Protein AF-A0A672QFR5-F1 (afdb_monomer)

Sequence (457 aa):
EKITLHQSSAVQSLYFLQNFSLSLTVFLREVVSLLPFLTPGRGPKVLASLCVISYANCDINPNLIFQVVQHDPCRGGAGYWNSLFRFKHLATGHYLAAELDSEHEALRARLRMPNEKVMYTLVSVPDGNDISSIFELDPTTLRGGDSLVPRSSYVRLRHLCTNTWVHSTNNPIDKEEEKPVMLRIGTSPIKEDKEAFAVVPVPPAEVRDLDFANDASKVLASIAGKLEKGTITQNERRFVTKLLEDLVFFVVDIPNSGQDVLEIMVNKPNRERQKLMREQNILKQIFKLLQAPFTDGGDGPMLRLEELSDQRHAPFRHICRLCYRVLRHSQQDYRKNQEYIAKQFRFMQKQIGYDVLAEDTITALLHNNRKLLEKHITAAEIDTFVSLVRKNREPRFLDYLSDLCVSMNKSIPVTQELICNAVLNPANHKRECDSHYIKYEFSDNIISFNYFIIIFI

Foldseek 3Di:
DVPVVVVVVVVVLVVLQQLVVLALLVLLVVVVVDDDDDDDDDDDDDDDFWWFQHDDPDFPDLSRTWDWDFLDNVDDDFDFQLTKTWTARQLLRWTKFWAFDPVVVVVCVVVVDPPDPGKTFIHTGNDCNDLRRIWGWDALDDDDRRDTDDQWGWTWIARDPVRWTWAWAQDFPPPVDPDGSHTTIITHNDDDSSDITTTHGDDVVLSVLLVLLSVLQVLLQVQLVCLLVLNDDPVSLVVLLVSLLVLLCSQLVHDCPPDDSLPDDHPDTDLSSLSSCVSSCVLVSLVSLVCRQQDNPPVHRVDDLVCLLDPVNVSVLSSLLSSLSSLQSSPQVNPVSLVVVLVCVVVLLVNPPSNSCSLVSNLSSLAQCLVSLVPRDDLVSLLSLLVVCVVNVDCSSLVSLLRSQDHPNFGDVRSLVSNCCNLVPVVSDDDDDPDDDDPDDDDRDSVVSSVVVVNSD

Solvent-accessible surface area (backbone atoms only — not comparable to full-atom values): 26452 Å² total; per-residue (Å²): 126,85,70,66,61,59,56,54,53,51,52,50,50,51,54,52,54,56,36,47,56,43,14,52,45,43,58,49,47,54,57,68,74,60,79,82,87,90,86,90,88,90,76,94,72,85,87,62,75,29,34,30,74,59,89,66,100,63,75,92,53,73,63,49,41,26,40,66,38,55,73,52,88,86,60,78,75,86,57,39,38,75,40,53,35,29,44,28,36,60,83,82,57,25,18,46,27,54,42,74,39,65,71,57,50,54,46,37,70,73,66,70,52,89,81,67,76,86,51,31,27,67,43,81,33,78,69,62,84,52,61,48,24,34,32,33,48,41,70,80,58,101,68,66,54,90,39,70,63,62,71,75,36,55,29,30,49,32,37,59,74,77,64,22,25,59,37,85,43,92,48,55,70,42,76,88,48,99,71,59,59,31,31,45,46,33,32,34,80,66,84,57,88,87,56,62,40,41,36,36,68,51,62,72,66,61,52,52,54,50,52,50,42,45,52,50,23,55,52,41,44,56,50,24,62,29,32,34,67,61,69,66,49,73,66,58,50,54,50,52,45,52,51,41,50,51,47,38,36,54,42,53,71,49,83,90,80,83,67,65,80,92,71,70,80,76,93,66,74,42,64,68,50,32,46,44,37,55,76,48,40,31,56,61,30,46,53,41,49,69,42,20,34,59,37,66,69,85,83,52,42,66,42,57,77,78,54,42,73,39,77,93,32,43,74,56,34,50,43,42,31,40,46,29,50,37,52,39,63,41,30,56,99,31,69,76,44,37,59,59,54,53,76,47,43,76,62,48,62,75,47,52,91,50,81,25,53,37,56,67,30,51,50,65,60,46,53,63,28,56,74,55,48,74,72,70,59,49,61,69,56,49,47,51,49,54,52,48,38,70,73,69,67,49,72,70,54,53,55,48,57,52,43,62,31,38,32,82,94,35,78,38,68,72,52,41,51,44,46,48,56,48,64,70,28,68,92,62,60,72,90,82,74,83,94,71,88,87,90,74,82,90,62,101,51,73,68,61,54,55,52,48,54,67,72,72,106

Mean predicted aligned error: 14.57 Å

Radius of gyration: 27.84 Å; Cα contacts (8 Å, |Δi|>4): 611; chains: 1; bounding box: 79×50×88 Å

Nearest PDB structures (foldseek):
  8eaq-assembly1_C  TM=8.718E-01  e=3.971E-41  Rattus norvegicus
  7t3p-assembly1_A  TM=9.427E-01  e=2.204E-37  Homo sapiens
  8tkg-assembly1_A  TM=9.421E-01  e=7.527E-36  Homo sapiens
  8ear-assembly1_A  TM=8.949E-01  e=1.852E-38  Rattus norvegicus
  6dqs-assembly1_D  TM=9.042E-01  e=2.263E-35  Homo sapiens

InterPro domains:
  IPR000493 Inositol 1,4,5-trisphosphate receptor [PR00779] (71-95)
  IPR000493 Inositol 1,4,5-trisphosphate receptor [PR00779] (191-216)
  IPR000493 Inositol 1,4,5-trisphosphate receptor [PR00779] (321-343)
  IPR000493 Inositol 1,4,5-trisphosphate receptor [PR00779] (353-377)
  IPR000699 RIH domain [PF01365] (241-428)
  IPR015925 Ryanodine/Inositol 1,4,5-trisphosphate receptor [PTHR13715] (67-430)
  IPR016093 MIR motif [PF02815] (67-199)
  IPR016093 MIR motif [PS50919] (76-140)
  IPR016093 MIR motif [PS50919] (146-202)
  IPR016093 MIR motif [SM00472] (76-170)
  IPR035910 RyR/IP3 receptor binding core, RIH domain superfamily [SSF100909] (205-369)
  IPR036300 Mir domain superfamily [SSF82109] (65-202)

pLDDT: mean 70.9, std 20.92, range [21.69, 96.38]

Organism: Sinocyclocheilus grahami (NCBI:txid75366)

Structure (mmCIF, N/CA/C/O backbone):
data_AF-A0A672QFR5-F1
#
_entry.id   AF-A0A672QFR5-F1
#
loop_
_atom_site.group_PDB
_atom_site.id
_atom_site.type_symbol
_atom_site.label_atom_id
_atom_site.label_alt_id
_atom_site.label_comp_id
_atom_site.label_asym_id
_atom_site.label_entity_id
_atom_site.label_seq_id
_atom_site.pdbx_PDB_ins_code
_atom_site.Cartn_x
_atom_site.Cartn_y
_atom_site.Cartn_z
_atom_site.occupancy
_atom_site.B_iso_or_equiv
_atom_site.auth_seq_id
_atom_site.auth_comp_id
_atom_site.auth_asym_id
_atom_site.auth_atom_id
_atom_site.pdbx_PDB_model_num
ATOM 1 N N . GLU A 1 1 ? 49.769 -9.159 -6.814 1.00 28.86 1 GLU A N 1
ATOM 2 C CA . GLU A 1 1 ? 49.132 -8.080 -7.610 1.00 28.86 1 GLU A CA 1
ATOM 3 C C . GLU A 1 1 ? 47.917 -8.493 -8.458 1.00 28.86 1 GLU A C 1
ATOM 5 O O . GLU A 1 1 ? 47.048 -7.658 -8.645 1.00 28.86 1 GLU A O 1
ATOM 10 N N . LYS A 1 2 ? 47.751 -9.748 -8.919 1.00 25.83 2 LYS A N 1
ATOM 11 C CA . LYS A 1 2 ? 46.564 -10.156 -9.721 1.00 25.83 2 LYS A CA 1
ATOM 12 C C . LYS A 1 2 ? 45.277 -10.507 -8.943 1.00 25.83 2 LYS A C 1
ATOM 14 O O . LYS A 1 2 ? 44.255 -10.746 -9.571 1.00 25.83 2 LYS A O 1
ATOM 19 N N . ILE A 1 3 ? 45.293 -10.522 -7.607 1.00 25.19 3 ILE A N 1
ATOM 20 C CA . ILE A 1 3 ? 44.118 -10.893 -6.784 1.00 25.19 3 ILE A CA 1
ATOM 21 C C . ILE A 1 3 ? 43.324 -9.656 -6.314 1.00 25.19 3 ILE A C 1
ATOM 23 O O . ILE A 1 3 ? 42.122 -9.740 -6.082 1.00 25.19 3 ILE A O 1
ATOM 27 N N . THR A 1 4 ? 43.940 -8.473 -6.277 1.00 25.78 4 THR A N 1
ATOM 28 C CA . THR A 1 4 ? 43.307 -7.239 -5.779 1.00 25.78 4 THR A CA 1
ATOM 29 C C . THR A 1 4 ? 42.350 -6.577 -6.787 1.00 25.78 4 THR A C 1
ATOM 31 O O . THR A 1 4 ? 41.423 -5.878 -6.387 1.00 25.78 4 THR A O 1
ATOM 34 N N . LEU A 1 5 ? 42.504 -6.835 -8.093 1.00 29.72 5 LEU A N 1
ATOM 35 C CA . LEU A 1 5 ? 41.659 -6.255 -9.154 1.00 29.72 5 LEU A CA 1
ATOM 36 C C . LEU A 1 5 ? 40.265 -6.903 -9.266 1.00 29.72 5 LEU A C 1
ATOM 38 O O . LEU A 1 5 ? 39.301 -6.218 -9.607 1.00 29.72 5 LEU A O 1
ATOM 42 N N . HIS A 1 6 ? 40.123 -8.192 -8.933 1.00 28.72 6 HIS A N 1
ATOM 43 C CA . HIS A 1 6 ? 38.828 -8.884 -9.020 1.00 28.72 6 HIS A CA 1
ATOM 44 C C . HIS A 1 6 ? 37.870 -8.549 -7.870 1.00 28.72 6 HIS A C 1
ATOM 46 O O . HIS A 1 6 ? 36.658 -8.547 -8.076 1.00 28.72 6 HIS A O 1
ATOM 52 N N . GLN A 1 7 ? 38.382 -8.198 -6.686 1.00 25.95 7 GLN A N 1
ATOM 53 C CA . GLN A 1 7 ? 37.531 -7.741 -5.583 1.00 25.95 7 GLN A CA 1
ATOM 54 C C . GLN A 1 7 ? 36.981 -6.330 -5.827 1.00 25.95 7 GLN A C 1
ATOM 56 O O . GLN A 1 7 ? 35.823 -6.075 -5.521 1.00 25.95 7 GLN A O 1
ATOM 61 N N . SER A 1 8 ? 37.750 -5.434 -6.454 1.00 27.89 8 SER A N 1
ATOM 62 C CA . SER A 1 8 ? 37.283 -4.074 -6.756 1.00 27.89 8 SER A CA 1
ATOM 63 C C . SER A 1 8 ? 36.150 -4.055 -7.794 1.00 27.89 8 SER A C 1
ATOM 65 O O . SER A 1 8 ? 35.153 -3.365 -7.584 1.00 27.89 8 SER A O 1
ATOM 67 N N . SER A 1 9 ? 36.234 -4.875 -8.854 1.00 28.50 9 SER A N 1
ATOM 68 C CA . SER A 1 9 ? 35.165 -4.952 -9.861 1.00 28.50 9 SER A CA 1
ATOM 69 C C . SER A 1 9 ? 33.901 -5.620 -9.317 1.00 28.50 9 SER A C 1
ATOM 71 O O . SER A 1 9 ? 32.809 -5.161 -9.621 1.00 28.50 9 SER A O 1
ATOM 73 N N . ALA A 1 10 ? 34.027 -6.667 -8.494 1.00 26.64 10 ALA A N 1
ATOM 74 C CA . ALA A 1 10 ? 32.878 -7.327 -7.875 1.00 26.64 10 ALA A CA 1
ATOM 75 C C . ALA A 1 10 ? 32.173 -6.418 -6.854 1.00 26.64 10 ALA A C 1
ATOM 77 O O . ALA A 1 10 ? 30.946 -6.373 -6.817 1.00 26.64 10 ALA A O 1
ATOM 78 N N . VAL A 1 11 ? 32.933 -5.644 -6.070 1.00 26.25 11 VAL A N 1
ATOM 79 C CA . VAL A 1 11 ? 32.389 -4.675 -5.105 1.00 26.25 11 VAL A CA 1
ATOM 80 C C . VAL A 1 11 ? 31.726 -3.491 -5.819 1.00 26.25 11 VAL A C 1
ATOM 82 O O . VAL A 1 11 ? 30.621 -3.111 -5.442 1.00 26.25 11 VAL A O 1
ATOM 85 N N . GLN A 1 12 ? 32.316 -2.955 -6.894 1.00 26.70 12 GLN A N 1
ATOM 86 C CA . GLN A 1 12 ? 31.674 -1.911 -7.709 1.00 26.70 12 GLN A CA 1
ATOM 87 C C . GLN A 1 12 ? 30.414 -2.416 -8.429 1.00 26.70 12 GLN A C 1
ATOM 89 O O . GLN A 1 12 ? 29.416 -1.699 -8.465 1.00 26.70 12 GLN A O 1
ATOM 94 N N . SER A 1 13 ? 30.412 -3.654 -8.936 1.00 25.92 13 SER A N 1
ATOM 95 C CA . SER A 1 13 ? 29.217 -4.287 -9.508 1.00 25.92 13 SER A CA 1
ATOM 96 C C . SER A 1 13 ? 28.120 -4.512 -8.460 1.00 25.92 13 SER A C 1
ATOM 98 O O . SER A 1 13 ? 26.955 -4.276 -8.750 1.00 25.92 13 SER A O 1
ATOM 100 N N . LEU A 1 14 ? 28.458 -4.895 -7.225 1.00 25.92 14 LEU A N 1
ATOM 101 C CA . LEU A 1 14 ? 27.484 -5.026 -6.130 1.00 25.92 14 LEU A CA 1
ATOM 102 C C . LEU A 1 14 ? 26.857 -3.675 -5.738 1.00 25.92 14 LEU A C 1
ATOM 104 O O . LEU A 1 14 ? 25.640 -3.598 -5.572 1.00 25.92 14 LEU A O 1
ATOM 108 N N . TYR A 1 15 ? 27.659 -2.607 -5.662 1.00 27.19 15 TYR A N 1
ATOM 109 C CA . TYR A 1 15 ? 27.173 -1.246 -5.398 1.00 27.19 15 TYR A CA 1
ATOM 110 C C . TYR A 1 15 ? 26.246 -0.730 -6.513 1.00 27.19 15 TYR A C 1
ATOM 112 O O . TYR A 1 15 ? 25.169 -0.206 -6.233 1.00 27.19 15 TYR A O 1
ATOM 120 N N . PHE A 1 16 ? 26.622 -0.939 -7.777 1.00 30.98 16 PHE A N 1
ATOM 121 C CA . PHE A 1 16 ? 25.818 -0.612 -8.962 1.00 30.98 16 PHE A CA 1
ATOM 122 C C . PHE A 1 16 ? 24.436 -1.290 -8.930 1.00 30.98 16 PHE A C 1
ATOM 124 O O . PHE A 1 16 ? 23.407 -0.653 -9.159 1.00 30.98 16 PHE A O 1
ATOM 131 N N . LEU A 1 17 ? 24.399 -2.582 -8.594 1.00 36.16 17 LEU A N 1
ATOM 132 C CA . LEU A 1 17 ? 23.182 -3.400 -8.609 1.00 36.16 17 LEU A CA 1
ATOM 133 C C . LEU A 1 17 ? 22.207 -3.048 -7.476 1.00 36.16 17 LEU A C 1
ATOM 135 O O . LEU A 1 17 ? 20.989 -3.077 -7.676 1.00 36.16 17 LEU A O 1
ATOM 139 N N . GLN A 1 18 ? 22.727 -2.686 -6.300 1.00 28.11 18 GLN A N 1
ATOM 140 C CA . GLN A 1 18 ? 21.916 -2.243 -5.167 1.00 28.11 18 GLN A CA 1
ATOM 141 C C . GLN A 1 18 ? 21.239 -0.896 -5.460 1.00 28.11 18 GLN A C 1
ATOM 143 O O . GLN A 1 18 ? 20.038 -0.748 -5.225 1.00 28.11 18 GLN A O 1
ATOM 148 N N . ASN A 1 19 ? 21.976 0.047 -6.050 1.00 30.81 19 ASN A N 1
ATOM 149 C CA . ASN A 1 19 ? 21.455 1.375 -6.362 1.00 30.81 19 ASN A CA 1
ATOM 150 C C . ASN A 1 19 ? 20.433 1.374 -7.519 1.00 30.81 19 ASN A C 1
ATOM 152 O O . ASN A 1 19 ? 19.489 2.161 -7.510 1.00 30.81 19 ASN A O 1
ATOM 156 N N . PHE A 1 20 ? 20.556 0.458 -8.486 1.00 39.56 20 PHE A N 1
ATOM 157 C CA . PHE A 1 20 ? 19.606 0.331 -9.601 1.00 39.56 20 PHE A CA 1
ATOM 158 C C . PHE A 1 20 ? 18.237 -0.225 -9.165 1.00 39.56 20 PHE A C 1
ATOM 160 O O . PHE A 1 20 ? 17.198 0.298 -9.566 1.00 39.56 20 PHE A O 1
ATOM 167 N N . SER A 1 21 ? 18.220 -1.252 -8.303 1.00 32.72 21 SER A N 1
ATOM 168 C CA . SER A 1 21 ? 16.979 -1.816 -7.736 1.00 32.72 21 SER A CA 1
ATOM 169 C C . SER A 1 21 ? 16.211 -0.785 -6.901 1.00 32.72 21 SER A C 1
ATOM 171 O O . SER A 1 21 ? 14.985 -0.670 -7.011 1.00 32.72 21 SER A O 1
ATOM 173 N N . LEU A 1 22 ? 16.941 0.013 -6.113 1.00 34.78 22 LEU A N 1
ATOM 174 C CA . LEU A 1 22 ? 16.394 1.149 -5.372 1.00 34.78 22 LEU A CA 1
ATOM 175 C C . LEU A 1 22 ? 15.828 2.204 -6.326 1.00 34.78 22 LEU A C 1
ATOM 177 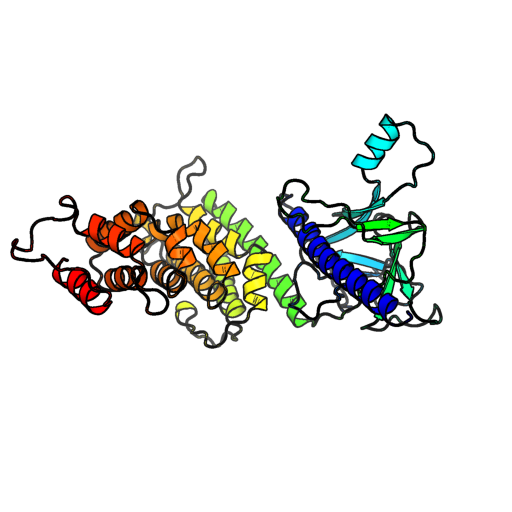O O . LEU A 1 22 ? 14.704 2.656 -6.131 1.00 34.78 22 LEU A O 1
ATOM 181 N N . SER A 1 23 ? 16.539 2.531 -7.402 1.00 34.50 23 SER A N 1
ATOM 182 C CA . SER A 1 23 ? 16.088 3.579 -8.308 1.00 34.50 23 SER A CA 1
ATOM 183 C C . SER A 1 23 ? 14.876 3.213 -9.165 1.00 34.50 23 SER A C 1
ATOM 185 O O . SER A 1 23 ? 13.956 4.015 -9.286 1.00 34.50 23 SER A O 1
ATOM 187 N N . LEU A 1 24 ? 14.794 1.986 -9.693 1.00 41.88 24 LEU A N 1
ATOM 188 C CA . LEU A 1 24 ? 13.615 1.549 -10.456 1.00 41.88 24 LEU A CA 1
ATOM 189 C C . LEU A 1 24 ? 12.378 1.417 -9.549 1.00 41.88 24 LEU A C 1
ATOM 191 O O . LEU A 1 24 ? 11.274 1.794 -9.938 1.00 41.88 24 LEU A O 1
ATOM 195 N N . THR A 1 25 ? 12.579 0.960 -8.306 1.00 35.88 25 THR A N 1
ATOM 196 C CA . THR A 1 25 ? 11.528 0.881 -7.278 1.00 35.88 25 THR A CA 1
ATOM 197 C C . THR A 1 25 ? 10.945 2.257 -6.944 1.00 35.88 25 THR A C 1
ATOM 199 O O . THR A 1 25 ? 9.748 2.359 -6.668 1.00 35.88 25 THR A O 1
ATOM 202 N N . VAL A 1 26 ? 11.768 3.310 -6.935 1.00 36.56 26 VAL A N 1
ATOM 203 C CA . VAL A 1 26 ? 11.331 4.646 -6.511 1.00 36.56 26 VAL A CA 1
ATOM 204 C C . VAL A 1 26 ? 10.959 5.560 -7.685 1.00 36.56 26 VAL A C 1
ATOM 206 O O . VAL A 1 26 ? 10.002 6.315 -7.542 1.00 36.56 26 VAL A O 1
ATOM 209 N N . PHE A 1 27 ? 11.533 5.374 -8.880 1.00 37.09 27 PHE A N 1
ATOM 210 C CA . PHE A 1 27 ? 10.997 5.902 -10.146 1.00 37.09 27 PHE A CA 1
ATOM 211 C C . PHE A 1 27 ? 9.497 5.596 -10.282 1.00 37.09 27 PHE A C 1
ATOM 213 O O . PHE A 1 27 ? 8.692 6.459 -10.618 1.00 37.09 27 PHE A O 1
ATOM 220 N N . LEU A 1 28 ? 9.088 4.384 -9.904 1.00 40.53 28 LEU A N 1
ATOM 221 C CA . LEU A 1 28 ? 7.685 3.972 -9.935 1.00 40.53 28 LEU A CA 1
ATOM 222 C C . LEU A 1 28 ? 6.880 4.461 -8.722 1.00 40.53 28 LEU A C 1
ATOM 224 O O . LEU A 1 28 ? 5.659 4.560 -8.803 1.00 40.53 28 LEU A O 1
ATOM 228 N N . ARG A 1 29 ? 7.542 4.844 -7.624 1.00 31.39 29 ARG A N 1
ATOM 229 C CA . ARG A 1 29 ? 6.913 5.474 -6.454 1.00 31.39 29 ARG A CA 1
ATOM 230 C C . ARG A 1 29 ? 6.592 6.952 -6.702 1.00 31.39 29 ARG A C 1
ATOM 232 O O . ARG A 1 29 ? 5.527 7.390 -6.275 1.00 31.39 29 ARG A O 1
ATOM 239 N N . GLU A 1 30 ? 7.447 7.687 -7.418 1.00 30.45 30 GLU A N 1
ATOM 240 C CA . GLU A 1 30 ? 7.185 9.077 -7.830 1.00 30.45 30 GLU A CA 1
ATOM 241 C C . GLU A 1 30 ? 6.067 9.174 -8.878 1.00 30.45 30 GLU A C 1
ATOM 243 O O . GLU A 1 30 ? 5.192 10.035 -8.768 1.00 30.45 30 GLU A O 1
ATOM 248 N N . VAL A 1 31 ? 6.001 8.219 -9.816 1.00 34.00 31 VAL A N 1
ATOM 249 C CA . VAL A 1 31 ? 4.872 8.079 -10.759 1.00 34.00 31 VAL A CA 1
ATOM 250 C C . VAL A 1 31 ? 3.551 7.793 -10.023 1.00 34.00 31 VAL A C 1
ATOM 252 O O . VAL A 1 31 ? 2.489 8.223 -10.461 1.00 34.00 31 VAL A O 1
ATOM 255 N N . VAL A 1 32 ? 3.593 7.106 -8.875 1.00 29.45 32 VAL A N 1
ATOM 256 C CA . VAL A 1 32 ? 2.408 6.830 -8.038 1.00 29.45 32 VAL A CA 1
ATOM 257 C C . VAL A 1 32 ? 2.020 8.022 -7.148 1.00 29.45 32 VAL A C 1
ATOM 259 O O . VAL A 1 32 ? 0.851 8.143 -6.771 1.00 29.45 32 VAL A O 1
ATOM 262 N N . SER A 1 33 ? 2.949 8.924 -6.806 1.00 26.94 33 SER A N 1
ATOM 263 C CA . SER A 1 33 ? 2.639 10.135 -6.025 1.00 26.94 33 SER A CA 1
ATOM 264 C C . SER A 1 33 ? 2.174 11.324 -6.869 1.00 26.94 33 SER A C 1
ATOM 266 O O . SER A 1 33 ? 1.597 12.259 -6.315 1.00 26.94 33 SER A O 1
ATOM 268 N N . LEU A 1 34 ? 2.363 11.274 -8.188 1.00 25.91 34 LEU A N 1
ATOM 269 C CA . LEU A 1 34 ? 1.969 12.311 -9.135 1.00 25.91 34 LEU A CA 1
ATOM 270 C C . LEU A 1 34 ? 0.982 11.734 -10.162 1.00 25.91 34 LEU A C 1
ATOM 272 O O . LEU A 1 34 ? 1.432 11.299 -11.210 1.00 25.91 34 LEU A O 1
ATOM 276 N N . LEU A 1 35 ? -0.334 11.708 -9.878 1.00 26.31 35 LEU A N 1
ATOM 277 C CA . LEU A 1 35 ? -1.411 11.996 -10.862 1.00 26.31 35 LEU A CA 1
ATOM 278 C C . LEU A 1 35 ? -2.850 11.716 -10.348 1.00 26.31 35 LEU A C 1
ATOM 280 O O . LEU A 1 35 ? -3.077 10.774 -9.581 1.00 26.31 35 LEU A O 1
ATOM 284 N N . PRO A 1 36 ? -3.852 12.491 -10.823 1.00 23.22 36 PRO A N 1
ATOM 285 C CA . PRO A 1 36 ? -5.279 12.183 -10.763 1.00 23.22 36 PRO A CA 1
ATOM 286 C C . PRO A 1 36 ? -5.807 11.462 -12.033 1.00 23.22 36 PRO A C 1
ATOM 288 O O . PRO A 1 36 ? -5.446 11.816 -13.143 1.00 23.22 36 PRO A O 1
ATOM 291 N N . PHE A 1 37 ? -6.709 10.491 -11.810 1.00 26.86 37 PHE A N 1
ATOM 292 C CA . PHE A 1 37 ? -7.851 9.982 -12.615 1.00 26.86 37 PHE A CA 1
ATOM 293 C C . PHE A 1 37 ? -7.803 9.714 -14.156 1.00 26.86 37 PHE A C 1
ATOM 295 O O . PHE A 1 37 ? -7.453 10.584 -14.940 1.00 26.86 37 PHE A O 1
ATOM 302 N N . LEU A 1 38 ? -8.445 8.570 -14.528 1.00 21.69 38 LEU A N 1
ATOM 303 C CA . LEU A 1 38 ? -9.067 8.123 -15.821 1.00 21.69 38 LEU A CA 1
ATOM 304 C C . LEU A 1 38 ? -8.145 7.408 -16.850 1.00 21.69 38 LEU A C 1
ATOM 306 O O . LEU A 1 38 ? -7.015 7.819 -17.027 1.00 21.69 38 LEU A O 1
ATOM 310 N N . THR A 1 39 ? -8.498 6.336 -17.595 1.00 25.03 39 THR A N 1
ATOM 311 C CA . THR A 1 39 ? -9.750 5.605 -17.964 1.00 25.03 39 THR A CA 1
ATOM 312 C C . THR A 1 39 ? -9.458 4.118 -18.343 1.00 25.03 39 THR A C 1
ATOM 314 O O . THR A 1 39 ? -8.291 3.755 -18.488 1.00 25.03 39 THR A O 1
ATOM 317 N N . PRO A 1 40 ? -10.479 3.234 -18.512 1.00 27.12 40 PRO A N 1
ATOM 318 C CA . PRO A 1 40 ? -10.314 1.795 -18.762 1.00 27.12 40 PRO A CA 1
ATOM 319 C C . PRO A 1 40 ? -10.495 1.380 -20.239 1.00 27.12 40 PRO A C 1
ATOM 321 O O . PRO A 1 40 ? -11.397 1.853 -20.923 1.00 27.12 40 PRO A O 1
ATOM 324 N N . GLY A 1 41 ? -9.714 0.394 -20.696 1.00 23.83 41 GLY A N 1
ATOM 325 C CA . GLY A 1 41 ? -9.916 -0.291 -21.979 1.00 23.83 41 GLY A CA 1
ATOM 326 C C . GLY A 1 41 ? -9.550 -1.775 -21.884 1.00 23.83 41 GLY A C 1
ATOM 327 O O . GLY A 1 41 ? -8.382 -2.119 -21.708 1.00 23.83 41 GLY A O 1
ATOM 328 N N . ARG A 1 42 ? -10.562 -2.653 -21.958 1.00 27.38 42 ARG A N 1
ATOM 329 C CA . ARG A 1 42 ? -10.437 -4.123 -21.954 1.00 27.38 42 ARG A CA 1
ATOM 330 C C . ARG A 1 42 ? -10.312 -4.663 -23.383 1.00 27.38 42 ARG A C 1
ATOM 332 O O . ARG A 1 42 ? -11.073 -4.269 -24.257 1.00 27.38 42 ARG A O 1
ATOM 339 N N . GLY A 1 43 ? -9.427 -5.639 -23.564 1.00 22.16 43 GLY A N 1
ATOM 340 C CA . GLY A 1 43 ? -9.330 -6.529 -24.726 1.00 22.16 43 GLY A CA 1
ATOM 341 C C . GLY A 1 43 ? -8.465 -7.749 -24.368 1.00 22.16 43 GLY A C 1
ATOM 342 O O . GLY A 1 43 ? -7.626 -7.629 -23.469 1.00 22.16 43 GLY A O 1
ATOM 343 N N . PRO A 1 44 ? -8.682 -8.927 -24.982 1.00 22.62 44 PRO A N 1
ATOM 344 C CA . PRO A 1 44 ? -8.093 -10.185 -24.530 1.00 22.62 44 PRO A CA 1
ATOM 345 C C . PRO A 1 44 ? -6.597 -10.206 -24.859 1.00 22.62 44 PRO A C 1
ATOM 347 O O . PRO A 1 44 ? -6.210 -10.038 -26.012 1.00 22.62 44 PRO A O 1
ATOM 350 N N . LYS A 1 45 ? -5.741 -10.385 -23.848 1.00 24.52 45 LYS A N 1
ATOM 351 C CA . LYS A 1 45 ? -4.283 -10.406 -24.022 1.00 24.52 45 LYS A CA 1
ATOM 352 C C . LYS A 1 45 ? -3.728 -11.794 -23.740 1.00 24.52 45 LYS A C 1
ATOM 354 O O . LYS A 1 45 ? -3.938 -12.355 -22.669 1.00 24.52 45 LYS A O 1
ATOM 359 N N . VAL A 1 46 ? -3.004 -12.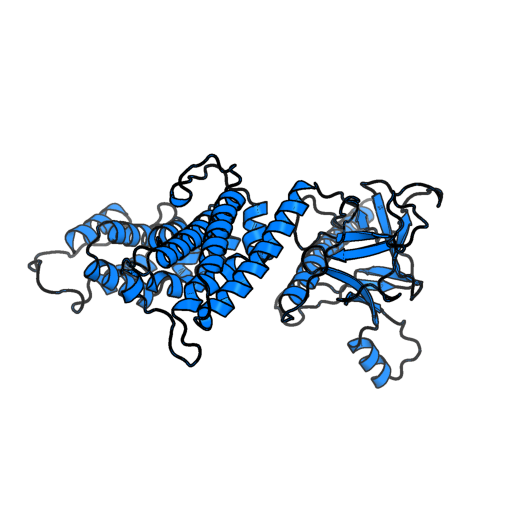322 -24.722 1.00 21.95 46 VAL A N 1
ATOM 360 C CA . VAL A 1 46 ? -2.222 -13.556 -24.624 1.00 21.95 46 VAL A CA 1
ATOM 361 C C . VAL A 1 46 ? -1.079 -13.324 -23.627 1.00 21.95 46 VAL A C 1
ATOM 363 O O . VAL A 1 46 ? -0.259 -12.424 -23.798 1.00 21.95 46 VAL A O 1
ATOM 366 N N . LEU A 1 47 ? -1.073 -14.108 -22.547 1.00 22.67 47 LEU A N 1
ATOM 367 C CA . LEU A 1 47 ? -0.135 -14.031 -21.425 1.00 22.67 47 LEU A CA 1
ATOM 368 C C . LEU A 1 47 ? 1.248 -14.571 -21.825 1.00 22.67 47 LEU A C 1
ATOM 370 O O . LEU A 1 47 ? 1.515 -15.765 -21.701 1.00 22.67 47 LEU A O 1
ATOM 374 N N . ALA A 1 48 ? 2.140 -13.693 -22.283 1.00 23.14 48 ALA A N 1
ATOM 375 C CA . ALA A 1 48 ? 3.575 -13.966 -22.316 1.00 23.14 48 ALA A CA 1
ATOM 376 C C . ALA A 1 48 ? 4.214 -13.490 -20.997 1.00 23.14 48 ALA A C 1
ATOM 378 O O . ALA A 1 48 ? 3.929 -12.395 -20.514 1.00 23.14 48 ALA A O 1
ATOM 379 N N . SER A 1 49 ? 5.013 -14.369 -20.390 1.00 25.62 49 SER A N 1
ATOM 380 C CA . SER A 1 49 ? 5.549 -14.288 -19.027 1.00 25.62 49 SER A CA 1
ATOM 381 C C . SER A 1 49 ? 6.233 -12.955 -18.703 1.00 25.62 49 SER A C 1
ATOM 383 O O . SER A 1 49 ? 7.079 -12.482 -19.458 1.00 25.62 49 SER A O 1
ATOM 385 N N . LEU A 1 50 ? 5.857 -12.371 -17.560 1.00 33.06 50 LEU A N 1
ATOM 386 C CA . LEU A 1 50 ? 6.333 -11.071 -17.096 1.00 33.06 50 LEU A CA 1
ATOM 387 C C . LEU A 1 50 ? 7.776 -11.163 -16.603 1.00 33.06 50 LEU A C 1
ATOM 389 O O . LEU A 1 50 ? 8.165 -12.158 -15.991 1.00 33.06 50 LEU A O 1
ATOM 393 N N . CYS A 1 51 ? 8.548 -10.121 -16.887 1.00 32.16 51 CYS A N 1
ATOM 394 C CA . CYS A 1 51 ? 9.970 -10.040 -16.599 1.00 32.16 51 CYS A CA 1
ATOM 395 C C . CYS A 1 51 ? 10.203 -9.095 -15.413 1.00 32.16 51 CYS A C 1
ATOM 397 O O . CYS A 1 51 ? 9.765 -7.943 -15.452 1.00 32.16 51 CYS A O 1
ATOM 399 N N . VAL A 1 52 ? 10.907 -9.562 -14.380 1.00 33.84 52 VAL A N 1
ATOM 400 C CA . VAL A 1 52 ? 11.589 -8.682 -13.427 1.00 33.84 52 VAL A CA 1
ATOM 401 C C . VAL A 1 52 ? 12.981 -8.409 -13.968 1.00 33.84 52 VAL A C 1
ATOM 403 O O . VAL A 1 52 ? 13.743 -9.344 -14.211 1.00 33.84 52 VAL A O 1
ATOM 406 N N . ILE A 1 53 ? 13.325 -7.130 -14.095 1.00 40.06 53 ILE A N 1
ATOM 407 C CA . ILE A 1 53 ? 14.710 -6.696 -14.252 1.00 40.06 53 ILE A CA 1
ATOM 408 C C . ILE A 1 53 ? 15.260 -6.442 -12.846 1.00 40.06 53 ILE A C 1
ATOM 410 O O . ILE A 1 53 ? 15.173 -5.337 -12.321 1.00 40.06 53 ILE A O 1
ATOM 414 N N . SER A 1 54 ? 15.748 -7.488 -12.176 1.00 33.44 54 SER A N 1
ATOM 415 C CA . SER A 1 54 ? 16.387 -7.361 -10.858 1.00 33.44 54 SER A CA 1
ATOM 416 C C . SER A 1 54 ? 17.375 -8.496 -10.617 1.00 33.44 54 SER A C 1
ATOM 418 O O . SER A 1 54 ? 17.110 -9.644 -10.965 1.00 33.44 54 SER A O 1
ATOM 420 N N . TYR A 1 55 ? 18.519 -8.164 -10.011 1.00 31.92 55 TYR A N 1
ATOM 421 C CA . TYR A 1 55 ? 19.587 -9.111 -9.669 1.00 31.92 55 TYR A CA 1
ATOM 422 C C . TYR A 1 55 ? 19.536 -9.570 -8.199 1.00 31.92 55 TYR A C 1
ATOM 424 O O . TYR A 1 55 ? 20.368 -10.362 -7.766 1.00 31.92 55 TYR A O 1
ATOM 432 N N . ALA A 1 56 ? 18.576 -9.110 -7.396 1.00 33.50 56 ALA A N 1
ATOM 433 C CA . ALA A 1 56 ? 18.474 -9.542 -6.005 1.00 33.50 56 ALA A CA 1
ATOM 434 C C . ALA A 1 56 ? 17.377 -10.600 -5.853 1.00 33.50 56 ALA A C 1
ATOM 436 O O . ALA A 1 56 ? 16.206 -10.321 -6.094 1.00 33.50 56 ALA A O 1
ATOM 437 N N . ASN A 1 57 ? 17.757 -11.787 -5.378 1.00 34.75 57 ASN A N 1
ATOM 438 C CA . ASN A 1 57 ? 16.879 -12.857 -4.876 1.00 34.75 57 ASN A CA 1
ATOM 439 C C . ASN A 1 57 ? 16.093 -12.441 -3.603 1.00 34.75 57 ASN A C 1
ATOM 441 O O . ASN A 1 57 ? 15.839 -13.256 -2.721 1.00 34.75 57 ASN A O 1
ATOM 445 N N . CYS A 1 58 ? 15.736 -11.163 -3.476 1.00 37.75 58 CYS A N 1
ATOM 446 C CA . CYS A 1 58 ? 15.099 -10.580 -2.306 1.00 37.75 58 CYS A CA 1
ATOM 447 C C . CYS A 1 58 ? 13.756 -9.977 -2.724 1.00 37.75 58 CYS A C 1
ATOM 449 O O . CYS A 1 58 ? 13.735 -9.009 -3.479 1.00 37.75 58 CYS A O 1
ATOM 451 N N . ASP A 1 59 ? 12.675 -10.569 -2.214 1.00 50.91 59 ASP A N 1
ATOM 452 C CA . ASP A 1 59 ? 11.287 -10.093 -2.180 1.00 50.91 59 ASP A CA 1
ATOM 453 C C . ASP A 1 59 ? 10.779 -9.421 -3.470 1.00 50.91 59 ASP A C 1
ATOM 455 O O . ASP A 1 59 ? 11.014 -8.227 -3.686 1.00 50.91 59 ASP A O 1
ATOM 459 N N . ILE A 1 60 ? 9.990 -10.150 -4.277 1.00 56.72 60 ILE A N 1
ATOM 460 C CA . ILE A 1 60 ? 9.320 -9.639 -5.489 1.00 56.72 60 ILE A CA 1
ATOM 461 C C . ILE A 1 60 ? 8.681 -8.286 -5.170 1.00 56.72 60 ILE A C 1
ATOM 463 O O . ILE A 1 60 ? 7.739 -8.169 -4.389 1.00 56.72 60 ILE A O 1
ATOM 467 N N . ASN A 1 61 ? 9.250 -7.206 -5.698 1.00 64.88 61 ASN A N 1
ATOM 468 C CA . ASN A 1 61 ? 8.649 -5.898 -5.533 1.00 64.88 61 ASN A CA 1
ATOM 469 C C . ASN A 1 61 ? 7.577 -5.750 -6.617 1.00 64.88 61 ASN A C 1
ATOM 471 O O . ASN A 1 61 ? 7.929 -5.793 -7.797 1.00 64.88 61 ASN A O 1
ATOM 475 N N . PRO A 1 62 ? 6.294 -5.572 -6.259 1.00 61.75 62 PRO A N 1
ATOM 476 C CA . PRO A 1 62 ? 5.235 -5.393 -7.251 1.00 61.75 62 PRO A CA 1
ATOM 477 C C . PRO A 1 62 ? 5.486 -4.197 -8.175 1.00 61.75 62 PRO A C 1
ATOM 479 O O . PRO A 1 62 ? 5.065 -4.210 -9.328 1.00 61.75 62 PRO A O 1
ATOM 482 N N . ASN A 1 63 ? 6.250 -3.211 -7.700 1.00 64.81 63 ASN A N 1
ATOM 483 C CA . ASN A 1 63 ? 6.675 -2.051 -8.473 1.00 64.81 63 ASN A CA 1
ATOM 484 C C . ASN A 1 63 ? 7.871 -2.357 -9.396 1.00 64.81 63 ASN A C 1
ATOM 486 O O . ASN A 1 63 ? 8.543 -1.436 -9.810 1.00 64.81 63 ASN A O 1
ATOM 490 N N . LEU A 1 64 ? 8.237 -3.613 -9.666 1.00 63.78 64 LEU A N 1
ATOM 491 C CA . LEU A 1 64 ? 9.320 -3.965 -10.606 1.00 63.78 64 LEU A CA 1
ATOM 492 C C . LEU A 1 64 ? 8.835 -4.896 -11.724 1.00 63.78 64 LEU A C 1
ATOM 494 O O . LEU A 1 64 ? 9.640 -5.492 -12.441 1.00 63.78 64 LEU A O 1
ATOM 498 N N . ILE A 1 65 ? 7.517 -5.051 -11.858 1.00 68.69 65 ILE A N 1
ATOM 499 C CA . ILE A 1 65 ? 6.911 -6.001 -12.783 1.00 68.69 65 ILE A CA 1
ATOM 500 C C . ILE A 1 65 ? 6.554 -5.291 -14.088 1.00 68.69 65 ILE A C 1
ATOM 502 O O . ILE A 1 65 ? 5.699 -4.400 -14.126 1.00 68.69 65 ILE A O 1
ATOM 506 N N . PHE A 1 66 ? 7.181 -5.739 -15.177 1.00 74.56 66 PHE A N 1
ATOM 507 C CA . PHE A 1 66 ? 6.912 -5.248 -16.522 1.00 74.56 66 PHE A CA 1
ATOM 508 C C . PHE A 1 66 ? 6.316 -6.349 -17.400 1.00 74.56 66 PHE A C 1
ATOM 510 O O . PHE A 1 66 ? 6.813 -7.477 -17.477 1.00 74.56 66 PHE A O 1
ATOM 517 N N . GLN A 1 67 ? 5.247 -5.993 -18.106 1.00 77.19 67 GLN A N 1
ATOM 518 C CA . GLN A 1 67 ? 4.740 -6.756 -19.231 1.00 77.19 67 GLN A CA 1
ATOM 519 C C . GLN A 1 67 ? 5.585 -6.430 -20.464 1.00 77.19 67 GLN A C 1
ATOM 521 O O . GLN A 1 67 ? 5.686 -5.273 -20.878 1.00 77.19 67 GLN A O 1
ATOM 526 N N . VAL A 1 68 ? 6.166 -7.469 -21.060 1.00 76.94 68 VAL A N 1
ATOM 527 C CA . VAL A 1 68 ? 6.880 -7.372 -22.333 1.00 76.94 68 VAL A CA 1
ATOM 528 C C . VAL A 1 68 ? 5.854 -7.463 -23.457 1.00 76.94 68 VAL A C 1
ATOM 530 O O . VAL A 1 68 ? 5.169 -8.474 -23.605 1.00 76.94 68 VAL A O 1
ATOM 533 N N . VAL A 1 69 ? 5.720 -6.386 -24.224 1.00 72.94 69 VAL A N 1
ATOM 534 C CA . VAL A 1 69 ? 4.761 -6.265 -25.325 1.00 72.94 69 VAL A CA 1
ATOM 535 C C . VAL A 1 69 ? 5.547 -6.250 -26.631 1.00 72.94 69 VAL A C 1
ATOM 537 O O . VAL A 1 69 ? 6.456 -5.436 -26.792 1.00 72.94 69 VAL A O 1
ATOM 540 N N . GLN A 1 70 ? 5.230 -7.155 -27.558 1.00 69.81 70 GLN A N 1
ATOM 541 C CA . GLN A 1 70 ? 5.790 -7.073 -28.909 1.00 69.81 70 GLN A CA 1
ATOM 542 C C . GLN A 1 70 ? 5.221 -5.844 -29.620 1.00 69.81 70 GLN A C 1
ATOM 544 O O . GLN A 1 70 ? 4.071 -5.472 -29.394 1.00 69.81 70 GLN A O 1
ATOM 549 N N . HIS A 1 71 ? 6.030 -5.209 -30.469 1.00 65.00 71 HIS A N 1
ATOM 550 C CA . HIS A 1 71 ? 5.613 -4.004 -31.187 1.00 65.00 71 HIS A CA 1
ATOM 551 C C . HIS A 1 71 ? 4.317 -4.200 -31.997 1.00 65.00 71 HIS A C 1
ATOM 553 O O . HIS A 1 71 ? 3.494 -3.290 -32.031 1.00 65.00 71 HIS A O 1
ATOM 559 N N . ASP A 1 72 ? 4.122 -5.376 -32.604 1.00 62.66 72 ASP A N 1
ATOM 560 C CA . ASP A 1 72 ? 2.904 -5.716 -33.344 1.00 62.66 72 ASP A CA 1
ATOM 561 C C . ASP A 1 72 ? 1.812 -6.259 -32.391 1.00 62.66 72 ASP A C 1
ATOM 563 O O . ASP A 1 72 ? 1.961 -7.366 -31.860 1.00 62.66 72 ASP A O 1
ATOM 567 N N . PRO A 1 73 ? 0.695 -5.530 -32.183 1.00 54.53 73 PRO A N 1
ATOM 568 C CA . PRO A 1 73 ? -0.375 -5.930 -31.266 1.00 54.53 73 PRO A CA 1
ATOM 569 C C . PRO A 1 73 ? -1.093 -7.224 -31.668 1.00 54.53 73 PRO A C 1
ATOM 571 O O . PRO A 1 73 ? -1.707 -7.868 -30.816 1.00 54.53 73 PRO A O 1
ATOM 574 N N . CYS A 1 74 ? -1.046 -7.597 -32.952 1.00 55.19 74 CYS A N 1
ATOM 575 C CA . CYS A 1 74 ? -1.704 -8.795 -33.479 1.00 55.19 74 CYS A CA 1
ATOM 576 C C . CYS A 1 74 ? -0.793 -10.028 -33.429 1.00 55.19 74 CYS A C 1
ATOM 578 O O . CYS A 1 74 ? -1.253 -11.157 -33.621 1.00 55.19 74 CYS A O 1
ATOM 580 N N . ARG A 1 75 ? 0.498 -9.829 -33.154 1.00 56.31 75 ARG A N 1
ATOM 581 C CA . ARG A 1 75 ? 1.510 -10.880 -33.143 1.00 56.31 75 ARG A CA 1
ATOM 582 C C . ARG A 1 75 ? 1.766 -11.324 -31.706 1.00 56.31 75 ARG A C 1
ATOM 584 O O . ARG A 1 75 ? 2.655 -10.847 -31.010 1.00 56.31 75 ARG A O 1
ATOM 591 N N . GLY A 1 76 ? 0.940 -12.256 -31.239 1.00 58.12 76 GLY A N 1
ATOM 592 C CA . GLY A 1 76 ? 1.258 -13.052 -30.054 1.00 58.12 76 GLY A CA 1
ATOM 593 C C . GLY A 1 76 ? 2.318 -14.106 -30.390 1.00 58.12 76 GLY A C 1
ATOM 594 O O . GLY A 1 76 ? 2.306 -14.667 -31.484 1.00 58.12 76 GLY A O 1
ATOM 595 N N . GLY A 1 77 ? 3.235 -14.404 -29.467 1.00 66.69 77 GLY A N 1
ATOM 596 C CA . GLY A 1 77 ? 4.220 -15.467 -29.677 1.00 66.69 77 GLY A CA 1
ATOM 597 C C . GLY A 1 77 ? 5.473 -15.336 -28.821 1.00 66.69 77 GLY A C 1
ATOM 598 O O . GLY A 1 77 ? 5.606 -14.426 -28.004 1.00 66.69 77 GLY A O 1
ATOM 599 N N . ALA A 1 78 ? 6.402 -16.272 -29.005 1.00 69.38 78 ALA A N 1
ATOM 600 C CA . ALA A 1 78 ? 7.712 -16.198 -28.375 1.00 69.38 78 ALA A CA 1
ATOM 601 C C . ALA A 1 78 ? 8.528 -15.032 -28.969 1.00 69.38 78 ALA A C 1
ATOM 603 O O . ALA A 1 78 ? 8.436 -14.750 -30.164 1.00 69.38 78 ALA A O 1
ATOM 604 N N . GLY A 1 79 ? 9.290 -14.332 -28.125 1.00 76.25 79 GLY A N 1
ATOM 605 C CA . GLY A 1 79 ? 10.176 -13.249 -28.555 1.00 76.25 79 GLY A CA 1
ATOM 606 C C . GLY A 1 79 ? 11.500 -13.782 -29.104 1.00 76.25 79 GLY A C 1
ATOM 607 O O . GLY A 1 79 ? 12.068 -14.722 -28.542 1.00 76.25 79 GLY A O 1
ATOM 608 N N . TYR A 1 80 ? 11.994 -13.157 -30.169 1.00 81.88 80 TYR A N 1
ATOM 609 C CA . TYR A 1 80 ? 13.306 -13.423 -30.767 1.00 81.88 80 TYR A CA 1
ATOM 610 C C . TYR A 1 80 ? 14.273 -12.282 -30.432 1.00 81.88 80 TYR A C 1
ATOM 612 O O . TYR A 1 80 ? 13.830 -11.184 -30.093 1.00 81.88 80 TYR A O 1
ATOM 620 N N . TRP A 1 81 ? 15.584 -12.512 -30.521 1.00 82.50 81 TRP A N 1
ATOM 621 C CA . TRP A 1 81 ? 16.580 -11.472 -30.211 1.00 82.50 81 TRP A CA 1
ATOM 622 C C . TRP A 1 81 ? 16.473 -10.246 -31.124 1.00 82.50 81 TRP A C 1
ATOM 624 O O . TRP A 1 81 ? 16.610 -9.126 -30.652 1.00 82.50 81 TRP A O 1
ATOM 634 N N . ASN A 1 82 ? 16.142 -10.445 -32.399 1.00 81.12 82 ASN A N 1
ATOM 635 C CA . ASN A 1 82 ? 15.905 -9.371 -33.371 1.00 81.12 82 ASN A CA 1
ATOM 636 C C . ASN A 1 82 ? 14.506 -8.724 -33.277 1.00 81.12 82 ASN A C 1
ATOM 638 O O . ASN A 1 82 ? 14.111 -7.963 -34.161 1.00 81.12 82 ASN A O 1
ATOM 642 N N . SER A 1 83 ? 13.709 -9.065 -32.258 1.00 84.50 83 SER A N 1
ATOM 643 C CA . SER A 1 83 ? 12.374 -8.494 -32.080 1.00 84.50 83 SER A CA 1
ATOM 644 C C . SER A 1 83 ? 12.428 -7.139 -31.378 1.00 84.50 83 SER A C 1
ATOM 646 O O . SER A 1 83 ? 13.293 -6.865 -30.548 1.00 84.50 83 SER A O 1
ATOM 648 N N . LEU A 1 84 ? 11.436 -6.305 -31.684 1.00 86.38 84 LEU A N 1
ATOM 649 C CA . LEU A 1 84 ? 11.217 -5.031 -31.014 1.00 86.38 84 LEU A CA 1
ATOM 650 C C . LEU A 1 84 ? 10.226 -5.207 -29.867 1.00 86.38 84 LEU A C 1
ATOM 652 O O . LEU A 1 84 ? 9.141 -5.779 -30.037 1.00 86.38 84 LEU A O 1
ATOM 656 N N . PHE A 1 85 ? 10.595 -4.672 -28.711 1.00 85.06 85 PHE A N 1
ATOM 657 C CA . PHE A 1 85 ? 9.858 -4.812 -27.468 1.00 85.06 85 PHE A CA 1
ATOM 658 C C . PHE A 1 85 ? 9.482 -3.451 -26.893 1.00 85.06 85 PHE A C 1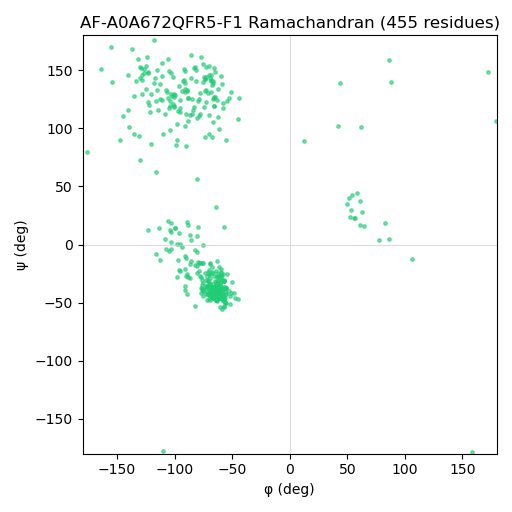
ATOM 660 O O . PHE A 1 85 ? 10.221 -2.474 -26.995 1.00 85.06 85 PHE A O 1
ATOM 667 N N . ARG A 1 86 ? 8.328 -3.415 -26.232 1.00 86.69 86 ARG A N 1
ATOM 668 C CA . ARG A 1 86 ? 7.903 -2.339 -25.341 1.00 86.69 86 ARG A CA 1
ATOM 669 C C . ARG A 1 86 ? 7.759 -2.909 -23.936 1.00 86.69 86 ARG A C 1
ATOM 671 O O . ARG A 1 86 ? 7.296 -4.040 -23.764 1.00 86.69 86 ARG A O 1
ATOM 678 N N . PHE A 1 87 ? 8.114 -2.120 -22.931 1.00 85.62 87 PHE A N 1
ATOM 679 C CA . PHE A 1 87 ? 7.975 -2.511 -21.530 1.00 85.62 87 PHE A CA 1
ATOM 680 C C . PHE A 1 87 ? 6.853 -1.707 -20.896 1.00 85.62 87 PHE A C 1
ATOM 682 O O . PHE A 1 87 ? 6.975 -0.497 -20.730 1.00 85.62 87 PHE A O 1
ATOM 689 N N . LYS A 1 88 ? 5.758 -2.382 -20.547 1.00 83.50 88 LYS A N 1
ATOM 690 C CA . LYS A 1 88 ? 4.624 -1.780 -19.850 1.00 83.50 88 LYS A CA 1
ATOM 691 C C . LYS A 1 88 ? 4.704 -2.117 -18.367 1.00 83.50 88 LYS A C 1
ATOM 693 O O . LYS A 1 88 ? 4.654 -3.290 -18.009 1.00 83.50 88 LYS A O 1
ATOM 698 N N . HIS A 1 89 ? 4.802 -1.118 -17.503 1.00 81.56 89 HIS A N 1
ATOM 699 C CA . HIS A 1 89 ? 4.727 -1.318 -16.062 1.00 81.56 89 HIS A CA 1
ATOM 700 C C . HIS A 1 89 ? 3.328 -1.809 -15.678 1.00 81.56 89 HIS A C 1
ATOM 702 O O . HIS A 1 89 ? 2.327 -1.193 -16.054 1.00 81.56 89 HIS A O 1
ATOM 708 N N . LEU A 1 90 ? 3.241 -2.930 -14.956 1.00 78.69 90 LEU A N 1
ATOM 709 C CA . LEU A 1 90 ? 1.953 -3.591 -14.746 1.00 78.69 90 LEU A CA 1
ATOM 710 C C . LEU A 1 90 ? 1.031 -2.787 -13.820 1.00 78.69 90 LEU A C 1
ATOM 712 O O . LEU A 1 90 ? -0.142 -2.618 -14.140 1.00 78.69 90 LEU A O 1
ATOM 716 N N . ALA A 1 91 ? 1.560 -2.241 -12.719 1.00 73.00 91 ALA A N 1
ATOM 717 C CA . ALA A 1 91 ? 0.727 -1.570 -11.723 1.00 73.00 91 ALA A CA 1
ATOM 718 C C . ALA A 1 91 ? 0.167 -0.221 -12.210 1.00 73.00 91 ALA A C 1
ATOM 720 O O . ALA A 1 91 ? -1.013 0.073 -12.020 1.00 73.00 91 ALA A O 1
ATOM 721 N N . THR A 1 92 ? 0.990 0.596 -12.879 1.00 77.25 92 THR A N 1
ATOM 722 C CA . THR A 1 92 ? 0.556 1.918 -13.382 1.00 77.25 92 THR A CA 1
ATOM 723 C C . THR A 1 92 ? -0.028 1.852 -14.788 1.00 77.25 92 THR A C 1
ATOM 725 O O . THR A 1 92 ? -0.829 2.696 -15.170 1.00 77.25 92 THR A O 1
ATOM 728 N N . GLY A 1 93 ? 0.363 0.853 -15.578 1.00 80.75 93 GLY A N 1
ATOM 729 C CA . GLY A 1 93 ? -0.002 0.747 -16.982 1.00 80.75 93 GLY A CA 1
ATOM 730 C C . GLY A 1 93 ? 0.788 1.659 -17.925 1.00 80.75 93 GLY A C 1
ATOM 731 O O . GLY A 1 93 ? 0.492 1.657 -19.117 1.00 80.75 93 GLY A O 1
ATOM 732 N N . HIS A 1 94 ? 1.777 2.399 -17.423 1.00 83.38 94 HIS A N 1
ATOM 733 C CA . HIS A 1 94 ? 2.651 3.247 -18.234 1.00 83.38 94 HIS A CA 1
ATOM 734 C C . HIS A 1 94 ? 3.709 2.421 -18.971 1.00 83.38 94 HIS A C 1
ATOM 736 O O . HIS A 1 94 ? 4.018 1.294 -18.583 1.00 83.38 94 HIS A O 1
ATOM 742 N N . TYR A 1 95 ? 4.296 2.995 -20.011 1.00 84.50 95 TYR A N 1
ATOM 743 C CA . TYR A 1 95 ? 5.387 2.412 -20.773 1.00 84.50 95 TYR A CA 1
ATOM 744 C C . TYR A 1 95 ? 6.717 3.058 -20.397 1.00 84.50 95 TYR A C 1
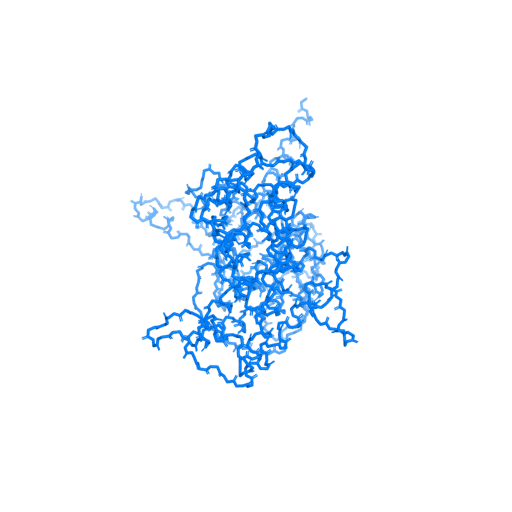ATOM 746 O O . TYR A 1 95 ? 6.784 4.237 -20.051 1.00 84.50 95 TYR A O 1
ATOM 754 N N . LEU A 1 96 ? 7.779 2.262 -20.461 1.00 87.44 96 LEU A N 1
ATOM 755 C CA . LEU A 1 96 ? 9.143 2.760 -20.397 1.00 87.44 96 LEU A CA 1
ATOM 756 C C . LEU A 1 96 ? 9.479 3.454 -21.718 1.00 87.44 96 LEU A C 1
ATOM 758 O O . LEU A 1 96 ? 9.245 2.875 -22.779 1.00 87.44 96 LEU A O 1
ATOM 762 N N . ALA A 1 97 ? 10.054 4.647 -21.649 1.00 88.19 97 ALA A N 1
ATOM 763 C CA . ALA A 1 97 ? 10.582 5.377 -22.794 1.00 88.19 97 ALA A CA 1
ATOM 764 C C . ALA A 1 97 ? 11.933 6.013 -22.458 1.00 88.19 97 ALA A C 1
ATOM 766 O O . ALA A 1 97 ? 12.330 6.035 -21.293 1.00 88.19 97 ALA A O 1
ATOM 767 N N . ALA A 1 98 ? 12.652 6.510 -23.462 1.00 87.06 98 ALA A N 1
ATOM 768 C CA . ALA A 1 98 ? 13.838 7.333 -23.251 1.00 87.06 98 ALA A CA 1
ATOM 769 C C . ALA A 1 98 ? 13.679 8.693 -23.938 1.00 87.06 98 ALA A C 1
ATOM 771 O O . ALA A 1 98 ? 13.549 8.776 -25.159 1.00 87.06 98 ALA A O 1
ATOM 772 N N . GLU A 1 99 ? 13.738 9.756 -23.139 1.00 84.88 99 GLU A N 1
ATOM 773 C CA . GLU A 1 99 ? 13.560 11.141 -23.581 1.00 84.88 99 GLU A CA 1
ATOM 774 C C . GLU A 1 99 ? 14.769 12.000 -23.201 1.00 84.88 99 GLU A C 1
ATOM 776 O O . GLU A 1 99 ? 15.587 11.622 -22.352 1.00 84.88 99 GLU A O 1
ATOM 781 N N . LEU A 1 100 ? 14.914 13.148 -23.869 1.00 79.19 100 LEU A N 1
ATOM 782 C CA . LEU A 1 100 ? 15.945 14.127 -23.536 1.00 79.19 100 LEU A CA 1
ATOM 783 C C . LEU A 1 100 ? 15.718 14.650 -22.119 1.00 79.19 100 LEU A C 1
ATOM 785 O O . LEU A 1 100 ? 14.613 15.028 -21.743 1.00 79.19 100 LEU A O 1
ATOM 789 N N . ASP A 1 101 ? 16.790 14.699 -21.338 1.00 69.06 101 ASP A N 1
ATOM 790 C CA . ASP A 1 101 ? 16.738 15.302 -20.016 1.00 69.06 101 ASP A CA 1
ATOM 791 C C . ASP A 1 101 ? 16.575 16.826 -20.128 1.00 69.06 101 ASP A C 1
ATOM 793 O O . ASP A 1 101 ? 17.499 17.524 -20.554 1.00 69.06 101 ASP A O 1
ATOM 797 N N . SER A 1 102 ? 15.410 17.344 -19.729 1.00 65.62 102 SER A N 1
ATOM 798 C CA . SER A 1 102 ? 15.053 18.765 -19.803 1.00 65.62 102 SER A CA 1
ATOM 799 C C . SER A 1 102 ? 15.993 19.670 -18.995 1.00 65.62 102 SER A C 1
ATOM 801 O O . SER A 1 102 ? 16.261 20.801 -19.404 1.00 65.62 102 SER A O 1
ATOM 803 N N . GLU A 1 103 ? 16.560 19.183 -17.882 1.00 63.12 103 GLU A N 1
ATOM 804 C CA . GLU A 1 103 ? 17.585 19.928 -17.127 1.00 63.12 103 GLU A CA 1
ATOM 805 C C . GLU A 1 103 ? 18.873 20.080 -17.947 1.00 63.12 103 GLU A C 1
ATOM 807 O O . GLU A 1 103 ? 19.508 21.137 -17.965 1.00 63.12 103 GLU A O 1
ATOM 812 N N . HIS A 1 104 ? 19.236 19.026 -18.671 1.00 62.19 104 HIS A N 1
ATOM 813 C CA . HIS A 1 104 ? 20.422 18.969 -19.513 1.00 62.19 104 HIS A CA 1
ATOM 814 C C . HIS A 1 104 ? 20.247 19.768 -20.808 1.00 62.19 104 HIS A C 1
ATOM 816 O O . HIS A 1 104 ? 21.203 20.350 -21.319 1.00 62.19 104 HIS A O 1
ATOM 822 N N . GLU A 1 105 ? 19.027 19.822 -21.341 1.00 61.44 105 GLU A N 1
ATOM 823 C CA . GLU A 1 105 ? 18.666 20.678 -22.468 1.00 61.44 105 GLU A CA 1
ATOM 824 C C . GLU A 1 105 ? 18.747 22.160 -22.084 1.00 61.44 105 GLU A C 1
ATOM 826 O O . GLU A 1 105 ? 19.402 22.940 -22.780 1.00 61.44 105 GLU A O 1
ATOM 831 N N . ALA A 1 106 ? 18.198 22.537 -20.924 1.00 60.47 106 ALA A N 1
ATOM 832 C CA . ALA A 1 106 ? 18.322 23.890 -20.390 1.00 60.47 106 ALA A CA 1
ATOM 833 C C . ALA A 1 106 ? 19.790 24.266 -20.119 1.00 60.47 106 ALA A C 1
ATOM 835 O O . ALA A 1 106 ? 20.208 25.390 -20.405 1.00 60.47 106 ALA A O 1
ATOM 836 N N . LEU A 1 107 ? 20.598 23.331 -19.611 1.00 61.47 107 LEU A N 1
ATOM 837 C CA . LEU A 1 107 ? 22.025 23.548 -19.379 1.00 61.47 107 LEU A CA 1
ATOM 838 C C . LEU A 1 107 ? 22.807 23.706 -20.693 1.00 61.47 107 LEU A C 1
ATOM 840 O O . LEU A 1 107 ? 23.583 24.654 -20.812 1.00 61.47 107 LEU A O 1
ATOM 844 N N . ARG A 1 108 ? 22.554 22.869 -21.713 1.00 63.09 108 ARG A N 1
ATOM 845 C CA . ARG A 1 108 ? 23.144 23.037 -23.058 1.00 63.09 108 ARG A CA 1
ATOM 846 C C . ARG A 1 108 ? 22.763 24.374 -23.681 1.00 63.09 108 ARG A C 1
ATOM 848 O O . ARG A 1 108 ? 23.631 25.060 -24.221 1.00 63.09 108 ARG A O 1
ATOM 855 N N . ALA A 1 109 ? 21.491 24.758 -23.582 1.00 61.66 109 ALA A N 1
ATOM 856 C CA . ALA A 1 109 ? 20.996 26.028 -24.104 1.00 61.66 109 ALA A CA 1
ATOM 857 C C . ALA A 1 109 ? 21.665 27.229 -23.411 1.00 61.66 109 ALA A C 1
ATOM 859 O O . ALA A 1 109 ? 22.001 28.213 -24.071 1.00 61.66 109 ALA A O 1
ATOM 860 N N . ARG A 1 110 ? 21.919 27.136 -22.096 1.00 62.16 110 ARG A N 1
ATOM 861 C CA . ARG A 1 110 ? 22.595 28.182 -21.308 1.00 62.16 110 ARG A CA 1
ATOM 862 C C . ARG A 1 110 ? 24.107 28.228 -21.527 1.00 62.16 110 ARG A C 1
ATOM 864 O O . ARG A 1 110 ? 24.664 29.321 -21.563 1.00 62.16 110 ARG A O 1
ATOM 871 N N . LEU A 1 111 ? 24.765 27.078 -21.674 1.00 62.16 111 LEU A N 1
ATOM 872 C CA . LEU A 1 111 ? 26.225 26.991 -21.795 1.00 62.16 111 LEU A CA 1
ATOM 873 C C . LEU A 1 111 ? 26.734 27.045 -23.244 1.00 62.16 111 LEU A C 1
ATOM 875 O O . LEU A 1 111 ? 27.937 27.181 -23.442 1.00 62.16 111 LEU A O 1
ATOM 879 N N . ARG A 1 112 ? 25.857 26.967 -24.260 1.00 57.25 112 ARG A N 1
ATOM 880 C CA . ARG A 1 112 ? 26.227 26.948 -25.693 1.00 57.25 112 ARG A CA 1
ATOM 881 C C . ARG A 1 112 ? 27.323 25.919 -26.014 1.00 57.25 112 ARG A C 1
ATOM 883 O O . ARG A 1 112 ? 28.165 26.168 -26.871 1.00 57.25 112 ARG A O 1
ATOM 890 N N . MET A 1 113 ? 27.318 24.776 -25.325 1.00 51.78 113 MET A N 1
ATOM 891 C CA . MET A 1 113 ? 28.309 23.704 -25.479 1.00 51.78 113 MET A CA 1
ATOM 892 C C . MET A 1 113 ? 27.821 22.704 -26.541 1.00 51.78 113 MET A C 1
ATOM 894 O O . MET A 1 113 ? 26.966 21.874 -26.231 1.00 51.78 113 MET A O 1
ATOM 898 N N . PRO A 1 114 ? 28.331 22.732 -27.789 1.00 47.94 114 PRO A N 1
ATOM 899 C CA . PRO A 1 114 ? 27.788 21.915 -28.881 1.00 47.94 114 PRO A CA 1
ATOM 900 C C . PRO A 1 114 ? 28.230 20.445 -28.808 1.00 47.94 114 PRO A C 1
ATOM 902 O O . PRO A 1 114 ? 27.640 19.591 -29.460 1.00 47.94 114 PRO A O 1
ATOM 905 N N . ASN A 1 115 ? 29.273 20.150 -28.020 1.00 48.00 115 ASN A N 1
ATOM 906 C CA . ASN A 1 115 ? 29.956 18.852 -27.990 1.00 48.00 115 ASN A CA 1
ATOM 907 C C . ASN A 1 115 ? 29.607 17.969 -26.778 1.00 48.00 115 ASN A C 1
ATOM 909 O O . ASN A 1 115 ? 30.166 16.879 -26.641 1.00 48.00 115 ASN A O 1
ATOM 913 N N . GLU A 1 116 ? 28.707 18.400 -25.890 1.00 49.66 116 GLU A N 1
ATOM 914 C CA . GLU A 1 116 ? 28.286 17.570 -24.758 1.00 49.66 116 GLU A CA 1
ATOM 915 C C . GLU A 1 116 ? 27.266 16.526 -25.224 1.00 49.66 116 GLU A C 1
ATOM 917 O O . GLU A 1 116 ? 26.135 16.865 -25.589 1.00 49.66 116 GLU A O 1
ATOM 922 N N . LYS A 1 117 ? 27.690 15.250 -25.228 1.00 57.53 117 LYS A N 1
ATOM 923 C CA . LYS A 1 117 ? 26.898 14.094 -25.683 1.00 57.53 117 LYS A CA 1
ATOM 924 C C . LYS A 1 117 ? 25.470 14.175 -25.149 1.00 57.53 117 LYS A C 1
ATOM 926 O O . LYS A 1 117 ? 25.266 14.313 -23.944 1.00 57.53 117 LYS A O 1
ATOM 931 N N . VAL A 1 118 ? 24.492 14.096 -26.053 1.00 59.34 118 VAL A N 1
ATOM 932 C CA . VAL A 1 118 ? 23.067 14.087 -25.706 1.00 59.34 118 VAL A CA 1
ATOM 933 C C . VAL A 1 118 ? 22.770 12.864 -24.852 1.00 59.34 118 VAL A C 1
ATOM 935 O O . VAL A 1 118 ? 22.839 11.732 -25.327 1.00 59.34 118 VAL A O 1
ATOM 938 N N . MET A 1 119 ? 22.490 13.109 -23.577 1.00 67.94 119 MET A N 1
ATOM 939 C CA . MET A 1 119 ? 22.126 12.086 -22.615 1.00 67.94 119 MET A CA 1
ATOM 940 C C . MET A 1 119 ? 20.606 12.018 -22.547 1.00 67.94 119 MET A C 1
ATOM 942 O O . MET A 1 119 ? 19.953 12.975 -22.131 1.00 67.94 119 MET A O 1
ATOM 946 N N . TYR A 1 120 ? 20.057 10.891 -22.987 1.00 79.62 120 TYR A N 1
ATOM 947 C CA . TYR A 1 120 ? 18.645 10.585 -22.790 1.00 79.62 120 TYR A CA 1
ATOM 948 C C . TYR A 1 120 ? 18.492 9.829 -21.485 1.00 79.62 120 TYR A C 1
ATOM 950 O O . TYR A 1 120 ? 19.386 9.081 -21.085 1.00 79.62 120 TYR A O 1
ATOM 958 N N . THR A 1 121 ? 17.357 10.005 -20.836 1.00 81.88 121 THR A N 1
ATOM 959 C CA . THR A 1 121 ? 17.055 9.375 -19.556 1.00 81.88 121 THR A CA 1
ATOM 960 C C . THR A 1 121 ? 15.789 8.563 -19.673 1.00 81.88 121 THR A C 1
ATOM 962 O O . THR A 1 121 ? 14.907 8.906 -20.460 1.00 81.88 121 THR A O 1
ATOM 965 N N . LEU A 1 122 ? 15.717 7.474 -18.913 1.00 84.69 122 LEU A N 1
ATOM 966 C CA . LEU A 1 122 ? 14.518 6.655 -18.901 1.00 84.69 122 LEU A CA 1
ATOM 967 C C . LEU A 1 122 ? 13.381 7.392 -18.193 1.00 84.69 122 LEU A C 1
ATOM 969 O O . LEU A 1 122 ? 13.553 7.891 -17.081 1.00 84.69 122 LEU A O 1
ATOM 973 N N . VAL A 1 123 ? 12.227 7.437 -18.849 1.00 83.69 123 VAL A N 1
ATOM 974 C CA . VAL A 1 123 ? 11.015 8.122 -18.395 1.00 83.69 123 VAL A CA 1
ATOM 975 C C . VAL A 1 123 ? 9.798 7.209 -18.521 1.00 83.69 123 VAL A C 1
ATOM 977 O O . VAL A 1 123 ? 9.820 6.189 -19.214 1.00 83.69 123 VAL A O 1
ATOM 980 N N . SER A 1 124 ? 8.744 7.540 -17.775 1.00 83.19 124 SER A N 1
ATOM 981 C CA . SER A 1 124 ? 7.497 6.780 -17.748 1.00 83.19 124 SER A CA 1
ATOM 982 C C . SER A 1 124 ? 6.457 7.555 -18.538 1.00 83.19 124 SER A C 1
ATOM 984 O O . SER A 1 124 ? 6.064 8.639 -18.120 1.00 83.19 124 SER A O 1
ATOM 986 N N . VAL A 1 125 ? 5.959 6.969 -19.624 1.00 84.00 125 VAL A N 1
ATOM 987 C CA . VAL A 1 125 ? 4.966 7.606 -20.498 1.00 84.00 125 VAL A CA 1
ATOM 988 C C . VAL A 1 125 ? 3.620 6.876 -20.428 1.00 84.00 125 VAL A C 1
ATOM 990 O O . VAL A 1 125 ? 3.593 5.644 -20.386 1.00 84.00 125 VAL A O 1
ATOM 993 N N . PRO A 1 126 ? 2.480 7.585 -20.380 1.00 83.00 126 PRO A N 1
ATOM 994 C CA . PRO A 1 126 ? 1.166 6.950 -20.277 1.00 83.00 126 PRO A CA 1
ATOM 995 C C . PRO A 1 126 ? 0.751 6.223 -21.566 1.00 83.00 126 PRO A C 1
ATOM 997 O O . PRO A 1 126 ? 0.125 5.165 -21.489 1.00 83.00 126 PRO A O 1
ATOM 1000 N N . ASP A 1 127 ? 1.130 6.747 -22.738 1.00 81.38 127 ASP A N 1
ATOM 1001 C CA . ASP A 1 127 ? 0.916 6.098 -24.035 1.00 81.38 127 ASP A CA 1
ATOM 1002 C C . ASP A 1 127 ? 2.235 5.538 -24.585 1.00 81.38 127 ASP A C 1
ATOM 1004 O O . ASP A 1 127 ? 3.258 6.214 -24.619 1.00 81.38 127 ASP A O 1
ATOM 1008 N N . GLY A 1 128 ? 2.196 4.279 -25.011 1.00 78.38 128 GLY A N 1
ATOM 1009 C CA . GLY A 1 128 ? 3.328 3.541 -25.558 1.00 78.38 128 GLY A CA 1
ATOM 1010 C C . GLY A 1 128 ? 3.330 3.482 -27.077 1.00 78.38 128 GLY A C 1
ATOM 1011 O O . GLY A 1 128 ? 4.006 2.624 -27.626 1.00 78.38 128 GLY A O 1
ATOM 1012 N N . ASN A 1 129 ? 2.542 4.299 -27.776 1.00 82.00 129 ASN A N 1
ATOM 1013 C CA . ASN A 1 129 ? 2.514 4.285 -29.240 1.00 82.00 129 ASN A CA 1
ATOM 1014 C C . ASN A 1 129 ? 3.763 4.922 -29.869 1.00 82.00 129 ASN A C 1
ATOM 1016 O O . ASN A 1 129 ? 4.141 4.555 -30.983 1.00 82.00 129 ASN A O 1
ATOM 1020 N N . ASP A 1 130 ? 4.446 5.809 -29.145 1.00 85.19 130 ASP A N 1
ATOM 1021 C CA . ASP A 1 130 ? 5.609 6.535 -29.653 1.00 85.19 130 ASP A CA 1
ATOM 1022 C C . ASP A 1 130 ? 6.848 5.636 -29.849 1.00 85.19 130 ASP A C 1
ATOM 1024 O O . ASP A 1 130 ? 7.017 4.602 -29.194 1.00 85.19 130 ASP A O 1
ATOM 1028 N N . ILE A 1 131 ? 7.736 6.025 -30.765 1.00 86.88 131 ILE A N 1
ATOM 1029 C CA . ILE A 1 131 ? 8.990 5.327 -31.070 1.00 86.88 131 ILE A CA 1
ATOM 1030 C C . ILE A 1 131 ? 9.986 5.384 -29.900 1.00 86.88 131 ILE A C 1
ATOM 1032 O O . ILE A 1 131 ? 10.808 4.479 -29.755 1.00 86.88 131 ILE A O 1
ATOM 1036 N N . SER A 1 132 ? 9.862 6.394 -29.032 1.00 87.81 132 SER A N 1
ATOM 1037 C CA . SER A 1 132 ? 10.656 6.583 -27.807 1.00 87.81 132 SER A CA 1
ATOM 1038 C C . SER A 1 132 ? 10.470 5.477 -26.758 1.00 87.81 132 SER A C 1
ATOM 1040 O O . SER A 1 132 ? 11.264 5.365 -25.827 1.00 87.81 132 SER A O 1
ATOM 1042 N N . SER A 1 133 ? 9.437 4.637 -26.893 1.00 87.62 133 SER A N 1
ATOM 1043 C CA . SER A 1 133 ? 9.175 3.498 -25.997 1.00 87.62 133 SER A CA 1
ATOM 1044 C C . SER A 1 133 ? 9.542 2.135 -26.598 1.00 87.62 133 SER A C 1
ATOM 1046 O O . SER A 1 133 ? 9.157 1.094 -26.057 1.00 87.62 133 SER A O 1
ATOM 1048 N N . ILE A 1 134 ? 10.281 2.116 -27.717 1.00 89.50 134 ILE A N 1
ATOM 1049 C CA . ILE A 1 134 ? 10.725 0.885 -28.387 1.00 89.50 134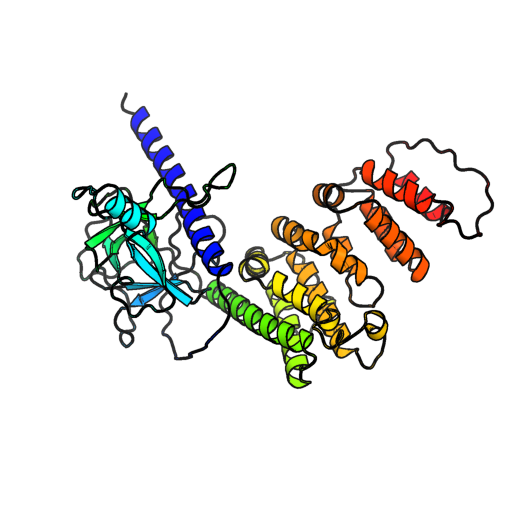 ILE A CA 1
ATOM 1050 C C . ILE A 1 134 ? 12.173 0.551 -28.027 1.00 89.50 134 ILE A C 1
ATOM 1052 O O . ILE A 1 134 ? 13.093 1.349 -28.226 1.00 89.50 134 ILE A O 1
ATOM 1056 N N . PHE A 1 135 ? 12.378 -0.691 -27.595 1.00 88.81 135 PHE A N 1
ATOM 1057 C CA . PHE A 1 135 ? 13.679 -1.242 -27.242 1.00 88.81 135 PHE A CA 1
ATOM 1058 C C . PHE A 1 135 ? 13.959 -2.548 -27.989 1.00 88.81 135 PHE A C 1
ATOM 1060 O O . PHE A 1 135 ? 13.054 -3.321 -28.298 1.00 88.81 135 PHE A O 1
ATOM 1067 N N . GLU A 1 136 ? 15.235 -2.810 -28.234 1.00 89.12 136 GLU A N 1
ATOM 1068 C CA . GLU A 1 136 ? 15.752 -4.090 -28.716 1.00 89.12 136 GLU A CA 1
ATOM 1069 C C . GLU A 1 136 ? 16.582 -4.763 -27.613 1.00 89.12 136 GLU A C 1
ATOM 1071 O O . GLU A 1 136 ? 17.256 -4.089 -26.824 1.00 89.12 136 GLU A O 1
ATOM 1076 N N . LEU A 1 137 ? 16.519 -6.097 -27.559 1.00 87.31 137 LEU A N 1
ATOM 1077 C CA . LEU A 1 137 ? 17.305 -6.914 -26.639 1.00 87.31 137 LEU A CA 1
ATOM 1078 C C . LEU A 1 137 ? 18.585 -7.405 -27.314 1.00 87.31 137 LEU A C 1
ATOM 1080 O O . LEU A 1 137 ? 18.538 -8.112 -28.314 1.00 87.31 137 LEU A O 1
ATOM 1084 N N . ASP A 1 138 ? 19.730 -7.118 -26.708 1.00 85.81 138 ASP A N 1
ATOM 1085 C CA . ASP A 1 138 ? 21.026 -7.640 -27.145 1.00 85.81 138 ASP A CA 1
ATOM 1086 C C . ASP A 1 138 ? 21.478 -8.784 -26.224 1.00 85.81 138 ASP A C 1
ATOM 1088 O O . ASP A 1 138 ? 21.476 -8.619 -24.996 1.00 85.81 138 ASP A O 1
ATOM 1092 N N . PRO A 1 139 ? 21.870 -9.946 -26.774 1.00 83.94 139 PRO A N 1
ATOM 1093 C CA . PRO A 1 139 ? 22.355 -11.057 -25.972 1.00 83.94 139 PRO A CA 1
ATOM 1094 C C . PRO A 1 139 ? 23.769 -10.786 -25.442 1.00 83.94 139 PRO A C 1
ATOM 1096 O O . PRO A 1 139 ? 24.648 -10.289 -26.143 1.00 83.94 139 PRO A O 1
ATOM 1099 N N . THR A 1 140 ? 24.043 -11.207 -24.207 1.00 81.25 140 THR A N 1
ATOM 1100 C CA . THR A 1 140 ? 25.400 -11.154 -23.624 1.00 81.25 140 THR A CA 1
ATOM 1101 C C . THR A 1 140 ? 26.303 -12.313 -24.060 1.00 81.25 140 THR A C 1
ATOM 1103 O O . THR A 1 140 ? 27.490 -12.329 -23.746 1.00 81.25 140 THR A O 1
ATOM 1106 N N . THR A 1 141 ? 25.758 -13.292 -24.788 1.00 77.94 141 THR A N 1
ATOM 1107 C CA . THR A 1 141 ? 26.478 -14.463 -25.309 1.00 77.94 141 THR A CA 1
ATOM 1108 C C . THR A 1 141 ? 26.284 -14.563 -26.819 1.00 77.94 141 THR A C 1
ATOM 1110 O O . THR A 1 141 ? 25.270 -14.103 -27.337 1.00 77.94 141 THR A O 1
ATOM 1113 N N . LEU A 1 142 ? 27.233 -15.177 -27.533 1.00 66.81 142 LEU A N 1
ATOM 1114 C CA . LEU A 1 142 ? 27.121 -15.427 -28.975 1.00 66.81 142 LEU A CA 1
ATOM 1115 C C . LEU A 1 142 ? 25.908 -16.331 -29.259 1.00 66.81 142 LEU A C 1
ATOM 1117 O O . LEU A 1 142 ? 25.956 -17.549 -29.079 1.00 66.81 142 LEU A O 1
ATOM 1121 N N . ARG A 1 143 ? 24.799 -15.718 -29.675 1.00 65.44 143 ARG A N 1
ATOM 1122 C CA . ARG A 1 143 ? 23.546 -16.366 -30.075 1.00 65.44 143 ARG A CA 1
ATOM 1123 C C . ARG A 1 143 ? 23.150 -15.830 -31.449 1.00 65.44 143 ARG A C 1
ATOM 1125 O O . ARG A 1 143 ? 23.345 -14.651 -31.725 1.00 65.44 143 ARG A O 1
ATOM 1132 N N . GLY A 1 144 ? 22.614 -16.689 -32.315 1.00 65.94 144 GLY A N 1
ATOM 1133 C CA . GLY A 1 144 ? 22.077 -16.251 -33.606 1.00 65.94 144 GLY A CA 1
ATOM 1134 C C . GLY A 1 144 ? 20.840 -15.367 -33.413 1.00 65.94 144 GLY A C 1
ATOM 1135 O O . GLY A 1 144 ? 20.020 -15.659 -32.540 1.00 65.94 144 GLY A O 1
ATOM 1136 N N . GLY A 1 145 ? 20.698 -14.312 -34.222 1.00 63.81 145 GLY A N 1
ATOM 1137 C CA . GLY A 1 145 ? 19.600 -13.336 -34.117 1.00 63.81 145 GLY A CA 1
ATOM 1138 C C . GLY A 1 145 ? 18.195 -13.935 -34.268 1.00 63.81 145 GLY A C 1
ATOM 1139 O O . GLY A 1 145 ? 17.251 -13.421 -33.675 1.00 63.81 145 GLY A O 1
ATOM 1140 N N . ASP A 1 146 ? 18.081 -15.070 -34.963 1.00 73.62 146 ASP A N 1
ATOM 1141 C CA . ASP A 1 146 ? 16.825 -15.809 -35.167 1.00 73.62 146 ASP A CA 1
ATOM 1142 C C . ASP A 1 146 ? 16.494 -16.791 -34.031 1.00 73.62 146 ASP A C 1
ATOM 1144 O O . ASP A 1 146 ? 15.526 -17.547 -34.106 1.00 73.62 146 ASP A O 1
ATOM 1148 N N . SER A 1 147 ? 17.302 -16.824 -32.967 1.00 81.06 147 SER A N 1
ATOM 1149 C CA . SER A 1 147 ? 17.015 -17.663 -31.804 1.00 81.06 147 SER A CA 1
ATOM 1150 C C . SER A 1 147 ? 16.026 -16.998 -30.844 1.00 81.06 147 SER A C 1
ATOM 1152 O O . SER A 1 147 ? 15.917 -15.773 -30.757 1.00 81.06 147 SER A O 1
ATOM 1154 N N . LEU A 1 148 ? 15.288 -17.833 -30.113 1.00 80.00 148 LEU A N 1
ATOM 1155 C CA . LEU A 1 148 ? 14.355 -17.387 -29.084 1.00 80.00 148 LEU A CA 1
ATOM 1156 C C . LEU A 1 148 ? 15.099 -16.812 -27.877 1.00 80.00 148 LEU A C 1
ATOM 1158 O O . LEU A 1 148 ? 16.152 -17.324 -27.484 1.00 80.00 148 LEU A O 1
ATOM 1162 N N . VAL A 1 149 ? 14.503 -15.800 -27.246 1.00 78.31 149 VAL A N 1
ATOM 1163 C CA . VAL A 1 149 ? 14.991 -15.247 -25.977 1.00 78.31 149 VAL A CA 1
ATOM 1164 C C . VAL A 1 149 ? 14.645 -16.225 -24.841 1.00 78.31 149 VAL A C 1
ATOM 1166 O O . VAL A 1 149 ? 13.463 -16.498 -24.607 1.00 78.31 149 VAL A O 1
ATOM 1169 N N . PRO A 1 150 ? 15.634 -16.792 -24.122 1.00 75.50 150 PRO A N 1
ATOM 1170 C CA . PRO A 1 150 ? 15.372 -17.685 -22.996 1.00 75.50 150 PRO A CA 1
ATOM 1171 C C . PRO A 1 150 ? 14.683 -16.963 -21.830 1.00 75.50 150 PRO A C 1
ATOM 1173 O O . PRO A 1 150 ? 14.914 -15.783 -21.596 1.00 75.50 150 PRO A O 1
ATOM 1176 N N . ARG A 1 151 ? 13.893 -17.694 -21.030 1.00 67.12 151 ARG A N 1
ATOM 1177 C CA . ARG A 1 151 ? 13.139 -17.121 -19.893 1.00 67.12 151 ARG A CA 1
ATOM 1178 C C . ARG A 1 151 ? 14.011 -16.502 -18.797 1.00 67.12 151 ARG A C 1
ATOM 1180 O O . ARG A 1 151 ? 13.514 -15.658 -18.066 1.00 67.12 151 ARG A O 1
ATOM 1187 N N . SER A 1 152 ? 15.263 -16.937 -18.672 1.00 74.75 152 SER A N 1
ATOM 1188 C CA . SER A 1 152 ? 16.221 -16.453 -17.675 1.00 74.75 152 SER A CA 1
ATOM 1189 C C . SER A 1 152 ? 17.537 -16.086 -18.344 1.00 74.75 152 SER A C 1
ATOM 1191 O O . SER A 1 152 ? 18.514 -16.830 -18.276 1.00 74.75 152 SER A O 1
ATOM 1193 N N . SER A 1 153 ? 17.530 -14.973 -19.071 1.00 77.12 153 SER A N 1
ATOM 1194 C CA . SER A 1 153 ? 18.678 -14.492 -19.840 1.00 77.12 153 SER A CA 1
ATOM 1195 C C . SER A 1 153 ? 19.195 -13.162 -19.318 1.00 77.12 153 SER A C 1
ATOM 1197 O O . SER A 1 153 ? 18.421 -12.326 -18.862 1.00 77.12 153 SER A O 1
ATOM 1199 N N . TYR A 1 154 ? 20.495 -12.937 -19.472 1.00 80.56 154 TYR A N 1
ATOM 1200 C CA . TYR A 1 154 ? 21.084 -11.613 -19.327 1.00 80.56 154 TYR A CA 1
ATOM 1201 C C . TYR A 1 154 ? 21.037 -10.890 -20.670 1.00 80.56 154 TYR A C 1
ATOM 1203 O O . TYR A 1 154 ? 21.495 -11.431 -21.679 1.00 80.56 154 TYR A O 1
ATOM 1211 N N . VAL A 1 155 ? 20.459 -9.694 -20.679 1.00 82.88 155 VAL A N 1
ATOM 1212 C CA . VAL A 1 155 ? 20.200 -8.896 -21.880 1.00 82.88 155 VAL A CA 1
ATOM 1213 C C . VAL A 1 155 ? 20.725 -7.483 -21.697 1.00 82.88 155 VAL A C 1
ATOM 1215 O O . VAL A 1 155 ? 20.747 -6.968 -20.582 1.00 82.88 155 VAL A O 1
ATOM 1218 N N . ARG A 1 156 ? 21.105 -6.825 -22.785 1.00 84.94 156 ARG A N 1
ATOM 1219 C CA . ARG A 1 156 ? 21.290 -5.370 -22.796 1.00 84.94 156 ARG A CA 1
ATOM 1220 C C . ARG A 1 156 ? 20.127 -4.729 -23.526 1.00 84.94 156 ARG A C 1
ATOM 1222 O O . ARG A 1 156 ? 19.545 -5.337 -24.422 1.00 84.94 156 ARG A O 1
ATOM 1229 N N . LEU A 1 157 ? 19.783 -3.514 -23.123 1.00 87.25 157 LEU A N 1
ATOM 1230 C CA . LEU A 1 157 ? 18.673 -2.771 -23.703 1.00 87.25 157 LEU A CA 1
ATOM 1231 C C . LEU A 1 157 ? 19.225 -1.701 -24.634 1.00 87.25 157 LEU A C 1
ATOM 1233 O O . LEU A 1 157 ? 19.953 -0.809 -24.195 1.00 87.25 157 LEU A O 1
ATOM 1237 N N . ARG A 1 158 ? 18.857 -1.789 -25.911 1.00 89.50 158 ARG A N 1
ATOM 1238 C CA . ARG A 1 158 ? 19.136 -0.757 -26.907 1.00 89.50 158 ARG A CA 1
ATOM 1239 C C . ARG A 1 158 ? 17.856 0.016 -27.187 1.00 89.50 158 ARG A C 1
ATOM 1241 O O . ARG A 1 158 ? 16.846 -0.576 -27.552 1.00 89.50 158 ARG A O 1
ATOM 1248 N N . HIS A 1 159 ? 17.884 1.328 -27.014 1.00 89.75 159 HIS A N 1
ATOM 1249 C CA . HIS A 1 159 ? 16.780 2.206 -27.371 1.00 89.75 159 HIS A CA 1
ATOM 1250 C C . HIS A 1 159 ? 16.786 2.463 -28.883 1.00 89.75 159 HIS A C 1
ATOM 1252 O O . HIS A 1 159 ? 17.803 2.884 -29.442 1.00 89.75 159 HIS A O 1
ATOM 1258 N N . LEU A 1 160 ? 15.661 2.199 -29.554 1.00 89.38 160 LEU A N 1
ATOM 1259 C CA . LEU A 1 160 ? 15.600 2.219 -31.016 1.00 89.38 160 LEU A CA 1
ATOM 1260 C C . LEU A 1 160 ? 15.718 3.638 -31.583 1.00 89.38 160 LEU A C 1
ATOM 1262 O O . LEU A 1 160 ? 16.496 3.852 -32.510 1.00 89.38 160 LEU A O 1
ATOM 1266 N N . CYS A 1 161 ? 14.972 4.595 -31.023 1.00 89.06 161 CYS A N 1
ATOM 1267 C CA . CYS A 1 161 ? 14.865 5.950 -31.572 1.00 89.06 161 CYS A CA 1
ATOM 1268 C C . CYS A 1 161 ? 16.211 6.690 -31.590 1.00 89.06 161 CYS A C 1
ATOM 1270 O O . CYS A 1 161 ? 16.514 7.409 -32.537 1.00 89.06 161 CYS A O 1
ATOM 1272 N N . THR A 1 162 ? 17.025 6.521 -30.548 1.00 86.19 162 THR A N 1
ATOM 1273 C CA . THR A 1 162 ? 18.299 7.248 -30.387 1.00 86.19 162 THR A CA 1
ATOM 1274 C C . THR A 1 162 ? 19.519 6.380 -30.670 1.00 86.19 162 THR A C 1
ATOM 1276 O O . THR A 1 162 ? 20.639 6.885 -30.667 1.00 86.19 162 THR A O 1
ATOM 1279 N N . ASN A 1 163 ? 19.319 5.079 -30.900 1.00 89.44 163 ASN A N 1
ATOM 1280 C CA . ASN A 1 163 ? 20.377 4.082 -31.034 1.00 89.44 163 ASN A CA 1
ATOM 1281 C C . ASN A 1 163 ? 21.395 4.110 -29.875 1.00 89.44 163 ASN A C 1
ATOM 1283 O O . ASN A 1 163 ? 22.603 3.980 -30.079 1.00 89.44 163 ASN A O 1
ATOM 1287 N N . THR A 1 164 ? 20.905 4.310 -28.651 1.00 89.25 164 THR A N 1
ATOM 1288 C CA . THR A 1 164 ? 21.718 4.335 -27.428 1.00 89.25 164 THR A CA 1
ATOM 1289 C C . THR A 1 164 ? 21.436 3.117 -26.554 1.00 89.25 164 THR A C 1
ATOM 1291 O O . THR A 1 164 ? 20.382 2.491 -26.636 1.00 89.25 164 THR A O 1
ATOM 1294 N N . TRP A 1 165 ? 22.397 2.764 -25.713 1.00 86.56 165 TRP A N 1
ATOM 1295 C CA . TRP A 1 165 ? 22.333 1.663 -24.761 1.00 86.56 165 TRP A CA 1
ATOM 1296 C C . TRP A 1 165 ? 21.926 2.188 -23.395 1.00 86.56 165 TRP A C 1
ATOM 1298 O O . TRP A 1 165 ? 22.420 3.229 -22.967 1.00 86.56 165 TRP A O 1
ATOM 1308 N N . VAL A 1 166 ? 21.024 1.490 -22.713 1.00 84.81 166 VAL A N 1
ATOM 1309 C CA . VAL A 1 166 ? 20.650 1.837 -21.338 1.00 84.81 166 VAL A CA 1
ATOM 1310 C C . VAL A 1 166 ? 21.858 1.640 -20.421 1.00 84.81 166 VAL A C 1
ATOM 1312 O O . VAL A 1 166 ? 22.440 0.559 -20.412 1.00 84.81 166 VAL A O 1
ATOM 1315 N N . HIS A 1 167 ? 22.190 2.682 -19.656 1.00 77.00 167 HIS A N 1
ATOM 1316 C CA . HIS A 1 167 ? 23.379 2.789 -18.809 1.00 77.00 167 HIS A CA 1
ATOM 1317 C C . HIS A 1 167 ? 22.981 3.311 -17.425 1.00 77.00 167 HIS A C 1
ATOM 1319 O O . HIS A 1 167 ? 22.116 4.188 -17.301 1.00 77.00 167 HIS A O 1
ATOM 1325 N N . SER A 1 168 ? 23.584 2.782 -16.363 1.00 74.00 168 SER A N 1
ATOM 1326 C CA . SER A 1 168 ? 23.345 3.319 -15.018 1.00 74.00 168 SER A CA 1
ATOM 1327 C C . SER A 1 168 ? 24.043 4.665 -14.852 1.00 74.00 168 SER A C 1
ATOM 1329 O O . SER A 1 168 ? 25.067 4.922 -15.466 1.00 74.00 168 SER A O 1
ATOM 1331 N N . THR A 1 169 ? 23.546 5.536 -13.988 1.00 70.62 169 THR A N 1
ATOM 1332 C CA . THR A 1 169 ? 24.238 6.799 -13.712 1.00 70.62 169 THR A CA 1
ATOM 1333 C C . THR A 1 169 ? 24.362 6.966 -12.213 1.00 70.62 169 THR A C 1
ATOM 1335 O O . THR A 1 169 ? 23.530 6.461 -11.467 1.00 70.62 169 THR A O 1
ATOM 1338 N N . ASN A 1 170 ? 25.379 7.694 -11.758 1.00 69.25 170 ASN A N 1
ATOM 1339 C CA . ASN A 1 170 ? 25.526 8.032 -10.340 1.00 69.25 170 ASN A CA 1
ATOM 1340 C C . ASN A 1 170 ? 24.808 9.341 -9.985 1.00 69.25 170 ASN A C 1
ATOM 1342 O O . ASN A 1 170 ? 25.135 9.967 -8.982 1.00 69.25 170 ASN A O 1
ATOM 1346 N N . ASN A 1 171 ? 23.858 9.779 -10.815 1.00 68.56 171 ASN A N 1
ATOM 1347 C CA . ASN A 1 171 ? 23.149 11.035 -10.630 1.00 68.56 171 ASN A CA 1
ATOM 1348 C C . ASN A 1 171 ? 21.948 10.797 -9.710 1.00 68.56 171 ASN A C 1
ATOM 1350 O O . ASN A 1 171 ? 21.002 10.128 -10.138 1.00 68.56 171 ASN A O 1
ATOM 1354 N N . PRO A 1 172 ? 21.951 11.327 -8.475 1.00 68.56 172 PRO A N 1
ATOM 1355 C CA . PRO A 1 172 ? 20.847 11.102 -7.567 1.00 68.56 172 PRO A CA 1
ATOM 1356 C C . PRO A 1 172 ? 19.603 11.890 -7.981 1.00 68.56 172 PRO A C 1
ATOM 1358 O O . PRO A 1 172 ? 19.712 13.016 -8.480 1.00 68.56 172 PRO A O 1
ATOM 1361 N N . ILE A 1 173 ? 18.431 11.293 -7.765 1.00 68.50 173 ILE A N 1
ATOM 1362 C CA . ILE A 1 173 ? 17.130 11.950 -7.977 1.00 68.50 173 ILE A CA 1
ATOM 1363 C C . ILE A 1 173 ? 16.706 12.669 -6.685 1.00 68.50 173 ILE A C 1
ATOM 1365 O O . ILE A 1 173 ? 16.316 13.832 -6.719 1.00 68.50 173 ILE A O 1
ATOM 1369 N N . ASP A 1 174 ? 16.900 12.028 -5.532 1.00 70.31 174 ASP A N 1
ATOM 1370 C CA . ASP A 1 174 ? 16.643 12.539 -4.178 1.00 70.31 174 ASP A CA 1
ATOM 1371 C C . ASP A 1 174 ? 17.763 13.449 -3.662 1.00 70.31 174 ASP A C 1
ATOM 1373 O O . ASP A 1 174 ? 18.336 13.227 -2.598 1.00 70.31 174 ASP A O 1
ATOM 1377 N N . LYS A 1 175 ? 18.076 14.520 -4.397 1.00 73.62 175 LYS A N 1
ATOM 1378 C CA . LYS A 1 175 ? 19.106 15.494 -3.980 1.00 73.62 175 LYS A CA 1
ATOM 1379 C C . LYS A 1 175 ? 18.781 16.195 -2.650 1.00 73.62 175 LYS A C 1
ATOM 1381 O O . LYS A 1 175 ? 19.678 16.768 -2.040 1.00 73.62 175 LYS A O 1
ATOM 1386 N N . GLU A 1 176 ? 17.516 16.176 -2.236 1.00 73.69 176 GLU A N 1
ATOM 1387 C CA . GLU A 1 176 ? 17.018 16.827 -1.019 1.00 73.69 176 GLU A CA 1
ATOM 1388 C C . GLU A 1 176 ? 17.146 15.951 0.240 1.00 73.69 176 GLU A C 1
ATOM 1390 O O . GLU A 1 176 ? 17.071 16.465 1.355 1.00 73.69 176 GLU A O 1
ATOM 1395 N N . GLU A 1 177 ? 17.356 14.640 0.087 1.00 70.69 177 GLU A N 1
ATOM 1396 C CA . GLU A 1 177 ? 17.470 13.707 1.210 1.00 70.69 177 GLU A CA 1
ATOM 1397 C C . GLU A 1 177 ? 18.911 13.647 1.741 1.00 70.69 177 GLU A C 1
ATOM 1399 O O . GLU A 1 177 ? 19.880 13.659 0.983 1.00 70.69 177 GLU A O 1
ATOM 1404 N N . GLU A 1 178 ? 19.071 13.508 3.063 1.00 68.00 178 GLU A N 1
ATOM 1405 C CA . GLU A 1 178 ? 20.391 13.450 3.724 1.00 68.00 178 GLU A CA 1
ATOM 1406 C C . GLU A 1 178 ? 21.254 12.278 3.212 1.00 68.00 178 GLU A C 1
ATOM 1408 O O . GLU A 1 178 ? 22.487 12.325 3.237 1.00 68.00 178 GLU A O 1
ATOM 1413 N N . LYS A 1 179 ? 20.605 11.212 2.727 1.00 72.94 179 LYS A N 1
ATOM 1414 C CA . LYS A 1 179 ? 21.245 10.061 2.083 1.00 72.94 179 LYS A CA 1
ATOM 1415 C C . LYS A 1 179 ? 20.480 9.685 0.814 1.00 72.94 179 LYS A C 1
ATOM 1417 O O . LYS A 1 179 ? 19.527 8.910 0.923 1.00 72.94 179 LYS A O 1
ATOM 1422 N N . PRO A 1 180 ? 20.899 10.177 -0.365 1.00 65.56 180 PRO A N 1
ATOM 1423 C CA . PRO A 1 180 ? 20.254 9.817 -1.614 1.00 65.56 180 PRO A CA 1
ATOM 1424 C C . PRO A 1 180 ? 20.457 8.330 -1.907 1.00 65.56 180 PRO A C 1
ATOM 1426 O O . PRO A 1 180 ? 21.580 7.819 -1.889 1.00 65.56 180 PRO A O 1
ATOM 1429 N N . VAL A 1 181 ? 19.359 7.629 -2.155 1.00 65.12 181 VAL A N 1
ATOM 1430 C CA . VAL A 1 181 ? 19.324 6.200 -2.497 1.00 65.12 181 VAL A CA 1
ATOM 1431 C C . VAL A 1 181 ? 18.787 5.965 -3.908 1.00 65.12 181 VAL A C 1
ATOM 1433 O O . VAL A 1 181 ? 18.837 4.833 -4.393 1.00 65.12 181 VAL A O 1
ATOM 1436 N N . MET A 1 182 ? 18.280 7.006 -4.575 1.00 63.44 182 MET A N 1
ATOM 1437 C CA . MET A 1 182 ? 17.729 6.925 -5.924 1.00 63.44 182 MET A CA 1
ATOM 1438 C C . MET A 1 182 ? 18.720 7.423 -6.962 1.00 63.44 182 MET A C 1
ATOM 1440 O O . MET A 1 182 ? 19.197 8.543 -6.860 1.00 63.44 182 MET A O 1
ATOM 1444 N N . LEU A 1 183 ? 18.962 6.642 -8.013 1.00 68.81 183 LEU A N 1
ATOM 1445 C CA . LEU A 1 183 ? 19.906 6.982 -9.079 1.00 68.81 183 LEU A CA 1
ATOM 1446 C C . LEU A 1 183 ? 19.260 6.994 -10.459 1.00 68.81 183 LEU A C 1
ATOM 1448 O O . LEU A 1 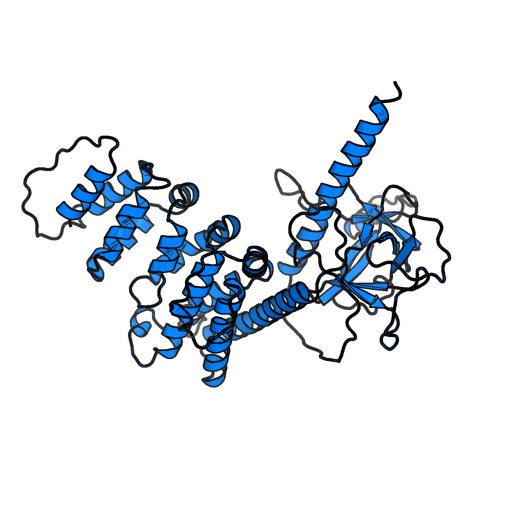183 ? 18.749 5.984 -10.934 1.00 68.81 183 LEU A O 1
ATOM 1452 N N . ARG A 1 184 ? 19.334 8.104 -11.175 1.00 71.38 184 ARG A N 1
ATOM 1453 C CA . ARG A 1 184 ? 18.747 8.192 -12.510 1.00 71.38 184 ARG A CA 1
ATOM 1454 C C . ARG A 1 184 ? 19.351 7.152 -13.460 1.00 71.38 184 ARG A C 1
ATOM 1456 O O . ARG A 1 184 ? 20.541 6.846 -13.401 1.00 71.38 184 ARG A O 1
ATOM 1463 N N . ILE A 1 185 ? 18.532 6.617 -14.361 1.00 81.50 185 ILE A N 1
ATOM 1464 C CA . ILE A 1 185 ? 19.000 5.718 -15.420 1.00 81.50 185 ILE A CA 1
ATOM 1465 C C . ILE A 1 185 ? 19.065 6.513 -16.720 1.00 81.50 185 ILE A C 1
ATOM 1467 O O . ILE A 1 185 ? 18.106 7.188 -17.105 1.00 81.50 185 ILE A O 1
ATOM 1471 N N . GLY A 1 186 ? 20.221 6.449 -17.369 1.00 81.50 186 GLY A N 1
ATOM 1472 C CA . GLY A 1 186 ? 20.514 7.160 -18.598 1.00 81.50 186 GLY A CA 1
ATOM 1473 C C . GLY A 1 186 ? 20.624 6.218 -19.786 1.00 81.50 186 GLY A C 1
ATOM 1474 O O . GLY A 1 186 ? 20.480 5.000 -19.681 1.00 81.50 186 GLY A O 1
ATOM 1475 N N . THR A 1 187 ? 20.932 6.798 -20.936 1.00 82.62 187 THR A N 1
ATOM 1476 C CA . THR A 1 187 ? 21.388 6.056 -22.103 1.00 82.62 187 THR A CA 1
ATOM 1477 C C . THR A 1 187 ? 22.698 6.641 -22.618 1.00 82.62 187 THR A C 1
ATOM 1479 O O . THR A 1 187 ? 22.936 7.847 -22.523 1.00 82.62 187 THR A O 1
ATOM 1482 N N . SER A 1 188 ? 23.551 5.780 -23.163 1.00 82.62 188 SER A N 1
ATOM 1483 C CA . SER A 1 188 ? 24.871 6.112 -23.689 1.00 82.62 188 SER A CA 1
ATOM 1484 C C . SER A 1 188 ? 25.039 5.544 -25.100 1.00 82.62 188 SER A C 1
ATOM 1486 O O . SER A 1 188 ? 24.571 4.442 -25.378 1.00 82.62 188 SER A O 1
ATOM 1488 N N . PRO A 1 189 ? 25.726 6.238 -26.024 1.00 84.69 189 PRO A N 1
ATOM 1489 C CA . PRO A 1 189 ? 26.075 5.655 -27.320 1.00 84.69 189 PRO A CA 1
ATOM 1490 C C . PRO A 1 189 ? 27.137 4.548 -27.199 1.00 84.69 189 PRO A C 1
ATOM 1492 O O . PRO A 1 189 ? 27.331 3.778 -28.136 1.00 84.69 189 PRO A O 1
ATOM 1495 N N . ILE A 1 190 ? 27.849 4.475 -26.068 1.00 84.44 190 ILE A N 1
ATOM 1496 C CA . ILE A 1 190 ? 28.881 3.465 -25.829 1.00 84.44 190 ILE A CA 1
ATOM 1497 C C . ILE A 1 190 ? 28.209 2.203 -25.295 1.00 84.44 190 ILE A C 1
ATOM 1499 O O . ILE A 1 190 ? 27.515 2.245 -24.283 1.00 84.44 190 ILE A O 1
ATOM 1503 N N . LYS A 1 191 ? 28.449 1.078 -25.972 1.00 84.31 191 LYS A N 1
ATOM 1504 C CA . LYS A 1 191 ? 28.031 -0.244 -25.507 1.00 84.31 191 LYS A CA 1
ATOM 1505 C C . LYS A 1 191 ? 28.998 -0.722 -24.425 1.00 84.31 191 LYS A C 1
ATOM 1507 O O . LYS A 1 191 ? 30.154 -1.012 -24.730 1.00 84.31 191 LYS A O 1
ATOM 1512 N N . GLU A 1 192 ? 28.529 -0.826 -23.186 1.00 77.62 192 GLU A N 1
ATOM 1513 C CA . GLU A 1 192 ? 29.320 -1.373 -22.084 1.00 77.62 192 GLU A CA 1
ATOM 1514 C C . GLU A 1 192 ? 28.946 -2.823 -21.784 1.00 77.62 192 GLU A C 1
ATOM 1516 O O . GLU A 1 192 ? 27.792 -3.166 -21.528 1.00 77.62 192 GLU A O 1
ATOM 1521 N N . ASP A 1 193 ? 29.947 -3.705 -21.769 1.00 72.50 193 ASP A N 1
ATOM 1522 C CA . ASP A 1 193 ? 29.687 -5.131 -21.582 1.00 72.50 193 ASP A CA 1
ATOM 1523 C C . ASP A 1 193 ? 29.223 -5.495 -20.170 1.00 72.50 193 ASP A C 1
ATOM 1525 O O . ASP A 1 193 ? 28.529 -6.500 -20.008 1.00 72.50 193 ASP A O 1
ATOM 1529 N N . LYS A 1 194 ? 29.594 -4.678 -19.177 1.00 73.75 194 LYS A N 1
ATOM 1530 C CA . LYS A 1 194 ? 29.295 -4.879 -17.751 1.00 73.75 194 LYS A CA 1
ATOM 1531 C C . LYS A 1 194 ? 27.854 -4.532 -17.384 1.00 73.75 194 LYS A C 1
ATOM 1533 O O . LYS A 1 194 ? 27.393 -4.927 -16.317 1.00 73.75 194 LYS A O 1
ATOM 1538 N N . GLU A 1 195 ? 27.156 -3.815 -18.253 1.00 71.69 195 GLU A N 1
ATOM 1539 C CA . GLU A 1 195 ? 25.793 -3.371 -18.014 1.00 71.69 195 GLU A CA 1
ATOM 1540 C C . GLU A 1 195 ? 24.813 -4.309 -18.699 1.00 71.69 195 GLU A C 1
ATOM 1542 O O . GLU A 1 195 ? 24.469 -4.168 -19.873 1.00 71.69 195 GLU A O 1
ATOM 1547 N N . ALA A 1 196 ? 24.410 -5.326 -17.947 1.00 75.19 196 ALA A N 1
ATOM 1548 C CA . ALA A 1 196 ? 23.446 -6.315 -18.383 1.00 75.19 196 ALA A CA 1
ATOM 1549 C C . ALA A 1 196 ? 22.329 -6.468 -17.350 1.00 75.19 196 ALA A C 1
ATOM 1551 O O . ALA A 1 196 ? 22.540 -6.406 -16.139 1.00 75.19 196 ALA A O 1
ATOM 1552 N N . PHE A 1 197 ? 21.133 -6.721 -17.859 1.00 79.00 197 PHE A N 1
ATOM 1553 C CA . PHE A 1 197 ? 19.895 -6.869 -17.117 1.00 79.00 197 PHE A CA 1
ATOM 1554 C C . PHE A 1 197 ? 19.485 -8.335 -17.100 1.00 79.00 197 PHE A C 1
ATOM 1556 O O . PHE A 1 197 ? 19.493 -8.997 -18.134 1.00 79.00 197 PHE A O 1
ATOM 1563 N N . ALA A 1 198 ? 19.118 -8.854 -15.932 1.00 75.94 198 ALA A N 1
ATOM 1564 C CA . ALA A 1 198 ? 18.525 -10.181 -15.841 1.00 75.94 198 ALA A CA 1
ATOM 1565 C C . ALA A 1 198 ? 17.058 -10.108 -16.265 1.00 75.94 198 ALA A C 1
ATOM 1567 O O . ALA A 1 198 ? 16.320 -9.276 -15.750 1.00 75.94 198 ALA A O 1
ATOM 1568 N N . VAL A 1 199 ? 16.631 -10.991 -17.160 1.00 75.69 199 VAL A N 1
ATOM 1569 C CA . VAL A 1 199 ? 15.216 -11.247 -17.423 1.00 75.69 199 VAL A CA 1
ATOM 1570 C C . VAL A 1 199 ? 14.778 -12.358 -16.483 1.00 75.69 199 VAL A C 1
ATOM 1572 O O . VAL A 1 199 ? 15.254 -13.480 -16.624 1.00 75.69 199 VAL A O 1
ATOM 1575 N N . VAL A 1 200 ? 13.917 -12.072 -15.506 1.00 77.69 200 VAL A N 1
ATOM 1576 C CA . VAL A 1 200 ? 13.465 -13.074 -14.523 1.00 77.69 200 VAL A CA 1
ATOM 1577 C C . VAL A 1 200 ? 11.961 -13.310 -14.667 1.00 77.69 200 VAL A C 1
ATOM 1579 O O . VAL A 1 200 ? 11.195 -12.353 -14.564 1.00 77.69 200 VAL A O 1
ATOM 1582 N N . PRO A 1 201 ? 11.498 -14.554 -14.890 1.00 73.31 201 PRO A N 1
ATOM 1583 C CA . PRO A 1 201 ? 10.083 -14.823 -15.094 1.00 73.31 201 PRO A CA 1
ATOM 1584 C C . PRO A 1 201 ? 9.310 -14.716 -13.774 1.00 73.31 201 PRO A C 1
ATOM 1586 O O . PRO A 1 201 ? 9.687 -15.324 -12.773 1.00 73.31 201 PRO A O 1
ATOM 1589 N N . VAL A 1 202 ? 8.192 -13.992 -13.787 1.00 77.50 202 VAL A N 1
ATOM 1590 C CA . VAL A 1 202 ? 7.281 -13.865 -12.639 1.00 77.50 202 VAL A CA 1
ATOM 1591 C C . VAL A 1 202 ? 6.199 -14.952 -12.694 1.00 77.50 202 VAL A C 1
ATOM 1593 O O . VAL A 1 202 ? 5.589 -15.154 -13.753 1.00 77.50 202 VAL A O 1
ATOM 1596 N N . PRO A 1 203 ? 5.903 -15.641 -11.575 1.00 79.56 203 PRO A N 1
ATOM 1597 C CA . PRO A 1 203 ? 4.791 -16.583 -11.503 1.00 79.56 203 PRO A CA 1
ATOM 1598 C C . PRO A 1 203 ? 3.440 -15.913 -11.816 1.00 79.56 203 PRO A C 1
ATOM 1600 O O . PRO A 1 203 ? 3.157 -14.844 -11.280 1.00 79.56 203 PRO A O 1
ATOM 1603 N N . PRO A 1 204 ? 2.537 -16.552 -12.588 1.00 79.75 204 PRO A N 1
ATOM 1604 C CA . PRO A 1 204 ? 1.221 -15.979 -12.897 1.00 79.75 204 PRO A CA 1
ATOM 1605 C C . PRO A 1 204 ? 0.341 -15.685 -11.673 1.00 79.75 204 PRO A C 1
ATOM 1607 O O . PRO A 1 204 ? -0.602 -14.910 -11.783 1.00 79.75 204 PRO A O 1
ATOM 1610 N N . ALA A 1 205 ? 0.599 -16.324 -10.528 1.00 83.88 205 ALA A N 1
ATOM 1611 C CA . ALA A 1 205 ? -0.126 -16.056 -9.286 1.00 83.88 205 ALA A CA 1
ATOM 1612 C C . ALA A 1 205 ? 0.151 -14.643 -8.748 1.00 83.88 205 ALA A C 1
ATOM 1614 O O . ALA A 1 205 ? -0.796 -13.922 -8.464 1.00 83.88 205 ALA A O 1
ATOM 1615 N N . GLU A 1 206 ? 1.415 -14.217 -8.731 1.00 82.12 206 GLU A N 1
ATOM 1616 C CA . GLU A 1 206 ? 1.824 -12.872 -8.289 1.00 82.12 206 GLU A CA 1
ATOM 1617 C C . GLU A 1 206 ? 1.200 -11.774 -9.157 1.00 82.12 206 GLU A C 1
ATOM 1619 O O . GLU A 1 206 ? 0.796 -10.723 -8.672 1.00 82.12 206 GLU A O 1
ATOM 1624 N N . VAL A 1 207 ? 1.073 -12.043 -10.460 1.00 83.00 207 VAL A N 1
ATOM 1625 C CA . VAL A 1 207 ? 0.428 -11.141 -11.425 1.00 83.00 207 VAL A CA 1
ATOM 1626 C C . VAL A 1 207 ? -1.046 -10.952 -11.080 1.00 83.00 207 VAL A C 1
ATOM 1628 O O . VAL A 1 207 ? -1.515 -9.823 -11.008 1.00 83.00 207 VAL A O 1
ATOM 1631 N N . ARG A 1 208 ? -1.766 -12.052 -10.820 1.00 88.06 208 ARG A N 1
ATOM 1632 C CA . ARG A 1 208 ? -3.180 -11.994 -10.425 1.00 88.06 208 ARG A CA 1
ATOM 1633 C C . ARG A 1 208 ? -3.366 -11.268 -9.099 1.00 88.06 208 ARG A C 1
ATOM 1635 O O . ARG A 1 208 ? -4.304 -10.489 -8.973 1.00 88.06 208 ARG A O 1
ATOM 1642 N N . ASP A 1 209 ? -2.479 -11.512 -8.139 1.00 90.44 209 ASP A N 1
ATOM 1643 C CA . ASP A 1 209 ? -2.522 -10.873 -6.826 1.00 90.44 209 ASP A CA 1
ATOM 1644 C C . ASP A 1 209 ? -2.268 -9.358 -6.942 1.00 90.44 209 ASP A C 1
ATOM 1646 O O . ASP A 1 209 ? -2.958 -8.559 -6.303 1.00 90.44 209 ASP A O 1
ATOM 1650 N N . LEU A 1 210 ? -1.341 -8.943 -7.813 1.00 86.62 210 LEU A N 1
ATOM 1651 C CA . LEU A 1 210 ? -1.081 -7.537 -8.124 1.00 86.62 210 LEU A CA 1
ATOM 1652 C C . LEU A 1 210 ? -2.248 -6.869 -8.868 1.00 86.62 210 LEU A C 1
ATOM 1654 O O . LEU A 1 210 ? -2.635 -5.754 -8.512 1.00 86.62 210 LEU A O 1
ATOM 1658 N N . ASP A 1 211 ? -2.818 -7.530 -9.875 1.00 87.31 211 ASP A N 1
ATOM 1659 C CA . ASP A 1 211 ? -3.978 -7.023 -10.617 1.00 87.31 211 ASP A CA 1
ATOM 1660 C C . ASP A 1 211 ? -5.181 -6.839 -9.681 1.00 87.31 211 ASP A C 1
ATOM 1662 O O . ASP A 1 211 ? -5.795 -5.770 -9.656 1.00 87.31 211 ASP A O 1
ATOM 1666 N N . PHE A 1 212 ? -5.459 -7.837 -8.834 1.00 92.81 212 PHE A N 1
ATOM 1667 C CA . PHE A 1 212 ? -6.502 -7.762 -7.813 1.00 92.81 212 PHE A CA 1
ATOM 1668 C C . PHE A 1 212 ? -6.283 -6.579 -6.866 1.00 92.81 212 PHE A C 1
ATOM 1670 O O . PHE A 1 212 ? -7.202 -5.790 -6.644 1.00 92.81 212 PHE A O 1
ATOM 1677 N N . ALA A 1 213 ? -5.065 -6.414 -6.340 1.00 91.75 213 ALA A N 1
ATOM 1678 C CA . ALA A 1 213 ? -4.750 -5.325 -5.425 1.00 91.75 213 ALA A CA 1
ATOM 1679 C C . ALA A 1 213 ? -4.932 -3.938 -6.077 1.00 91.75 213 ALA A C 1
ATOM 1681 O O . ALA A 1 213 ? -5.483 -3.016 -5.466 1.00 91.75 213 ALA A O 1
ATOM 1682 N N . ASN A 1 214 ? -4.512 -3.795 -7.335 1.00 88.56 214 ASN A N 1
ATOM 1683 C CA . ASN A 1 214 ? -4.669 -2.560 -8.099 1.00 88.56 214 ASN A CA 1
ATOM 1684 C C . ASN A 1 214 ? -6.132 -2.214 -8.370 1.00 88.56 214 ASN A C 1
ATOM 1686 O O . ASN A 1 214 ? -6.552 -1.071 -8.160 1.00 88.56 214 ASN A O 1
ATOM 1690 N N . ASP A 1 215 ? -6.916 -3.190 -8.817 1.00 91.44 215 ASP A N 1
ATOM 1691 C CA . ASP A 1 215 ? -8.333 -2.988 -9.101 1.00 91.44 215 ASP A CA 1
ATOM 1692 C C . ASP A 1 215 ? -9.118 -2.699 -7.816 1.00 91.44 215 ASP A C 1
ATOM 1694 O O . ASP A 1 215 ? -9.923 -1.763 -7.785 1.00 91.44 215 ASP A O 1
ATOM 1698 N N . ALA A 1 216 ? -8.812 -3.405 -6.723 1.00 94.88 216 ALA A N 1
ATOM 1699 C CA . ALA A 1 216 ? -9.391 -3.142 -5.411 1.00 94.88 216 ALA A CA 1
ATOM 1700 C C . ALA A 1 216 ? -9.109 -1.705 -4.946 1.00 94.88 216 ALA A C 1
ATOM 1702 O O . ALA A 1 216 ? -10.029 -0.995 -4.539 1.00 94.88 216 ALA A O 1
ATOM 1703 N N . SER A 1 217 ? -7.863 -1.238 -5.068 1.00 94.38 217 SER A N 1
ATOM 1704 C CA . SER A 1 217 ? -7.469 0.132 -4.709 1.00 94.38 217 SER A CA 1
ATOM 1705 C C . SER A 1 217 ? -8.269 1.188 -5.486 1.00 94.38 217 SER A C 1
ATOM 1707 O O . SER A 1 217 ? -8.791 2.137 -4.895 1.00 94.38 217 SER A O 1
ATOM 1709 N N . LYS A 1 218 ? -8.452 1.000 -6.801 1.00 91.69 218 LYS A N 1
ATOM 1710 C CA . LYS A 1 218 ? -9.238 1.915 -7.652 1.00 91.69 218 LYS A CA 1
ATOM 1711 C C . LYS A 1 218 ? -10.714 1.948 -7.259 1.00 91.69 218 LYS A C 1
ATOM 1713 O O . LYS A 1 218 ? -11.299 3.030 -7.167 1.00 91.69 218 LYS A O 1
ATOM 1718 N N . VAL A 1 219 ? -11.314 0.782 -7.012 1.00 94.69 219 VAL A N 1
ATOM 1719 C CA . VAL A 1 219 ? -12.719 0.687 -6.589 1.00 94.69 219 VAL A CA 1
ATOM 1720 C C . VAL A 1 219 ? -12.911 1.347 -5.225 1.00 94.69 219 VAL A C 1
ATOM 1722 O O . VAL A 1 219 ? -13.793 2.194 -5.087 1.00 94.69 219 VAL A O 1
ATOM 1725 N N . LEU A 1 220 ? -12.054 1.048 -4.243 1.00 95.38 220 LEU A N 1
ATOM 1726 C CA . LEU A 1 220 ? -12.117 1.661 -2.912 1.00 95.38 220 LEU A CA 1
ATOM 1727 C C . LEU A 1 220 ? -11.977 3.187 -2.977 1.00 95.38 220 LEU A C 1
ATOM 1729 O O . LEU A 1 220 ? -12.746 3.892 -2.327 1.00 95.38 220 LEU A O 1
ATOM 1733 N N . ALA A 1 221 ? -11.058 3.707 -3.797 1.00 93.69 221 ALA A N 1
ATOM 1734 C CA . ALA A 1 221 ? -10.888 5.146 -3.991 1.00 93.69 221 ALA A CA 1
ATOM 1735 C C . ALA A 1 221 ? -12.151 5.812 -4.566 1.00 93.69 221 ALA A C 1
ATOM 1737 O O . ALA A 1 221 ? -12.560 6.879 -4.104 1.00 93.69 221 ALA A O 1
ATOM 1738 N N . SER A 1 222 ? -12.788 5.178 -5.557 1.00 93.62 222 SER A N 1
ATOM 1739 C CA . SER A 1 222 ? -14.032 5.679 -6.152 1.00 93.62 222 SER A CA 1
ATOM 1740 C C . SER A 1 222 ? -15.182 5.699 -5.143 1.00 93.62 222 SER A C 1
ATOM 1742 O O . SER A 1 222 ? -15.922 6.681 -5.078 1.00 93.62 222 SER A O 1
ATOM 1744 N N . ILE A 1 223 ? -15.313 4.645 -4.333 1.00 93.12 223 ILE A N 1
ATOM 1745 C CA . ILE A 1 223 ? -16.355 4.547 -3.306 1.00 93.12 223 ILE A CA 1
ATOM 1746 C C . ILE A 1 223 ? -16.117 5.544 -2.168 1.00 93.12 223 ILE A C 1
ATOM 1748 O O . ILE A 1 223 ? -17.067 6.201 -1.746 1.00 93.12 223 ILE A O 1
ATOM 1752 N N . ALA A 1 224 ? -14.872 5.723 -1.717 1.00 91.12 224 ALA A N 1
ATOM 1753 C CA . ALA A 1 224 ? -14.533 6.725 -0.707 1.00 91.12 224 ALA A CA 1
ATOM 1754 C C . ALA A 1 224 ? -14.939 8.140 -1.161 1.00 91.12 224 ALA A C 1
ATOM 1756 O O . ALA A 1 224 ? -15.626 8.841 -0.426 1.00 91.12 224 ALA A O 1
ATOM 1757 N N . GLY A 1 225 ? -14.636 8.517 -2.410 1.00 90.50 225 GLY A N 1
ATOM 1758 C CA . GLY A 1 225 ? -15.048 9.818 -2.955 1.00 90.50 225 GLY A CA 1
ATOM 1759 C C . GLY A 1 225 ? -16.568 9.989 -3.113 1.00 90.50 225 GLY A C 1
ATOM 1760 O O . GLY A 1 225 ? -17.071 11.109 -3.063 1.00 90.50 225 GLY A O 1
ATOM 1761 N N . LYS A 1 226 ? -17.328 8.899 -3.293 1.00 90.25 226 LYS A N 1
ATOM 1762 C CA . LYS A 1 226 ? -18.805 8.938 -3.292 1.00 90.25 226 LYS A CA 1
ATOM 1763 C C . LYS A 1 226 ? -19.383 9.063 -1.884 1.00 90.25 226 LYS A C 1
ATOM 1765 O O . LYS A 1 226 ? -20.405 9.728 -1.719 1.00 90.25 226 LYS A O 1
ATOM 1770 N N . LEU A 1 227 ? -18.732 8.451 -0.893 1.00 87.75 227 LEU A N 1
ATOM 1771 C CA . LEU A 1 227 ? -19.097 8.556 0.522 1.00 87.75 227 LEU A CA 1
ATOM 1772 C C . LEU A 1 227 ? -18.876 9.964 1.069 1.00 87.75 227 LEU A C 1
ATOM 1774 O O . LEU A 1 227 ? -19.764 10.468 1.743 1.00 87.75 227 LEU A O 1
ATOM 1778 N N . GLU A 1 228 ? -17.769 10.622 0.706 1.00 87.00 228 GLU A N 1
ATOM 1779 C CA . GLU A 1 228 ? -17.517 12.033 1.058 1.00 87.00 228 GLU A CA 1
ATOM 1780 C C . GLU A 1 228 ? -18.633 12.964 0.555 1.00 87.00 228 GLU A C 1
ATOM 1782 O O . GLU A 1 228 ? -18.942 13.967 1.184 1.00 87.00 228 GLU A O 1
ATOM 1787 N N . LYS A 1 229 ? -19.266 12.617 -0.572 1.00 85.00 229 LYS A N 1
ATOM 1788 C CA . LYS A 1 229 ? -20.370 13.381 -1.176 1.00 85.00 229 LYS A CA 1
ATOM 1789 C C . LYS A 1 229 ? -21.762 12.903 -0.750 1.00 85.00 229 LYS A C 1
ATOM 1791 O O . LYS A 1 229 ? -22.749 13.416 -1.260 1.00 85.00 229 LYS A O 1
ATOM 1796 N N . GLY A 1 230 ? -21.865 11.852 0.067 1.00 82.88 230 GLY A N 1
ATOM 1797 C CA . GLY A 1 230 ? -23.150 11.253 0.453 1.00 82.88 230 GLY A CA 1
ATOM 1798 C C . GLY A 1 230 ? -23.952 10.607 -0.692 1.00 82.88 230 GLY A C 1
ATOM 1799 O O . GLY A 1 230 ? -25.135 10.328 -0.529 1.00 82.88 230 GLY A O 1
ATOM 1800 N N . THR A 1 231 ? -23.336 10.329 -1.848 1.00 86.19 231 THR A N 1
ATOM 1801 C CA . THR A 1 231 ? -24.033 9.855 -3.073 1.00 86.19 231 THR A CA 1
ATOM 1802 C C . THR A 1 231 ? -24.018 8.332 -3.262 1.00 86.19 231 THR A C 1
ATOM 1804 O O . THR A 1 231 ? -24.383 7.829 -4.324 1.00 86.19 231 THR A O 1
ATOM 1807 N N . ILE A 1 232 ? -23.577 7.574 -2.254 1.00 87.31 232 ILE A N 1
ATOM 1808 C CA . ILE A 1 232 ? -23.423 6.117 -2.355 1.00 87.31 232 ILE A CA 1
ATOM 1809 C C . ILE A 1 232 ? -24.773 5.391 -2.468 1.00 87.31 232 ILE A C 1
ATOM 1811 O O . ILE A 1 232 ? -25.682 5.571 -1.656 1.00 87.31 232 ILE A O 1
ATOM 1815 N N . THR A 1 233 ? -24.881 4.486 -3.438 1.00 90.00 233 THR A N 1
ATOM 1816 C CA . THR A 1 233 ? -26.068 3.641 -3.630 1.00 90.00 233 THR A CA 1
ATOM 1817 C C . THR A 1 233 ? -26.028 2.367 -2.774 1.00 90.00 233 THR A C 1
ATOM 1819 O O . THR A 1 233 ? -24.977 1.919 -2.309 1.00 90.00 233 THR A O 1
ATOM 1822 N N . GLN A 1 234 ? -27.182 1.713 -2.592 1.00 88.00 234 GLN A N 1
ATOM 1823 C CA . GLN A 1 234 ? -27.264 0.434 -1.871 1.00 88.00 234 GLN A CA 1
ATOM 1824 C C . GLN A 1 234 ? -26.465 -0.687 -2.559 1.00 88.00 234 GLN A C 1
ATOM 1826 O O . GLN A 1 234 ? -25.827 -1.497 -1.885 1.00 88.00 234 GLN A O 1
ATOM 1831 N N . ASN A 1 235 ? -26.466 -0.720 -3.894 1.00 90.94 235 ASN A N 1
ATOM 1832 C CA . ASN A 1 235 ? -25.717 -1.713 -4.665 1.00 90.94 235 ASN A CA 1
ATOM 1833 C C . ASN A 1 235 ? -24.208 -1.533 -4.481 1.00 90.94 235 ASN A C 1
ATOM 1835 O O . ASN A 1 235 ? -23.509 -2.498 -4.189 1.00 90.94 235 ASN A O 1
ATOM 1839 N N . GLU A 1 236 ? -23.711 -0.299 -4.574 1.00 92.00 236 GLU A N 1
ATOM 1840 C CA . GLU A 1 236 ? -22.301 0.019 -4.316 1.00 92.00 236 GLU A CA 1
ATOM 1841 C C . GLU A 1 236 ? -21.878 -0.350 -2.898 1.00 92.00 236 GLU A C 1
ATOM 1843 O O . GLU A 1 236 ? -20.785 -0.879 -2.704 1.00 92.00 236 GLU A O 1
ATOM 1848 N N . ARG A 1 237 ? -22.769 -0.153 -1.918 1.00 89.94 237 ARG A N 1
ATOM 1849 C CA . ARG A 1 237 ? -22.544 -0.596 -0.541 1.00 89.94 237 ARG A CA 1
ATOM 1850 C C . ARG A 1 237 ? -22.357 -2.113 -0.453 1.00 89.94 237 ARG A C 1
ATOM 1852 O O . ARG A 1 237 ? -21.422 -2.574 0.187 1.00 89.94 237 ARG A O 1
ATOM 1859 N N . ARG A 1 238 ? -23.202 -2.896 -1.132 1.00 92.25 238 ARG A N 1
ATOM 1860 C CA . ARG A 1 238 ? -23.055 -4.361 -1.188 1.00 92.25 238 ARG A CA 1
ATOM 1861 C C . ARG A 1 238 ? -21.751 -4.772 -1.885 1.00 92.25 238 ARG A C 1
ATOM 1863 O O . ARG A 1 238 ? -21.083 -5.688 -1.416 1.00 92.25 238 ARG A O 1
ATOM 1870 N N . PHE A 1 239 ? -21.369 -4.090 -2.967 1.00 93.00 239 PHE A N 1
ATOM 1871 C CA . PHE A 1 239 ? -20.118 -4.369 -3.677 1.00 93.00 239 PHE A CA 1
ATOM 1872 C C . PHE A 1 239 ? -18.878 -4.064 -2.832 1.00 93.00 239 PHE A C 1
ATOM 1874 O O . PHE A 1 239 ? -17.962 -4.882 -2.807 1.00 93.00 239 PHE A O 1
ATOM 1881 N N . VAL A 1 240 ? -18.843 -2.934 -2.114 1.00 94.81 240 VAL A N 1
ATOM 1882 C CA . VAL A 1 240 ? -17.695 -2.604 -1.254 1.00 94.81 240 VAL A CA 1
ATOM 1883 C C . VAL A 1 240 ? -17.591 -3.553 -0.064 1.00 94.81 240 VAL A C 1
ATOM 1885 O O . VAL A 1 240 ? -16.486 -3.969 0.260 1.00 94.81 240 VAL A O 1
ATOM 1888 N N . THR A 1 241 ? -18.714 -3.970 0.535 1.00 94.44 241 THR A N 1
ATOM 1889 C CA . THR A 1 241 ? -18.708 -5.014 1.571 1.00 94.44 241 THR A CA 1
ATOM 1890 C C . THR A 1 241 ? -18.061 -6.285 1.036 1.00 94.44 241 THR A C 1
ATOM 1892 O O . THR A 1 241 ? -17.111 -6.779 1.636 1.00 94.44 241 THR A O 1
ATOM 1895 N N . LYS A 1 242 ? -18.496 -6.756 -0.140 1.00 94.25 242 LYS A N 1
ATOM 1896 C CA . LYS A 1 242 ? -17.949 -7.979 -0.726 1.00 94.25 242 LYS A CA 1
ATOM 1897 C C . LYS A 1 242 ? -16.457 -7.860 -1.058 1.00 94.25 242 LYS A C 1
ATOM 1899 O O . LYS A 1 242 ? -15.687 -8.764 -0.758 1.00 94.25 242 LYS A O 1
ATOM 1904 N N . LEU A 1 243 ? -16.037 -6.723 -1.612 1.00 96.12 243 LEU A N 1
ATOM 1905 C CA . LEU A 1 243 ? -14.629 -6.453 -1.902 1.00 96.12 243 LEU A CA 1
ATOM 1906 C C . LEU A 1 243 ? -13.765 -6.446 -0.632 1.00 96.12 243 LEU A C 1
ATOM 1908 O O . LEU A 1 243 ? -12.648 -6.953 -0.651 1.00 96.12 243 LEU A O 1
ATOM 1912 N N . LEU A 1 244 ? -14.263 -5.877 0.469 1.00 96.06 244 LEU A N 1
ATOM 1913 C CA . LEU A 1 244 ? -13.547 -5.867 1.745 1.00 96.06 244 LEU A CA 1
ATOM 1914 C C . LEU A 1 244 ? -13.435 -7.269 2.352 1.00 96.06 244 LEU A C 1
ATOM 1916 O O . LEU A 1 244 ? -12.375 -7.604 2.872 1.00 96.06 244 LEU A O 1
ATOM 1920 N N . GLU A 1 245 ? -14.477 -8.099 2.251 1.00 94.00 245 GLU A N 1
ATOM 1921 C CA . GLU A 1 245 ? -14.389 -9.515 2.634 1.00 94.00 245 GLU A CA 1
ATOM 1922 C C . GLU A 1 245 ? -13.312 -10.241 1.826 1.00 94.00 245 GLU A C 1
ATOM 1924 O O . GLU A 1 245 ? -12.455 -10.923 2.390 1.00 94.00 245 GLU A O 1
ATOM 1929 N N . ASP A 1 246 ? -13.320 -10.055 0.506 1.00 94.12 246 ASP A N 1
ATOM 1930 C CA . ASP A 1 246 ? -12.348 -10.681 -0.386 1.00 94.12 246 ASP A CA 1
ATOM 1931 C C . ASP A 1 246 ? -10.923 -10.173 -0.095 1.00 94.12 246 ASP A C 1
ATOM 1933 O O . ASP A 1 246 ? -9.975 -10.952 -0.155 1.00 94.12 246 ASP A O 1
ATOM 1937 N N . LEU A 1 247 ? -10.756 -8.908 0.318 1.00 95.19 247 LEU A N 1
ATOM 1938 C CA . LEU A 1 247 ? -9.477 -8.365 0.794 1.00 95.19 247 LEU A CA 1
ATOM 1939 C C . LEU A 1 247 ? -9.011 -9.002 2.108 1.00 95.19 247 LEU A C 1
ATOM 1941 O O . LEU A 1 247 ? -7.809 -9.218 2.270 1.00 95.19 247 LEU A O 1
ATOM 1945 N N . VAL A 1 248 ? -9.918 -9.322 3.038 1.00 92.88 248 VAL A N 1
ATOM 1946 C CA . VAL A 1 248 ? -9.553 -10.073 4.251 1.00 92.88 248 VAL A CA 1
ATOM 1947 C C . VAL A 1 248 ? -8.995 -11.435 3.847 1.00 92.88 248 VAL A C 1
ATOM 1949 O O . VAL A 1 248 ? -7.856 -11.733 4.201 1.00 92.88 248 VAL A O 1
ATOM 1952 N N . PHE A 1 249 ? -9.730 -12.214 3.043 1.00 91.69 249 PHE A N 1
ATOM 1953 C CA . PHE A 1 249 ? -9.281 -13.532 2.565 1.00 91.69 249 PHE A CA 1
ATOM 1954 C C . PHE A 1 249 ? -7.985 -13.468 1.748 1.00 91.69 249 PHE A C 1
ATOM 1956 O O . PHE A 1 249 ? -7.116 -14.333 1.879 1.00 91.69 249 PHE A O 1
ATOM 1963 N N . PHE A 1 250 ? -7.826 -12.417 0.946 1.00 92.69 250 PHE A N 1
ATOM 1964 C CA . PHE A 1 250 ? -6.615 -12.169 0.181 1.00 92.69 250 PHE A CA 1
ATOM 1965 C C . PHE A 1 250 ? -5.397 -12.042 1.099 1.00 92.69 250 PHE A C 1
ATOM 1967 O O . PHE A 1 250 ? -4.444 -12.805 0.946 1.00 92.69 250 PHE A O 1
ATOM 1974 N N . VAL A 1 251 ? -5.433 -11.140 2.088 1.00 91.38 251 VAL A N 1
ATOM 1975 C CA . VAL A 1 251 ? -4.285 -10.875 2.976 1.00 91.38 251 VAL A CA 1
ATOM 1976 C C . VAL A 1 251 ? -3.923 -12.085 3.834 1.00 91.38 251 VAL A C 1
ATOM 1978 O O . VAL A 1 251 ? -2.738 -12.325 4.075 1.00 91.38 251 VAL A O 1
ATOM 1981 N N . VAL A 1 252 ? -4.919 -12.848 4.291 1.00 88.38 252 VAL A N 1
ATOM 1982 C CA . VAL A 1 252 ? -4.688 -14.043 5.121 1.00 88.38 252 VAL A CA 1
ATOM 1983 C C . VAL A 1 252 ? -4.246 -15.268 4.319 1.00 88.38 252 VAL A C 1
ATOM 1985 O O . VAL A 1 252 ? -3.724 -16.204 4.913 1.00 88.38 252 VAL A O 1
ATOM 1988 N N . ASP A 1 253 ? -4.422 -15.252 2.995 1.00 88.38 253 ASP A N 1
ATOM 1989 C CA . ASP A 1 253 ? -4.093 -16.358 2.089 1.00 88.38 253 ASP A CA 1
ATOM 1990 C C . ASP A 1 253 ? -4.818 -17.673 2.417 1.00 88.38 253 ASP A C 1
ATOM 1992 O O . ASP A 1 253 ? -4.241 -18.759 2.420 1.00 88.38 253 ASP A O 1
ATOM 1996 N N . ILE A 1 254 ? -6.118 -17.559 2.706 1.00 84.88 254 ILE A N 1
ATOM 1997 C CA . ILE A 1 254 ? -7.003 -18.686 3.029 1.00 84.88 254 ILE A CA 1
ATOM 1998 C C . ILE A 1 254 ? -8.201 -18.654 2.070 1.00 84.88 254 ILE A C 1
ATOM 2000 O O . ILE A 1 254 ? -8.797 -17.591 1.879 1.00 84.88 254 ILE A O 1
ATOM 2004 N N . PRO A 1 255 ? -8.593 -19.793 1.467 1.00 82.00 255 PRO A N 1
ATOM 2005 C CA . PRO A 1 255 ? -9.771 -19.846 0.614 1.00 82.00 255 PRO A CA 1
ATOM 2006 C C . PRO A 1 255 ? -11.051 -19.632 1.429 1.00 82.00 255 PRO A C 1
ATOM 2008 O O . PRO A 1 255 ? -11.241 -20.218 2.499 1.00 82.00 255 PRO A O 1
ATOM 2011 N N . ASN A 1 256 ? -11.969 -18.835 0.886 1.00 83.62 256 ASN A N 1
ATOM 2012 C CA . ASN A 1 256 ? -13.269 -18.614 1.506 1.00 83.62 256 ASN A CA 1
ATOM 2013 C C . ASN A 1 256 ? -14.102 -19.908 1.484 1.00 83.62 256 ASN A C 1
ATOM 2015 O O . ASN A 1 256 ? -14.620 -20.307 0.443 1.00 83.62 256 ASN A O 1
ATOM 2019 N N . SER A 1 257 ? -14.226 -20.549 2.647 1.00 80.81 257 SER A N 1
ATOM 2020 C CA . SER A 1 257 ? -15.003 -21.782 2.845 1.00 80.81 257 SER A CA 1
ATOM 2021 C C . SER A 1 257 ? -16.355 -21.527 3.532 1.00 80.81 257 SER A C 1
ATOM 2023 O O . SER A 1 257 ? -16.934 -22.449 4.097 1.00 80.81 257 SER A O 1
ATOM 2025 N N . GLY A 1 258 ? -16.840 -20.278 3.532 1.00 77.06 258 GLY A N 1
ATOM 2026 C CA . GLY A 1 258 ? -18.061 -19.869 4.241 1.00 77.06 258 GLY A CA 1
ATOM 2027 C C . GLY A 1 258 ? -17.861 -19.572 5.732 1.00 77.06 258 GLY A C 1
ATOM 2028 O O . GLY A 1 258 ? -18.823 -19.587 6.493 1.00 77.06 258 GLY A O 1
ATOM 2029 N N . GLN A 1 259 ? -16.617 -19.335 6.153 1.00 82.38 259 GLN A N 1
ATOM 2030 C CA . GLN A 1 259 ? -16.270 -18.956 7.527 1.00 82.38 259 GLN A CA 1
ATOM 2031 C C . GLN A 1 259 ? -16.629 -17.487 7.789 1.00 82.38 259 GLN A C 1
ATOM 2033 O O . GLN A 1 259 ? -16.638 -16.685 6.852 1.00 82.38 259 GLN A O 1
ATOM 2038 N N . ASP A 1 260 ? -16.866 -17.121 9.053 1.00 82.00 260 ASP A N 1
ATOM 2039 C CA . ASP A 1 260 ? -17.046 -15.714 9.414 1.00 82.00 260 ASP A CA 1
ATOM 2040 C C . ASP A 1 260 ? -15.740 -14.943 9.189 1.00 82.00 260 ASP A C 1
ATOM 2042 O O . ASP A 1 260 ? -14.705 -15.215 9.801 1.00 82.00 260 ASP A O 1
ATOM 2046 N N . VAL A 1 261 ? -15.814 -13.952 8.303 1.00 84.19 261 VAL A N 1
ATOM 2047 C CA . VAL A 1 261 ? -14.705 -13.093 7.887 1.00 84.19 261 VAL A CA 1
ATOM 2048 C C . VAL A 1 261 ? -14.088 -12.339 9.066 1.00 84.19 261 VAL A C 1
ATOM 2050 O O . VAL A 1 261 ? -12.883 -12.074 9.076 1.00 84.19 261 VAL A O 1
ATOM 2053 N N . LEU A 1 262 ? -14.889 -11.999 10.077 1.00 83.88 262 LEU A N 1
ATOM 2054 C CA . LEU A 1 262 ? -14.439 -11.224 11.229 1.00 83.88 262 LEU A CA 1
ATOM 2055 C C . LEU A 1 262 ? -13.682 -12.064 12.265 1.00 83.88 262 LEU A C 1
ATOM 2057 O O . LEU A 1 262 ? -12.970 -11.487 13.087 1.00 83.88 262 LEU A O 1
ATOM 2061 N N . GLU A 1 263 ? -13.762 -13.395 12.209 1.00 80.62 263 GLU A N 1
ATOM 2062 C CA . GLU A 1 263 ? -13.166 -14.294 13.209 1.00 80.62 263 GLU A CA 1
ATOM 2063 C C . GLU A 1 263 ? -11.925 -15.048 12.707 1.00 80.62 263 GLU A C 1
ATOM 2065 O O . GLU A 1 263 ? -11.242 -15.713 13.484 1.00 80.62 263 GLU A O 1
ATOM 2070 N N . ILE A 1 264 ? -11.554 -14.892 11.431 1.00 81.69 264 ILE A N 1
ATOM 2071 C CA . ILE A 1 264 ? -10.442 -15.634 10.813 1.00 81.69 264 ILE A CA 1
ATOM 2072 C C . ILE A 1 264 ? -9.126 -15.394 11.553 1.00 81.69 264 ILE A C 1
ATOM 2074 O O . ILE A 1 264 ? -8.598 -14.281 11.558 1.00 81.69 264 ILE A O 1
ATOM 2078 N N . MET A 1 265 ? -8.541 -16.440 12.128 1.00 74.31 265 MET A N 1
ATOM 2079 C CA . MET A 1 265 ? -7.215 -16.364 12.738 1.00 74.31 265 MET A CA 1
ATOM 2080 C C . MET A 1 265 ? -6.120 -16.738 11.743 1.00 74.31 265 MET A C 1
ATOM 2082 O O . MET A 1 265 ? -6.270 -17.650 10.933 1.00 74.31 265 MET A O 1
ATOM 2086 N N . VAL A 1 266 ? -4.995 -16.027 11.820 1.00 76.50 266 VAL A N 1
ATOM 2087 C CA . VAL A 1 266 ? -3.846 -16.229 10.935 1.00 76.50 266 VAL A CA 1
ATOM 2088 C C . VAL A 1 266 ? -2.678 -16.739 11.752 1.00 76.50 266 VAL A C 1
ATOM 2090 O O . VAL A 1 266 ? -2.145 -16.014 12.590 1.00 76.50 266 VAL A O 1
ATOM 2093 N N . ASN A 1 267 ? -2.251 -17.962 11.451 1.00 72.69 267 ASN A N 1
ATOM 2094 C CA . ASN A 1 267 ? -1.072 -18.562 12.076 1.00 72.69 267 ASN A CA 1
ATOM 2095 C C . ASN A 1 267 ? 0.215 -18.232 11.307 1.00 72.69 267 ASN A C 1
ATOM 2097 O O . ASN A 1 267 ? 1.290 -18.188 11.897 1.00 72.69 267 ASN A O 1
ATOM 2101 N N . LYS A 1 268 ? 0.116 -17.999 9.991 1.00 82.00 268 LYS A N 1
ATOM 2102 C CA . LYS A 1 268 ? 1.256 -17.654 9.137 1.00 82.00 268 LYS A CA 1
ATOM 2103 C C . LYS A 1 268 ? 0.865 -16.563 8.131 1.00 82.00 268 LYS A C 1
ATOM 2105 O O . LYS A 1 268 ? 0.231 -16.885 7.130 1.00 82.00 268 LYS A O 1
ATOM 2110 N N . PRO A 1 269 ? 1.221 -15.292 8.374 1.00 85.19 269 PRO A N 1
ATOM 2111 C CA . PRO A 1 269 ? 0.893 -14.209 7.453 1.00 85.19 269 PRO A CA 1
ATOM 2112 C C . PRO A 1 269 ? 1.694 -14.310 6.144 1.00 85.19 269 PRO A C 1
ATOM 2114 O O . PRO A 1 269 ? 2.877 -14.668 6.148 1.00 85.19 269 PRO A O 1
ATOM 2117 N N . ASN A 1 270 ? 1.065 -13.957 5.018 1.00 87.44 270 ASN A N 1
ATOM 2118 C CA . ASN A 1 270 ? 1.724 -13.866 3.714 1.00 87.44 270 ASN A CA 1
ATOM 2119 C C . ASN A 1 270 ? 2.322 -12.459 3.520 1.00 87.44 270 ASN A C 1
ATOM 2121 O O . ASN A 1 270 ? 1.608 -11.481 3.280 1.00 87.44 270 ASN A O 1
ATOM 2125 N N . ARG A 1 271 ? 3.655 -12.357 3.620 1.00 88.69 271 ARG A N 1
ATOM 2126 C CA . ARG A 1 271 ? 4.372 -11.071 3.560 1.00 88.69 271 ARG A CA 1
ATOM 2127 C C . ARG A 1 271 ? 4.233 -10.360 2.215 1.00 88.69 271 ARG A C 1
ATOM 2129 O O . ARG A 1 271 ? 4.138 -9.134 2.208 1.00 88.69 271 ARG A O 1
ATOM 2136 N N . GLU A 1 272 ? 4.196 -11.092 1.103 1.00 86.12 272 GLU A N 1
ATOM 2137 C CA . GLU A 1 272 ? 4.089 -10.490 -0.232 1.00 86.12 272 GLU A CA 1
ATOM 2138 C C . GLU A 1 272 ? 2.711 -9.852 -0.435 1.00 86.12 272 GLU A C 1
ATOM 2140 O O . GLU A 1 272 ? 2.612 -8.702 -0.867 1.00 86.12 272 GLU A O 1
ATOM 2145 N N . ARG A 1 273 ? 1.637 -10.507 0.023 1.00 91.12 273 ARG A N 1
ATOM 2146 C CA . ARG A 1 273 ? 0.295 -9.903 0.001 1.00 91.12 273 ARG A CA 1
ATOM 2147 C C . ARG A 1 273 ? 0.158 -8.726 0.956 1.00 91.12 273 ARG A C 1
ATOM 2149 O O . ARG A 1 273 ? -0.389 -7.694 0.575 1.00 91.12 273 ARG A O 1
ATOM 2156 N N . GLN A 1 274 ? 0.721 -8.804 2.161 1.00 92.12 274 GLN A N 1
ATOM 2157 C CA . GLN A 1 274 ? 0.762 -7.649 3.067 1.00 92.12 274 GLN A CA 1
ATOM 2158 C C . GLN A 1 274 ? 1.553 -6.469 2.472 1.00 92.12 274 GLN A C 1
ATOM 2160 O O . GLN A 1 274 ? 1.200 -5.307 2.690 1.00 92.12 274 GLN A O 1
ATOM 2165 N N . LYS A 1 275 ? 2.627 -6.743 1.720 1.00 89.50 275 LYS A N 1
ATOM 2166 C CA . LYS A 1 275 ? 3.402 -5.734 0.987 1.00 89.50 275 LYS A CA 1
ATOM 2167 C C . LYS A 1 275 ? 2.554 -5.103 -0.119 1.00 89.50 275 LYS A C 1
ATOM 2169 O O . LYS A 1 275 ? 2.514 -3.875 -0.185 1.00 89.50 275 LYS A O 1
ATOM 2174 N N . LEU A 1 276 ? 1.802 -5.892 -0.893 1.00 90.31 276 LEU A N 1
ATOM 2175 C CA . LEU A 1 276 ? 0.851 -5.391 -1.897 1.00 90.31 276 LEU A CA 1
ATOM 2176 C C . LEU A 1 276 ? -0.177 -4.419 -1.302 1.00 90.31 276 LEU A C 1
ATOM 2178 O O . LEU A 1 276 ? -0.398 -3.353 -1.876 1.00 90.31 276 LEU A O 1
ATOM 2182 N N . MET A 1 277 ? -0.732 -4.717 -0.120 1.00 92.88 277 MET A N 1
ATOM 2183 C CA . MET A 1 277 ? -1.698 -3.832 0.555 1.00 92.88 277 MET A CA 1
ATOM 2184 C C . MET A 1 277 ? -1.165 -2.410 0.766 1.00 92.88 277 MET A C 1
ATOM 2186 O O . MET A 1 277 ? -1.912 -1.433 0.647 1.00 92.88 277 MET A O 1
ATOM 2190 N N . ARG A 1 278 ? 0.129 -2.280 1.081 1.00 92.44 278 ARG A N 1
ATOM 2191 C CA . ARG A 1 278 ? 0.789 -0.985 1.277 1.00 92.44 278 ARG A CA 1
ATOM 2192 C C . ARG A 1 278 ? 1.212 -0.360 -0.049 1.00 92.44 278 ARG A C 1
ATOM 2194 O O . ARG A 1 278 ? 0.874 0.794 -0.294 1.00 92.44 278 ARG A O 1
ATOM 2201 N N . GLU A 1 279 ? 1.948 -1.099 -0.878 1.00 86.50 279 GLU A N 1
ATOM 2202 C CA . GLU A 1 279 ? 2.558 -0.567 -2.107 1.00 86.50 279 GLU A CA 1
ATOM 2203 C C . GLU A 1 279 ? 1.504 -0.167 -3.152 1.00 86.50 279 GLU A C 1
ATOM 2205 O O . GLU A 1 279 ? 1.662 0.850 -3.817 1.00 86.50 279 GLU A O 1
ATOM 2210 N N . GLN A 1 280 ? 0.379 -0.888 -3.236 1.00 88.06 280 GLN A N 1
ATOM 2211 C CA . GLN A 1 280 ? -0.729 -0.564 -4.151 1.00 88.06 280 GLN A CA 1
ATOM 2212 C C . GLN A 1 280 ? -1.756 0.403 -3.531 1.00 88.06 280 GLN A C 1
ATOM 2214 O O . GLN A 1 280 ? -2.876 0.562 -4.019 1.00 88.06 280 GLN A O 1
ATOM 2219 N N . ASN A 1 281 ? -1.384 1.083 -2.440 1.00 91.62 281 ASN A N 1
ATOM 2220 C CA . ASN A 1 281 ? -2.185 2.091 -1.742 1.00 91.62 281 ASN A CA 1
ATOM 2221 C C . ASN A 1 281 ? -3.525 1.607 -1.163 1.00 91.62 281 ASN A C 1
ATOM 2223 O O . ASN A 1 281 ? -4.345 2.446 -0.793 1.00 91.62 281 ASN A O 1
ATOM 2227 N N . ILE A 1 282 ? -3.763 0.304 -1.004 1.00 95.38 282 ILE A N 1
ATOM 2228 C CA . ILE A 1 282 ? -5.027 -0.188 -0.434 1.00 95.38 282 ILE A CA 1
ATOM 2229 C C . ILE A 1 282 ? -5.209 0.339 0.991 1.00 95.38 282 ILE A C 1
ATOM 2231 O O . ILE A 1 282 ? -6.257 0.902 1.292 1.00 95.38 282 ILE A O 1
ATOM 2235 N N . LEU A 1 283 ? -4.179 0.272 1.846 1.00 95.50 283 LEU A N 1
ATOM 2236 C CA . LEU A 1 283 ? -4.256 0.796 3.222 1.00 95.50 283 LEU A CA 1
ATOM 2237 C C . LEU A 1 283 ? -4.641 2.284 3.261 1.00 95.50 283 LEU A C 1
ATOM 2239 O O . LEU A 1 283 ? -5.434 2.698 4.104 1.00 95.50 283 LEU A O 1
ATOM 2243 N N . LYS A 1 284 ? -4.129 3.083 2.313 1.00 94.56 284 LYS A N 1
ATOM 2244 C CA . LYS A 1 284 ? -4.504 4.497 2.153 1.00 94.56 284 LYS A CA 1
ATOM 2245 C C . LYS A 1 284 ? -6.000 4.637 1.880 1.00 94.56 284 LYS A C 1
ATOM 2247 O O . LYS A 1 284 ? -6.650 5.481 2.492 1.00 94.56 284 LYS A O 1
ATOM 2252 N N . GLN A 1 285 ? -6.540 3.824 0.970 1.00 95.56 285 GLN A N 1
ATOM 2253 C CA . GLN A 1 285 ? -7.962 3.863 0.629 1.00 95.56 285 GLN A CA 1
ATOM 2254 C C . GLN A 1 285 ? -8.845 3.334 1.761 1.00 95.56 285 GLN A C 1
ATOM 2256 O O . GLN A 1 285 ? -9.918 3.882 1.972 1.00 95.56 285 GLN A O 1
ATOM 2261 N N . ILE A 1 286 ? -8.389 2.343 2.535 1.00 96.38 286 ILE A N 1
ATOM 2262 C CA . ILE A 1 286 ? -9.102 1.860 3.729 1.00 96.38 286 ILE A CA 1
ATOM 2263 C C . ILE A 1 286 ? -9.254 2.984 4.762 1.00 96.38 286 ILE A C 1
ATOM 2265 O O . ILE A 1 286 ? -10.354 3.211 5.259 1.00 96.38 286 ILE A O 1
ATOM 2269 N N . PHE A 1 287 ? -8.191 3.748 5.041 1.00 94.69 287 PHE A N 1
ATOM 2270 C CA . PHE A 1 287 ? -8.301 4.906 5.935 1.00 94.69 287 PHE A CA 1
ATOM 2271 C C . PHE A 1 287 ? -9.218 5.992 5.381 1.00 94.69 287 PHE A C 1
ATOM 2273 O O . PHE A 1 287 ? -10.041 6.520 6.124 1.00 94.69 287 PHE A O 1
ATOM 2280 N N . LYS A 1 288 ? -9.134 6.289 4.079 1.00 93.12 288 LYS A N 1
ATOM 2281 C CA . LYS A 1 288 ? -10.077 7.210 3.434 1.00 93.12 288 LYS A CA 1
ATOM 2282 C C . LYS A 1 288 ? -11.518 6.730 3.567 1.00 93.12 288 LYS A C 1
ATOM 2284 O O . LYS A 1 288 ? -12.386 7.530 3.874 1.00 93.12 288 LYS A O 1
ATOM 2289 N N . LEU A 1 289 ? -11.770 5.434 3.406 1.00 92.81 289 LEU A N 1
ATOM 2290 C CA . LEU A 1 289 ? -13.099 4.846 3.546 1.00 92.81 289 LEU A CA 1
ATOM 2291 C C . LEU A 1 289 ? -13.640 4.968 4.980 1.00 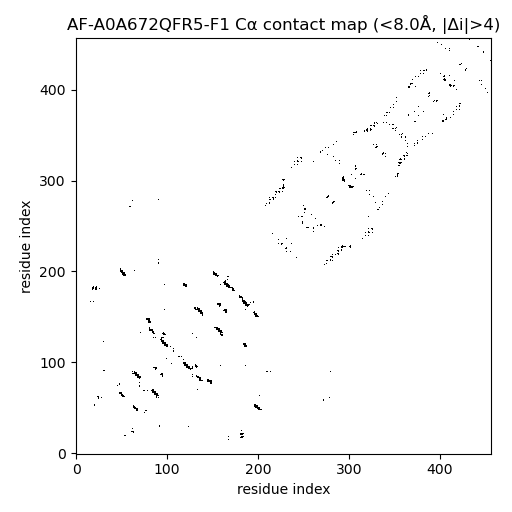92.81 289 LEU A C 1
ATOM 2293 O O . LEU A 1 289 ? -14.829 5.210 5.166 1.00 92.81 289 LEU A O 1
ATOM 2297 N N . LEU A 1 290 ? -12.767 4.845 5.985 1.00 91.69 290 LEU A N 1
ATOM 2298 C CA . LEU A 1 290 ? -13.107 5.060 7.395 1.00 91.69 290 LEU A CA 1
ATOM 2299 C C . LEU A 1 290 ? -13.331 6.544 7.743 1.00 91.69 290 LEU A C 1
ATOM 2301 O O . LEU A 1 290 ? -14.059 6.823 8.691 1.00 91.69 290 LEU A O 1
ATOM 2305 N N . GLN A 1 291 ? -12.705 7.482 7.023 1.00 90.88 291 GLN A N 1
ATOM 2306 C CA . GLN A 1 291 ? -12.781 8.935 7.265 1.00 90.88 291 GLN A CA 1
ATOM 2307 C C . GLN A 1 291 ? -13.915 9.623 6.498 1.00 90.88 291 GLN A C 1
ATOM 2309 O O . GLN A 1 291 ? -14.578 10.507 7.041 1.00 90.88 291 GLN A O 1
ATOM 2314 N N . ALA A 1 292 ? -14.143 9.208 5.252 1.00 87.19 292 ALA A N 1
ATOM 2315 C CA . ALA A 1 292 ? -15.066 9.811 4.294 1.00 87.19 292 ALA A CA 1
ATOM 2316 C C . ALA A 1 292 ? -16.472 10.122 4.845 1.00 87.19 292 ALA A C 1
ATOM 2318 O O . ALA A 1 292 ? -16.940 11.236 4.637 1.00 87.19 292 ALA A O 1
ATOM 2319 N N . PRO A 1 293 ? -17.146 9.222 5.587 1.00 84.06 293 PRO A N 1
ATOM 2320 C CA . PRO A 1 293 ? -18.502 9.487 6.071 1.00 84.06 293 PRO A CA 1
ATOM 2321 C C . PRO A 1 293 ? -18.569 10.555 7.166 1.00 84.06 293 PRO A C 1
ATOM 2323 O O . PRO A 1 293 ? -19.627 11.139 7.373 1.00 84.06 293 PRO A O 1
ATOM 2326 N N . PHE A 1 294 ? -17.465 10.795 7.876 1.00 84.19 294 PHE A N 1
ATOM 2327 C CA . PHE A 1 294 ? -17.392 11.725 9.010 1.00 84.19 294 PHE A CA 1
ATOM 2328 C C . PHE A 1 294 ? -16.722 13.050 8.643 1.00 84.19 294 PHE A C 1
ATOM 2330 O O . PHE A 1 294 ? -16.604 13.935 9.489 1.00 84.19 294 PHE A O 1
ATOM 2337 N N . THR A 1 295 ? -16.225 13.170 7.412 1.00 81.50 295 THR A N 1
ATOM 2338 C CA . THR A 1 295 ? -15.530 14.368 6.945 1.00 81.50 295 THR A CA 1
ATOM 2339 C C . THR A 1 295 ? -16.552 15.324 6.345 1.00 81.50 295 THR A C 1
ATOM 2341 O O . THR A 1 295 ? -17.402 14.908 5.564 1.00 81.50 295 THR A O 1
ATOM 2344 N N . ASP A 1 296 ? -16.474 16.600 6.716 1.00 74.62 296 ASP A N 1
ATOM 2345 C CA . ASP A 1 296 ? -17.331 17.639 6.152 1.00 74.62 296 ASP A CA 1
ATOM 2346 C C . ASP A 1 296 ? -16.778 18.087 4.792 1.00 74.62 296 ASP A C 1
ATOM 2348 O O . ASP A 1 296 ? -15.717 18.711 4.710 1.00 74.62 296 ASP A O 1
ATOM 2352 N N . GLY A 1 297 ? -17.480 17.716 3.719 1.00 60.12 297 GLY A N 1
ATOM 2353 C CA . GLY A 1 297 ? -17.145 18.075 2.340 1.00 60.12 297 GLY A CA 1
ATOM 2354 C C . GLY A 1 297 ? -17.710 19.426 1.884 1.00 60.12 297 GLY A C 1
ATOM 2355 O O . GLY A 1 297 ? -17.634 19.729 0.694 1.00 60.12 297 GLY A O 1
ATOM 2356 N N . GLY A 1 298 ? -18.293 20.214 2.794 1.00 61.34 298 GLY A N 1
ATOM 2357 C CA . GLY A 1 298 ? -18.952 21.493 2.514 1.00 61.34 298 GLY A CA 1
ATOM 2358 C C . GLY A 1 298 ? -20.483 21.447 2.588 1.00 61.34 298 GLY A C 1
ATOM 2359 O O . GLY A 1 298 ? -21.101 22.505 2.641 1.00 61.34 298 GLY A O 1
ATOM 2360 N N . ASP A 1 299 ? -21.079 20.250 2.634 1.00 62.22 299 ASP A N 1
ATOM 2361 C CA . ASP A 1 299 ? -22.528 20.014 2.807 1.00 62.22 299 ASP A CA 1
ATOM 2362 C C . ASP A 1 299 ? -22.841 19.316 4.152 1.00 62.22 299 ASP A C 1
ATOM 2364 O O . ASP A 1 299 ? -23.928 18.785 4.377 1.00 62.22 299 ASP A O 1
ATOM 2368 N N . GLY A 1 300 ? -21.863 19.299 5.066 1.00 68.38 300 GLY A N 1
ATOM 2369 C CA . GLY A 1 300 ? -21.899 18.542 6.310 1.00 68.38 300 GLY A CA 1
ATOM 2370 C C . GLY A 1 300 ? -21.416 17.092 6.148 1.00 68.38 300 GLY A C 1
ATOM 2371 O O . GLY A 1 300 ? -21.396 16.542 5.044 1.00 68.38 300 GLY A O 1
ATOM 2372 N N . PRO A 1 301 ? -20.996 16.439 7.247 1.00 77.38 301 PRO A N 1
ATOM 2373 C CA . PRO A 1 301 ? -20.633 15.028 7.223 1.00 77.38 301 PRO A CA 1
ATOM 2374 C C . PRO A 1 301 ? -21.872 14.154 6.995 1.00 77.38 301 PRO A C 1
ATOM 2376 O O . PRO A 1 301 ? -22.928 14.392 7.580 1.00 77.38 301 PRO A O 1
ATOM 2379 N N . MET A 1 302 ? -21.720 13.097 6.191 1.00 76.56 302 MET A N 1
ATOM 2380 C CA . MET A 1 302 ? -22.790 12.130 5.915 1.00 76.56 302 MET A CA 1
ATOM 2381 C C . MET A 1 302 ? -23.310 11.459 7.195 1.00 76.56 302 MET A C 1
ATOM 2383 O O . MET A 1 302 ? -24.497 11.154 7.291 1.00 76.56 302 MET A O 1
ATOM 2387 N N . LEU A 1 303 ? -22.414 11.174 8.143 1.00 77.81 303 LEU A N 1
ATOM 2388 C CA . LEU A 1 303 ? -22.716 10.503 9.402 1.00 77.81 303 LEU A CA 1
ATOM 2389 C C . LEU A 1 303 ? -21.933 11.133 10.545 1.00 77.81 303 LEU A C 1
ATOM 2391 O O . LEU A 1 303 ? -20.765 11.501 10.400 1.00 77.81 303 LEU A O 1
ATOM 2395 N N . ARG A 1 304 ? -22.548 11.163 11.727 1.00 79.19 304 ARG A N 1
ATOM 2396 C CA . ARG A 1 304 ? -21.825 11.403 12.981 1.00 79.19 304 ARG A CA 1
ATOM 2397 C C . ARG A 1 304 ? -21.399 10.076 13.600 1.00 79.19 304 ARG A C 1
ATOM 2399 O O . ARG A 1 304 ? -22.060 9.056 13.436 1.00 79.19 304 ARG A O 1
ATOM 2406 N N . LEU A 1 305 ? -20.298 10.084 14.353 1.00 76.88 305 LEU A N 1
ATOM 2407 C CA . LEU A 1 305 ? -19.798 8.879 15.035 1.00 76.88 305 LEU A CA 1
ATOM 2408 C C . LEU A 1 305 ? -20.846 8.277 15.985 1.00 76.88 305 LEU A C 1
ATOM 2410 O O . LEU A 1 305 ? -20.988 7.064 16.063 1.00 76.88 305 LEU A O 1
ATOM 2414 N N . GLU A 1 306 ? -21.629 9.119 16.653 1.00 75.62 306 GLU A N 1
ATOM 2415 C CA . GLU A 1 306 ? -22.688 8.703 17.582 1.00 75.62 306 GLU A CA 1
ATOM 2416 C C . GLU A 1 306 ? -23.813 7.917 16.883 1.00 75.62 306 GLU A C 1
ATOM 2418 O O . GLU A 1 306 ? -24.369 6.974 17.451 1.00 75.62 306 GLU A O 1
ATOM 2423 N N . GLU A 1 307 ? -24.093 8.243 15.619 1.00 79.25 307 GLU A N 1
ATOM 2424 C CA . GLU A 1 307 ? -25.144 7.624 14.805 1.00 79.25 307 GLU A CA 1
ATOM 2425 C C . GLU A 1 307 ? -24.752 6.225 14.307 1.00 79.25 307 GLU A C 1
ATOM 2427 O O . GLU A 1 307 ? -25.624 5.441 13.936 1.00 79.25 307 GLU A O 1
ATOM 2432 N N . LEU A 1 308 ? -23.464 5.853 14.357 1.00 78.00 308 LEU A N 1
ATOM 2433 C CA . LEU A 1 308 ? -23.014 4.496 14.014 1.00 78.00 308 LEU A CA 1
ATOM 2434 C C . LEU A 1 308 ? -23.693 3.426 14.866 1.00 78.00 308 LEU A C 1
ATOM 2436 O O . LEU A 1 308 ? -23.865 2.306 14.383 1.00 78.00 308 LEU A O 1
ATOM 2440 N N . SER A 1 309 ? -24.058 3.763 16.108 1.00 73.69 309 SER A N 1
ATOM 2441 C CA . SER A 1 309 ? -24.722 2.866 17.063 1.00 73.69 309 SER A CA 1
ATOM 2442 C C . SER A 1 309 ? -26.165 2.513 16.669 1.00 73.69 309 SER A C 1
ATOM 2444 O O . SER A 1 309 ? -26.691 1.493 17.119 1.00 73.69 309 SER A O 1
ATOM 2446 N N . ASP A 1 310 ? -26.768 3.258 15.739 1.00 82.06 310 ASP A N 1
ATOM 2447 C CA . ASP A 1 310 ? -28.123 3.020 15.245 1.00 82.06 310 ASP A CA 1
ATOM 2448 C C . ASP A 1 310 ? -28.182 1.821 14.276 1.00 82.06 310 ASP A C 1
ATOM 2450 O O . ASP A 1 310 ? -27.331 1.642 13.396 1.00 82.06 310 ASP A O 1
ATOM 2454 N N . GLN A 1 311 ? -29.235 1.008 14.401 1.00 80.50 311 GLN A N 1
ATOM 2455 C CA . GLN A 1 311 ? -29.525 -0.137 13.536 1.00 80.50 311 GLN A CA 1
ATOM 2456 C C . GLN A 1 311 ? -29.643 0.265 12.056 1.00 80.50 311 GLN A C 1
ATOM 2458 O O . GLN A 1 311 ? -29.277 -0.509 11.168 1.00 80.50 311 GLN A O 1
ATOM 2463 N N . ARG A 1 312 ? -30.105 1.492 11.769 1.00 83.38 312 ARG A N 1
ATOM 2464 C CA . ARG A 1 312 ? -30.213 2.036 10.401 1.00 83.38 312 ARG A CA 1
ATOM 2465 C C . ARG A 1 312 ? -28.864 2.084 9.678 1.00 83.38 312 ARG A C 1
ATOM 2467 O O . ARG A 1 312 ? -28.810 1.956 8.452 1.00 83.38 312 ARG A O 1
ATOM 2474 N N . HIS A 1 313 ? -27.774 2.209 10.432 1.00 85.00 313 HIS A N 1
ATOM 2475 C CA . HIS A 1 313 ? -26.410 2.278 9.915 1.00 85.00 313 HIS A CA 1
ATOM 2476 C C . HIS A 1 313 ? -25.634 0.963 10.075 1.00 85.00 313 HIS A C 1
ATOM 2478 O O . HIS A 1 313 ? -24.445 0.924 9.760 1.00 85.00 313 HIS A O 1
ATOM 2484 N N . ALA A 1 314 ? -26.294 -0.143 10.446 1.00 86.25 314 ALA A N 1
ATOM 2485 C CA . ALA A 1 314 ? -25.663 -1.460 10.580 1.00 86.25 314 ALA A CA 1
ATOM 2486 C C . ALA A 1 314 ? -24.831 -1.901 9.351 1.00 86.25 314 ALA A C 1
ATOM 2488 O O . ALA A 1 314 ? -23.707 -2.370 9.544 1.00 86.25 314 ALA A O 1
ATOM 2489 N N . PRO A 1 315 ? -25.270 -1.691 8.087 1.00 87.44 315 PRO A N 1
ATOM 2490 C CA . PRO A 1 315 ? -24.446 -2.028 6.921 1.00 87.44 315 PRO A CA 1
ATOM 2491 C C . PRO A 1 315 ? -23.147 -1.218 6.848 1.00 87.44 315 PRO A C 1
ATOM 2493 O O . PRO A 1 315 ? -22.129 -1.708 6.371 1.00 87.44 315 PRO A O 1
ATOM 2496 N N . PHE A 1 316 ? -23.185 0.032 7.311 1.00 86.56 316 PHE A N 1
ATOM 2497 C CA . PHE A 1 316 ? -22.020 0.904 7.330 1.00 86.56 316 PHE A CA 1
ATOM 2498 C C . PHE A 1 316 ? -21.072 0.537 8.478 1.00 86.56 316 PHE A C 1
ATOM 2500 O O . PHE A 1 316 ? -19.868 0.410 8.266 1.00 86.56 316 PHE A O 1
ATOM 2507 N N . ARG A 1 317 ? -21.618 0.235 9.662 1.00 89.62 317 ARG A N 1
ATOM 2508 C CA . ARG A 1 317 ? -20.842 -0.315 10.781 1.00 89.62 317 ARG A CA 1
ATOM 2509 C C . ARG A 1 317 ? -20.103 -1.590 10.375 1.00 89.62 317 ARG A C 1
ATOM 2511 O O . ARG A 1 317 ? -18.921 -1.733 10.668 1.00 89.62 317 ARG A O 1
ATOM 2518 N N . HIS A 1 318 ? -20.763 -2.481 9.635 1.00 91.31 318 HIS A N 1
ATOM 2519 C CA . HIS A 1 318 ? -20.136 -3.697 9.121 1.00 91.31 318 HIS A CA 1
ATOM 2520 C C . HIS A 1 318 ? -18.976 -3.408 8.149 1.00 91.31 318 HIS A C 1
ATOM 2522 O O . HIS A 1 318 ? -17.924 -4.032 8.259 1.00 91.31 318 HIS A O 1
ATOM 2528 N N . ILE A 1 319 ? -19.110 -2.411 7.265 1.00 92.88 319 ILE A N 1
ATOM 2529 C CA . ILE A 1 319 ? -18.003 -1.941 6.410 1.00 92.88 319 ILE A CA 1
ATOM 2530 C C . ILE A 1 319 ? -16.817 -1.468 7.262 1.00 92.88 319 ILE A C 1
ATOM 2532 O O . ILE A 1 319 ? -15.687 -1.874 7.000 1.00 92.88 319 ILE A O 1
ATOM 2536 N N . CYS A 1 320 ? -17.056 -0.670 8.309 1.00 92.50 320 CYS A N 1
ATOM 2537 C CA . CYS A 1 320 ? -15.996 -0.236 9.223 1.00 92.50 320 CYS A CA 1
ATOM 2538 C C . CYS A 1 320 ? -15.306 -1.420 9.917 1.00 92.50 320 CYS A C 1
ATOM 2540 O O . CYS A 1 320 ? -14.077 -1.466 9.950 1.00 92.50 320 CYS A O 1
ATOM 2542 N N . ARG A 1 321 ? -16.074 -2.405 10.402 1.00 93.31 321 ARG A N 1
ATOM 2543 C CA . ARG A 1 321 ? -15.527 -3.629 11.012 1.00 93.31 321 ARG A CA 1
ATOM 2544 C C . ARG A 1 321 ? -14.617 -4.393 10.050 1.00 93.31 321 ARG A C 1
ATOM 2546 O O . ARG A 1 321 ? -13.521 -4.794 10.434 1.00 93.31 321 ARG A O 1
ATOM 2553 N N . LEU A 1 322 ? -15.029 -4.547 8.789 1.00 94.75 322 LEU A N 1
ATOM 2554 C CA . LEU A 1 322 ? -14.201 -5.181 7.760 1.00 94.75 322 LEU A CA 1
ATOM 2555 C C . LEU A 1 322 ? -12.927 -4.373 7.475 1.00 94.75 322 LEU A C 1
ATOM 2557 O O . LEU A 1 322 ? -11.848 -4.953 7.391 1.00 94.75 322 LEU A O 1
ATOM 2561 N N . CYS A 1 323 ? -13.014 -3.042 7.391 1.00 96.06 323 CYS A N 1
ATOM 2562 C CA . CYS A 1 323 ? -11.845 -2.172 7.235 1.00 96.06 323 CYS A CA 1
ATOM 2563 C C . CYS A 1 323 ? -10.819 -2.384 8.356 1.00 96.06 323 CYS A C 1
ATOM 2565 O O . CYS A 1 323 ? -9.639 -2.599 8.077 1.00 96.06 323 CYS A O 1
ATOM 2567 N N . TYR A 1 324 ? -11.259 -2.375 9.616 1.00 94.88 324 TYR A N 1
ATOM 2568 C CA . TYR A 1 324 ? -10.382 -2.646 10.755 1.00 94.88 324 TYR A CA 1
ATOM 2569 C C . TYR A 1 324 ? -9.827 -4.071 10.730 1.00 94.88 324 TYR A C 1
ATOM 2571 O O . TYR A 1 324 ? -8.639 -4.271 10.985 1.00 94.88 324 TYR A O 1
ATOM 2579 N N . ARG A 1 325 ? -10.618 -5.059 10.299 1.00 94.06 325 ARG A N 1
ATOM 2580 C CA . ARG A 1 325 ? -10.128 -6.430 10.121 1.00 94.06 325 ARG A CA 1
ATOM 2581 C C . ARG A 1 325 ? -9.014 -6.526 9.076 1.00 94.06 325 ARG A C 1
ATOM 2583 O O . ARG A 1 325 ? -7.988 -7.160 9.332 1.00 94.06 325 ARG A O 1
ATOM 2590 N N . VAL A 1 326 ? -9.162 -5.846 7.938 1.00 95.06 326 VAL A N 1
ATOM 2591 C CA . VAL A 1 326 ? -8.117 -5.744 6.906 1.00 95.06 326 VAL A CA 1
ATOM 2592 C C . VAL A 1 326 ? -6.852 -5.093 7.476 1.00 95.06 326 VAL A C 1
ATOM 2594 O O . VAL A 1 326 ? -5.749 -5.603 7.252 1.00 95.06 326 VAL A O 1
ATOM 2597 N N . LEU A 1 327 ? -6.984 -4.006 8.247 1.00 95.19 327 LEU A N 1
ATOM 2598 C CA . LEU A 1 327 ? -5.849 -3.344 8.905 1.00 95.19 327 LEU A CA 1
ATOM 2599 C C . LEU A 1 327 ? -5.139 -4.286 9.886 1.00 95.19 327 LEU A C 1
ATOM 2601 O O . LEU A 1 327 ? -3.912 -4.400 9.837 1.00 95.19 327 LEU A O 1
ATOM 2605 N N . ARG A 1 328 ? -5.900 -5.016 10.712 1.00 92.75 328 ARG A N 1
ATOM 2606 C CA . ARG A 1 328 ? -5.381 -5.979 11.691 1.00 92.75 328 ARG A CA 1
ATOM 2607 C C . ARG A 1 328 ? -4.522 -7.059 11.033 1.00 92.75 328 ARG A C 1
ATOM 2609 O O . ARG A 1 328 ? -3.414 -7.319 11.496 1.00 92.75 328 ARG A O 1
ATOM 2616 N N . HIS A 1 329 ? -4.993 -7.667 9.947 1.00 92.81 329 HIS A N 1
ATOM 2617 C CA . HIS A 1 329 ? -4.219 -8.695 9.240 1.00 92.81 329 HIS A CA 1
ATOM 2618 C C . HIS A 1 329 ? -3.043 -8.116 8.449 1.00 92.81 329 HIS A C 1
ATOM 2620 O O . HIS A 1 329 ? -1.997 -8.753 8.336 1.00 92.81 329 HIS A O 1
ATOM 2626 N N . SER A 1 330 ? -3.166 -6.885 7.949 1.00 93.62 330 SER A N 1
ATOM 2627 C CA . SER A 1 330 ? -2.100 -6.235 7.180 1.00 93.62 330 SER A CA 1
ATOM 2628 C C . SER A 1 330 ? -0.878 -5.866 8.025 1.00 93.62 330 SER A C 1
ATOM 2630 O O . SER A 1 330 ? 0.218 -5.748 7.479 1.00 93.62 330 SER A O 1
ATOM 2632 N N . GLN A 1 331 ? -1.038 -5.668 9.336 1.00 90.75 331 GLN A N 1
ATOM 2633 C CA . GLN A 1 331 ? 0.054 -5.288 10.243 1.00 90.75 331 GLN A CA 1
ATOM 2634 C C . GLN A 1 331 ? 0.697 -6.450 11.009 1.00 90.75 331 GLN A C 1
ATOM 2636 O O . GLN A 1 331 ? 1.754 -6.260 11.619 1.00 90.75 331 GLN A O 1
ATOM 2641 N N . GLN A 1 332 ? 0.064 -7.626 11.017 1.00 90.06 332 GLN A N 1
ATOM 2642 C CA . GLN A 1 332 ? 0.523 -8.784 11.784 1.00 90.06 332 GLN A CA 1
ATOM 2643 C C . GLN A 1 332 ? 1.950 -9.171 11.372 1.00 90.06 332 GLN A C 1
ATOM 2645 O O . GLN A 1 332 ? 2.210 -9.420 10.196 1.00 90.06 332 GLN A O 1
ATOM 2650 N N . ASP A 1 333 ? 2.873 -9.166 12.338 1.00 87.38 333 ASP A N 1
ATOM 2651 C CA . ASP A 1 333 ? 4.302 -9.473 12.172 1.00 87.38 333 ASP A CA 1
ATOM 2652 C C . ASP A 1 333 ? 5.029 -8.681 11.064 1.00 87.38 333 ASP A C 1
ATOM 2654 O O . ASP A 1 333 ? 6.076 -9.103 10.555 1.00 87.38 333 ASP A O 1
ATOM 2658 N N . TYR A 1 334 ? 4.515 -7.497 10.691 1.00 88.62 334 TYR A N 1
ATOM 2659 C CA . TYR A 1 334 ? 5.101 -6.693 9.620 1.00 88.62 334 TYR A CA 1
ATOM 2660 C C . TYR A 1 334 ? 5.329 -5.223 9.984 1.00 88.62 334 TYR A C 1
ATOM 2662 O O . TYR A 1 334 ? 4.497 -4.338 9.766 1.00 88.62 334 TYR A O 1
ATOM 2670 N N . ARG A 1 335 ? 6.552 -4.947 10.455 1.00 87.50 335 ARG A N 1
ATOM 2671 C CA . ARG A 1 335 ? 6.987 -3.640 10.970 1.00 87.50 335 ARG A CA 1
ATOM 2672 C C . ARG A 1 335 ? 6.712 -2.460 10.033 1.00 87.50 335 ARG A C 1
ATOM 2674 O O . ARG A 1 335 ? 6.220 -1.434 10.488 1.00 87.50 335 ARG A O 1
ATOM 2681 N N . LYS A 1 336 ? 6.982 -2.597 8.728 1.00 88.44 336 LYS A N 1
ATOM 2682 C CA . LYS A 1 336 ? 6.759 -1.512 7.750 1.00 88.44 336 LYS A CA 1
ATOM 2683 C C . LYS A 1 336 ? 5.278 -1.117 7.645 1.00 88.44 336 LYS A C 1
ATOM 2685 O O . LYS A 1 336 ? 4.971 0.062 7.495 1.00 88.44 336 LYS A O 1
ATOM 2690 N N . ASN A 1 337 ? 4.362 -2.084 7.745 1.00 91.88 337 ASN A N 1
ATOM 2691 C CA . ASN A 1 337 ? 2.923 -1.808 7.741 1.00 91.88 337 ASN A CA 1
ATOM 2692 C C . ASN A 1 337 ? 2.460 -1.221 9.077 1.00 91.88 337 ASN A C 1
ATOM 2694 O O . ASN A 1 337 ? 1.677 -0.275 9.070 1.00 91.88 337 ASN A O 1
ATOM 2698 N N . GLN A 1 338 ? 3.001 -1.700 10.201 1.00 90.44 338 GLN A N 1
ATOM 2699 C CA . GLN A 1 338 ? 2.736 -1.120 11.522 1.00 90.44 338 GLN A CA 1
ATOM 2700 C C . GLN A 1 338 ? 3.123 0.368 11.573 1.00 90.44 338 GLN A C 1
ATOM 2702 O O . GLN A 1 338 ? 2.333 1.194 12.014 1.00 90.44 338 GLN A O 1
ATOM 2707 N N . GLU A 1 339 ? 4.301 0.748 11.060 1.00 87.88 339 GLU A N 1
ATOM 2708 C CA . GLU A 1 339 ? 4.714 2.163 10.982 1.00 87.88 339 GLU A CA 1
ATOM 2709 C C . GLU A 1 339 ? 3.803 3.001 10.091 1.00 87.88 339 GLU A C 1
ATOM 2711 O O . GLU A 1 339 ? 3.525 4.158 10.404 1.00 87.88 339 GLU A O 1
ATOM 2716 N N . TYR A 1 340 ? 3.344 2.433 8.976 1.00 90.50 340 TYR A N 1
ATOM 2717 C CA . TYR A 1 340 ? 2.419 3.112 8.078 1.00 90.50 340 TYR A CA 1
ATOM 2718 C C . TYR A 1 340 ? 1.073 3.391 8.766 1.00 90.50 340 TYR A C 1
ATOM 2720 O O . TYR A 1 340 ? 0.591 4.523 8.733 1.00 90.50 340 TYR A O 1
ATOM 2728 N N . ILE A 1 341 ? 0.503 2.379 9.426 1.00 91.81 341 ILE A N 1
ATOM 2729 C CA . ILE A 1 341 ? -0.789 2.438 10.126 1.00 91.81 341 ILE A CA 1
ATOM 2730 C C . ILE A 1 341 ? -0.707 3.344 11.364 1.00 91.81 341 ILE A C 1
ATOM 2732 O O . ILE A 1 341 ? -1.615 4.140 11.600 1.00 91.81 341 ILE A O 1
ATOM 2736 N N . ALA A 1 342 ? 0.404 3.314 12.107 1.00 87.31 342 ALA A N 1
ATOM 2737 C CA . ALA A 1 342 ? 0.607 4.131 13.306 1.00 87.31 342 ALA A CA 1
ATOM 2738 C C . ALA A 1 342 ? 0.540 5.647 13.045 1.00 87.31 342 ALA A C 1
ATOM 2740 O O . ALA A 1 342 ? 0.181 6.414 13.936 1.00 87.31 342 ALA A O 1
ATOM 2741 N N . LYS A 1 343 ? 0.791 6.108 11.813 1.00 88.31 343 LYS A N 1
ATOM 2742 C CA . LYS A 1 343 ? 0.592 7.525 11.449 1.00 88.31 343 LYS A CA 1
ATOM 2743 C C . LYS A 1 343 ? -0.862 7.982 11.609 1.00 88.31 343 LYS A C 1
ATOM 2745 O O . LYS A 1 343 ? -1.097 9.160 11.847 1.00 88.31 343 LYS A O 1
ATOM 2750 N N . GLN A 1 344 ? -1.821 7.063 11.495 1.00 88.38 344 GLN A N 1
ATOM 2751 C CA . GLN A 1 344 ? -3.258 7.319 11.638 1.00 88.38 344 GLN A CA 1
ATOM 2752 C C . GLN A 1 344 ? -3.792 6.927 13.026 1.00 88.38 344 GLN A C 1
ATOM 2754 O O . GLN A 1 344 ? -5.003 6.853 13.226 1.00 88.38 344 GLN A O 1
ATOM 2759 N N . PHE A 1 345 ? -2.909 6.701 14.006 1.00 85.56 345 PHE A N 1
ATOM 2760 C CA . PHE A 1 345 ? -3.275 6.271 15.358 1.00 85.56 345 PHE A CA 1
ATOM 2761 C C . PHE A 1 345 ? -4.340 7.164 16.008 1.00 85.56 345 PHE A C 1
ATOM 2763 O O . PHE A 1 345 ? -5.389 6.678 16.425 1.00 85.56 345 PHE A O 1
ATOM 2770 N N . ARG A 1 346 ? -4.117 8.485 15.996 1.00 84.12 346 ARG A N 1
ATOM 2771 C CA . ARG A 1 346 ? -5.051 9.483 16.550 1.00 84.12 346 ARG A CA 1
ATOM 2772 C C . ARG A 1 346 ? -6.445 9.398 15.942 1.00 84.12 346 ARG A C 1
ATOM 2774 O O . ARG A 1 346 ? -7.433 9.647 16.624 1.00 84.12 346 ARG A O 1
ATOM 2781 N N . PHE A 1 347 ? -6.526 9.091 14.650 1.00 87.31 347 PHE A N 1
ATOM 2782 C CA . PHE A 1 347 ? -7.803 8.924 13.973 1.00 87.31 347 PHE A CA 1
ATOM 2783 C C . PHE A 1 347 ? -8.513 7.654 14.459 1.00 87.31 347 PHE A C 1
ATOM 2785 O O . PHE A 1 347 ? -9.675 7.732 14.848 1.00 87.31 347 PHE A O 1
ATOM 2792 N N . MET A 1 348 ? -7.809 6.518 14.514 1.00 88.19 348 MET A N 1
ATOM 2793 C CA . MET A 1 348 ? -8.400 5.254 14.971 1.00 88.19 348 MET A CA 1
ATOM 2794 C C . MET A 1 348 ? -8.886 5.337 16.420 1.00 88.19 348 MET A C 1
ATOM 2796 O O . MET A 1 348 ? -9.945 4.806 16.740 1.00 88.19 348 MET A O 1
ATOM 2800 N N . GLN A 1 349 ? -8.159 6.058 17.277 1.00 82.38 349 GLN A N 1
ATOM 2801 C CA . GLN A 1 349 ? -8.527 6.240 18.677 1.00 82.38 349 GLN A CA 1
ATOM 2802 C C . GLN A 1 349 ? -9.894 6.923 18.856 1.00 82.38 349 GLN A C 1
ATOM 2804 O O . GLN A 1 349 ? -10.649 6.566 19.756 1.00 82.38 349 GLN A O 1
ATOM 2809 N N . LYS A 1 350 ? -10.257 7.861 17.970 1.00 83.62 350 LYS A N 1
ATOM 2810 C CA . LYS A 1 350 ? -11.570 8.532 18.002 1.00 83.62 350 LYS A CA 1
ATOM 2811 C C . LYS A 1 350 ? -12.737 7.600 17.668 1.00 83.62 350 LYS A C 1
ATOM 2813 O O . LYS A 1 350 ? -13.872 7.942 17.979 1.00 83.62 350 LYS A O 1
ATOM 2818 N N . GLN A 1 351 ? -12.472 6.463 17.022 1.00 83.12 351 GLN A N 1
ATOM 2819 C CA . GLN A 1 351 ? -13.490 5.487 16.621 1.00 83.12 351 GLN A CA 1
ATOM 2820 C C . GLN A 1 351 ? -13.661 4.341 17.637 1.00 83.12 351 GLN A C 1
ATOM 2822 O O . GLN A 1 351 ? -14.505 3.469 17.438 1.00 83.12 351 GLN A O 1
ATOM 2827 N N . ILE A 1 352 ? -12.910 4.347 18.744 1.00 81.88 352 ILE A N 1
ATOM 2828 C CA . ILE A 1 352 ? -13.059 3.365 19.826 1.00 81.88 352 ILE A CA 1
ATOM 2829 C C . ILE A 1 352 ? -14.415 3.539 20.526 1.00 81.88 352 ILE A C 1
ATOM 2831 O O . ILE A 1 352 ? -14.838 4.658 20.813 1.00 81.88 352 ILE A O 1
ATOM 2835 N N . GLY A 1 353 ? -15.075 2.420 20.846 1.00 73.69 353 GLY A N 1
ATOM 2836 C CA . GLY A 1 353 ? -16.339 2.410 21.593 1.00 73.69 353 GLY A CA 1
ATOM 2837 C C . GLY A 1 353 ? -17.599 2.568 20.739 1.00 73.69 353 GLY A C 1
ATOM 2838 O O . GLY A 1 353 ? -18.693 2.638 21.287 1.00 73.69 353 GLY A O 1
ATOM 2839 N N . TYR A 1 354 ? -17.463 2.599 19.409 1.00 79.25 354 TYR A N 1
ATOM 2840 C CA . TYR A 1 354 ? -18.588 2.651 18.463 1.00 79.25 354 TYR A CA 1
ATOM 2841 C C . TYR A 1 354 ? -18.837 1.314 17.749 1.00 79.25 354 TYR A C 1
ATOM 2843 O O . TYR A 1 354 ? -19.469 1.289 16.693 1.00 79.25 354 TYR A O 1
ATOM 2851 N N . ASP A 1 355 ? -18.347 0.202 18.312 1.00 81.44 355 ASP A N 1
ATOM 2852 C CA . ASP A 1 355 ? -18.626 -1.156 17.821 1.00 81.44 355 ASP A CA 1
ATOM 2853 C C . ASP A 1 355 ? -18.133 -1.408 16.369 1.00 81.44 355 ASP A C 1
ATOM 2855 O O . ASP A 1 355 ? -18.758 -2.082 15.541 1.00 81.44 355 ASP A O 1
ATOM 2859 N N . VAL A 1 356 ? -16.971 -0.828 16.050 1.00 84.31 356 VAL A N 1
ATOM 2860 C CA . VAL A 1 356 ? -16.297 -0.928 14.742 1.00 84.31 356 VAL A CA 1
ATOM 2861 C C . VAL A 1 356 ? -15.024 -1.787 14.764 1.00 84.31 356 VAL A C 1
ATOM 2863 O O . VAL A 1 356 ? -14.371 -1.891 13.730 1.00 84.31 356 VAL A O 1
ATOM 2866 N N . LEU A 1 357 ? -14.683 -2.433 15.889 1.00 84.00 357 LEU A N 1
ATOM 2867 C CA . LEU A 1 357 ? -13.471 -3.259 16.073 1.00 84.00 357 LEU A CA 1
ATOM 2868 C C . LEU A 1 357 ? -12.143 -2.486 15.930 1.00 84.00 357 LEU A C 1
ATOM 2870 O O . LEU A 1 357 ? -11.107 -3.045 15.548 1.00 84.00 357 LEU A O 1
ATOM 2874 N N . ALA A 1 358 ? -12.156 -1.186 16.239 1.00 86.56 358 ALA A N 1
ATOM 2875 C CA . ALA A 1 358 ? -10.948 -0.362 16.236 1.00 86.56 358 ALA A CA 1
ATOM 2876 C C . ALA A 1 358 ? -9.962 -0.818 17.321 1.00 86.56 358 ALA A C 1
ATOM 2878 O O . ALA A 1 358 ? -8.749 -0.839 17.109 1.00 86.56 358 ALA A O 1
ATOM 2879 N N . GLU A 1 359 ? -10.507 -1.224 18.462 1.00 82.31 359 GLU A N 1
ATOM 2880 C CA . GLU A 1 359 ? -9.809 -1.672 19.653 1.00 82.31 359 GLU A CA 1
ATOM 2881 C C . GLU A 1 359 ? -8.873 -2.857 19.380 1.00 82.31 359 GLU A C 1
ATOM 2883 O O . GLU A 1 359 ? -7.668 -2.736 19.588 1.00 82.31 359 GLU A O 1
ATOM 2888 N N . ASP A 1 360 ? -9.366 -3.941 18.776 1.00 84.06 360 ASP A N 1
ATOM 2889 C CA . ASP A 1 360 ? -8.557 -5.127 18.462 1.00 84.06 360 ASP A CA 1
ATOM 2890 C C . ASP A 1 360 ? -7.383 -4.804 17.520 1.00 84.06 360 ASP A C 1
ATOM 2892 O O . ASP A 1 360 ? -6.302 -5.394 17.615 1.00 84.06 360 ASP A O 1
ATOM 2896 N N . THR A 1 361 ? -7.580 -3.857 16.597 1.00 88.44 361 THR A N 1
ATOM 2897 C CA . THR A 1 361 ? -6.539 -3.418 15.656 1.00 88.44 361 THR A CA 1
ATOM 2898 C C . THR A 1 361 ? -5.477 -2.583 16.361 1.00 88.44 361 THR A C 1
ATOM 2900 O O . THR A 1 361 ? -4.285 -2.769 16.116 1.00 88.44 361 THR A O 1
ATOM 2903 N N . ILE A 1 362 ? -5.890 -1.669 17.240 1.00 85.56 362 ILE A N 1
ATOM 2904 C CA . ILE A 1 362 ? -4.979 -0.816 18.002 1.00 85.56 362 ILE A CA 1
ATOM 2905 C C . ILE A 1 362 ? -4.148 -1.659 18.968 1.00 85.56 362 ILE A C 1
ATOM 2907 O O . ILE A 1 362 ? -2.929 -1.523 19.001 1.00 85.56 362 ILE A O 1
ATOM 2911 N N . THR A 1 363 ? -4.763 -2.585 19.690 1.00 81.50 363 THR A N 1
ATOM 2912 C CA . THR A 1 363 ? -4.048 -3.433 20.651 1.00 81.50 363 THR A CA 1
ATOM 2913 C C . THR A 1 363 ? -3.024 -4.308 19.955 1.00 81.50 363 THR A C 1
ATOM 2915 O O . THR A 1 363 ? -1.864 -4.338 20.358 1.00 81.50 363 THR A O 1
ATOM 2918 N N . ALA A 1 364 ? -3.393 -4.921 18.827 1.00 84.56 364 ALA A N 1
ATOM 2919 C CA . ALA A 1 364 ? -2.444 -5.667 18.006 1.00 84.56 364 ALA A CA 1
ATOM 2920 C C . ALA A 1 364 ? -1.311 -4.787 17.433 1.00 84.56 364 ALA A C 1
ATOM 2922 O O . ALA A 1 364 ? -0.203 -5.279 17.228 1.00 84.56 364 ALA A O 1
ATOM 2923 N N . LEU A 1 365 ? -1.563 -3.497 17.171 1.00 85.19 365 LEU A N 1
ATOM 2924 C CA . LEU A 1 365 ? -0.544 -2.551 16.698 1.00 85.19 365 LEU A CA 1
ATOM 2925 C C . LEU A 1 365 ? 0.451 -2.178 17.803 1.00 85.19 365 LEU A C 1
ATOM 2927 O O . LEU A 1 365 ? 1.630 -1.965 17.519 1.00 85.19 365 LEU A O 1
ATOM 2931 N N . LEU A 1 366 ? -0.015 -2.053 19.043 1.00 78.56 366 LEU A N 1
ATOM 2932 C CA . LEU A 1 366 ? 0.787 -1.579 20.171 1.00 78.56 366 LEU A CA 1
ATOM 2933 C C . LEU A 1 366 ? 1.507 -2.711 20.911 1.00 78.56 366 LEU A C 1
ATOM 2935 O O . LEU A 1 366 ? 2.599 -2.492 21.444 1.00 78.56 366 LEU A O 1
ATOM 2939 N N . HIS A 1 367 ? 0.952 -3.923 20.873 1.00 77.50 367 HIS A N 1
ATOM 2940 C CA . HIS A 1 367 ? 1.541 -5.101 21.492 1.00 77.50 367 HIS A CA 1
ATOM 2941 C C . HIS A 1 367 ? 2.984 -5.319 21.006 1.00 77.50 367 HIS A C 1
ATOM 2943 O O . HIS A 1 367 ? 3.254 -5.404 19.807 1.00 77.50 367 HIS A O 1
ATOM 2949 N N . ASN A 1 368 ? 3.932 -5.386 21.946 1.00 69.00 368 ASN A N 1
ATOM 2950 C CA . ASN A 1 368 ? 5.362 -5.602 21.683 1.00 69.00 368 ASN A CA 1
ATOM 2951 C C . ASN A 1 368 ? 6.042 -4.584 20.735 1.00 69.00 368 ASN A C 1
ATOM 2953 O O . ASN A 1 368 ? 7.118 -4.858 20.201 1.00 69.00 368 ASN A O 1
ATOM 2957 N N . ASN A 1 369 ? 5.490 -3.371 20.589 1.00 76.94 369 ASN A N 1
ATOM 2958 C CA . ASN A 1 369 ? 6.023 -2.334 19.697 1.00 76.94 369 ASN A CA 1
ATOM 2959 C C . ASN A 1 369 ? 6.519 -1.070 20.426 1.00 76.94 369 ASN A C 1
ATOM 2961 O O . ASN A 1 369 ? 6.060 0.043 20.163 1.00 76.94 369 ASN A O 1
ATOM 2965 N N . ARG A 1 370 ? 7.543 -1.215 21.281 1.00 77.44 370 ARG A N 1
ATOM 2966 C CA . ARG A 1 370 ? 8.151 -0.120 22.070 1.00 77.44 370 ARG A CA 1
ATOM 2967 C C . ARG A 1 370 ? 8.421 1.169 21.282 1.00 77.44 370 ARG A C 1
ATOM 2969 O O . ARG A 1 370 ? 8.057 2.247 21.731 1.00 77.44 370 ARG A O 1
ATOM 2976 N N . LYS A 1 371 ? 9.017 1.073 20.087 1.00 77.81 371 LYS A N 1
ATOM 2977 C CA . LYS A 1 371 ? 9.336 2.260 19.265 1.00 77.81 371 LYS A CA 1
ATOM 2978 C C . LYS A 1 371 ? 8.094 3.015 18.783 1.00 77.81 371 LYS A C 1
ATOM 2980 O O . LYS A 1 371 ? 8.169 4.220 18.570 1.00 77.81 371 LYS A O 1
ATOM 2985 N N . LEU A 1 372 ? 6.981 2.315 18.549 1.00 77.06 372 LEU A N 1
ATOM 2986 C CA . LEU A 1 372 ? 5.724 2.965 18.171 1.00 77.06 372 LEU A CA 1
ATOM 2987 C C . LEU A 1 372 ? 5.076 3.622 19.384 1.00 77.06 372 LEU A C 1
ATOM 2989 O O . LEU A 1 372 ? 4.610 4.750 19.256 1.00 77.06 372 LEU A O 1
ATOM 2993 N N . LEU A 1 373 ? 5.120 2.951 20.539 1.00 74.81 373 LEU A N 1
ATOM 2994 C CA . LEU A 1 373 ? 4.639 3.486 21.811 1.00 74.81 373 LEU A CA 1
ATOM 2995 C C . LEU A 1 373 ? 5.351 4.798 22.158 1.00 74.81 373 LEU A C 1
ATOM 2997 O O . LEU A 1 373 ? 4.700 5.826 22.286 1.00 74.81 373 LEU A O 1
ATOM 3001 N N . GLU A 1 374 ? 6.684 4.799 22.177 1.00 74.38 374 GLU A N 1
ATOM 3002 C CA . GLU A 1 374 ? 7.485 5.988 22.508 1.00 74.38 374 GLU A CA 1
ATOM 3003 C C . GLU A 1 374 ? 7.300 7.149 21.510 1.00 74.38 374 GLU A C 1
ATOM 3005 O O . GLU A 1 374 ? 7.473 8.308 21.875 1.00 74.38 374 GLU A O 1
ATOM 3010 N N . LYS A 1 375 ? 6.957 6.863 20.244 1.00 78.69 375 LYS A N 1
ATOM 3011 C CA . LYS A 1 375 ? 6.827 7.887 19.193 1.00 78.69 375 LYS A CA 1
ATOM 3012 C C . LYS A 1 375 ? 5.415 8.461 19.054 1.00 78.69 375 LYS A C 1
ATOM 3014 O O . LYS A 1 375 ? 5.275 9.622 18.677 1.00 78.69 375 LYS A O 1
ATOM 3019 N N . HIS A 1 376 ? 4.382 7.644 19.252 1.00 76.81 376 HIS A N 1
ATOM 3020 C CA . HIS A 1 376 ? 2.999 7.996 18.910 1.00 76.81 376 HIS A CA 1
ATOM 3021 C C . HIS A 1 376 ? 2.073 8.151 20.121 1.00 76.81 376 HIS A C 1
ATOM 3023 O O . HIS A 1 376 ? 0.983 8.695 19.953 1.00 76.81 376 HIS A O 1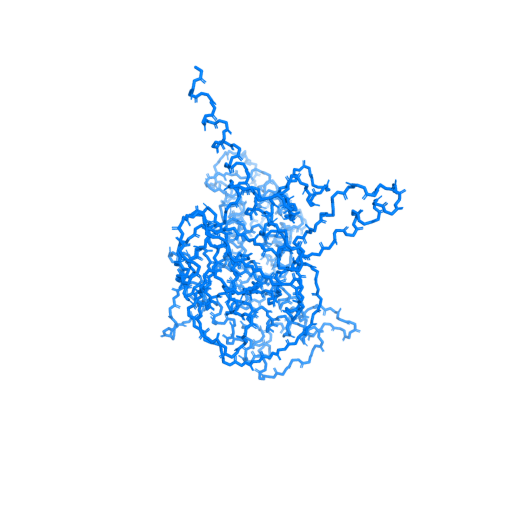
ATOM 3029 N N . ILE A 1 377 ? 2.484 7.707 21.313 1.00 77.19 377 ILE A N 1
ATOM 3030 C CA . ILE A 1 377 ? 1.703 7.862 22.543 1.00 77.19 377 ILE A CA 1
ATOM 3031 C C . ILE A 1 377 ? 2.204 9.087 23.304 1.00 77.19 377 ILE A C 1
ATOM 3033 O O . ILE A 1 377 ? 3.337 9.110 23.782 1.00 77.19 377 ILE A O 1
ATOM 3037 N N . THR A 1 378 ? 1.354 10.105 23.429 1.00 81.50 378 THR A N 1
ATOM 3038 C CA . THR A 1 378 ? 1.592 11.279 24.277 1.00 81.50 378 THR A CA 1
ATOM 3039 C C . THR A 1 378 ? 0.518 11.373 25.365 1.00 81.50 378 THR A C 1
ATOM 3041 O O . THR A 1 378 ? -0.424 10.577 25.397 1.00 81.50 378 THR A O 1
ATOM 3044 N N . ALA A 1 379 ? 0.650 12.347 26.271 1.00 79.12 379 ALA A N 1
ATOM 3045 C CA . ALA A 1 379 ? -0.317 12.579 27.348 1.00 79.12 379 ALA A CA 1
ATOM 3046 C C . ALA A 1 379 ? -1.763 12.713 26.828 1.00 79.12 379 ALA A C 1
ATOM 3048 O O . ALA A 1 379 ? -2.680 12.137 27.400 1.00 79.12 379 ALA A O 1
ATOM 3049 N N . ALA A 1 380 ? -1.954 13.395 25.692 1.00 79.50 380 ALA A N 1
ATOM 3050 C CA . ALA A 1 380 ? -3.277 13.629 25.114 1.00 79.50 380 ALA A CA 1
ATOM 3051 C C . ALA A 1 380 ? -3.969 12.334 24.650 1.00 79.50 380 ALA A C 1
ATOM 3053 O O . ALA A 1 380 ? -5.186 12.180 24.796 1.00 79.50 380 ALA A O 1
ATOM 3054 N N . GLU A 1 381 ? -3.210 11.390 24.084 1.00 77.38 381 GLU A N 1
ATOM 3055 C CA . GLU A 1 381 ? -3.740 10.081 23.708 1.00 77.38 381 GLU A CA 1
ATOM 3056 C C . GLU A 1 381 ? -4.098 9.272 24.961 1.00 77.38 381 GLU A C 1
ATOM 3058 O O . GLU A 1 381 ? -5.166 8.665 24.997 1.00 77.38 381 GLU A O 1
ATOM 3063 N N . ILE A 1 382 ? -3.278 9.307 26.014 1.00 78.56 382 ILE A N 1
ATOM 3064 C CA . ILE A 1 382 ? -3.598 8.633 27.281 1.00 78.56 382 ILE A CA 1
ATOM 3065 C C . ILE A 1 382 ? -4.867 9.214 27.921 1.00 78.56 382 ILE A C 1
ATOM 3067 O O . ILE A 1 382 ? -5.766 8.451 28.271 1.00 78.56 382 ILE A O 1
ATOM 3071 N N . ASP A 1 383 ? -5.008 10.538 27.991 1.00 78.12 383 ASP A N 1
ATOM 3072 C CA . ASP A 1 383 ? -6.208 11.194 28.530 1.00 78.12 383 ASP A CA 1
ATOM 3073 C C . ASP A 1 383 ? -7.475 10.803 27.758 1.00 78.12 383 ASP A C 1
ATOM 3075 O O . ASP A 1 383 ? -8.534 10.547 28.340 1.00 78.12 383 ASP A O 1
ATOM 3079 N N . THR A 1 384 ? -7.366 10.699 26.431 1.00 77.62 384 THR A N 1
ATOM 3080 C CA . THR A 1 384 ? -8.473 10.247 25.580 1.00 77.62 384 THR A CA 1
ATOM 3081 C C . THR A 1 384 ? -8.842 8.789 25.884 1.00 77.62 384 THR A C 1
ATOM 3083 O O . THR A 1 384 ? -10.027 8.472 25.971 1.00 77.62 384 THR A O 1
ATOM 3086 N N . PHE A 1 385 ? -7.862 7.905 26.115 1.00 75.00 385 PHE A N 1
ATOM 3087 C CA . PHE A 1 385 ? -8.111 6.522 26.548 1.00 75.00 385 PHE A CA 1
ATOM 3088 C C . PHE A 1 385 ? -8.773 6.449 27.926 1.00 75.00 385 PHE A C 1
ATOM 3090 O O . PHE A 1 385 ? -9.766 5.741 28.079 1.00 75.00 385 PHE A O 1
ATOM 3097 N N . VAL A 1 386 ? -8.285 7.208 28.910 1.00 75.50 386 VAL A N 1
ATOM 3098 C CA . VAL A 1 386 ? -8.884 7.264 30.254 1.00 75.50 386 VAL A CA 1
ATOM 3099 C C . VAL A 1 386 ? -10.334 7.755 30.174 1.00 75.50 386 VAL A C 1
ATOM 3101 O O . VAL A 1 386 ? -11.223 7.182 30.800 1.00 75.50 386 VAL A O 1
ATOM 3104 N N . SER A 1 387 ? -10.615 8.761 29.342 1.00 75.75 387 SER A N 1
ATOM 3105 C CA . SER A 1 387 ? -11.983 9.228 29.084 1.00 75.75 387 SER A CA 1
ATOM 3106 C C . SER A 1 387 ? -12.877 8.136 28.473 1.00 75.75 387 SER A C 1
ATOM 3108 O O . SER A 1 387 ? -14.025 7.967 28.889 1.00 75.75 387 SER A O 1
ATOM 3110 N N . LEU A 1 388 ? -12.346 7.336 27.539 1.00 70.81 388 LEU A N 1
ATOM 3111 C CA . LEU A 1 388 ? -13.061 6.209 26.926 1.00 70.81 388 LEU A CA 1
ATOM 3112 C C . LEU A 1 388 ? -13.363 5.086 27.930 1.00 70.81 388 LEU A C 1
ATOM 3114 O O . LEU A 1 388 ? -14.496 4.602 27.959 1.00 70.81 388 LEU A O 1
ATOM 3118 N N . VAL A 1 389 ? -12.403 4.725 28.790 1.00 70.06 389 VAL A N 1
ATOM 3119 C CA . VAL A 1 389 ? -12.601 3.758 29.890 1.00 70.06 389 VAL A CA 1
ATOM 3120 C C . VAL A 1 389 ? -13.740 4.230 30.795 1.00 70.06 389 VAL A C 1
ATOM 3122 O O . VAL A 1 389 ? -14.653 3.465 31.103 1.00 70.06 389 VAL A O 1
ATOM 3125 N N . ARG A 1 390 ? -13.745 5.519 31.164 1.00 71.50 390 ARG A N 1
ATOM 3126 C CA . ARG A 1 390 ? -14.783 6.109 32.025 1.00 71.50 390 ARG A CA 1
ATOM 3127 C C . ARG A 1 390 ? -16.165 6.112 31.372 1.00 71.50 390 ARG A C 1
ATOM 3129 O O . ARG A 1 390 ? -17.160 5.913 32.070 1.00 71.50 390 ARG A O 1
ATOM 3136 N N . LYS A 1 391 ? -16.235 6.364 30.059 1.00 68.94 391 LYS A N 1
ATOM 3137 C CA . LYS A 1 391 ? -17.495 6.450 29.308 1.00 68.94 391 LYS A CA 1
ATOM 3138 C C . LYS A 1 391 ? -18.115 5.074 29.049 1.00 68.94 391 LYS A C 1
ATOM 3140 O O . LYS A 1 391 ? -19.318 4.930 29.233 1.00 68.94 391 LYS A O 1
ATOM 3145 N N . ASN A 1 392 ? -17.311 4.089 28.646 1.00 67.38 392 ASN A N 1
ATOM 3146 C CA . ASN A 1 392 ? -17.808 2.774 28.224 1.00 67.38 392 ASN A CA 1
ATOM 3147 C C . ASN A 1 392 ? -17.798 1.724 29.347 1.00 67.38 392 ASN A C 1
ATOM 3149 O O . ASN A 1 392 ? -18.571 0.777 29.281 1.00 67.38 392 ASN A O 1
ATOM 3153 N N . ARG A 1 393 ? -16.965 1.895 30.388 1.00 67.38 393 ARG A N 1
ATOM 3154 C CA . ARG A 1 393 ? -16.842 0.986 31.549 1.00 67.38 393 ARG A CA 1
ATOM 3155 C C . ARG A 1 393 ? -16.593 -0.488 31.190 1.00 67.38 393 ARG A C 1
ATOM 3157 O O . ARG A 1 393 ? -16.985 -1.379 31.939 1.00 67.38 393 ARG A O 1
ATOM 3164 N N . GLU A 1 394 ? -15.935 -0.764 30.066 1.00 63.47 394 GLU A N 1
ATOM 3165 C CA . GLU A 1 394 ? -15.565 -2.136 29.705 1.00 63.47 394 GLU A CA 1
ATOM 3166 C C . GLU A 1 394 ? -14.182 -2.509 30.267 1.00 63.47 394 GLU A C 1
ATOM 3168 O O . GLU A 1 394 ? -13.220 -1.765 30.042 1.00 63.47 394 GLU A O 1
ATOM 3173 N N . PRO A 1 395 ? -14.037 -3.684 30.915 1.00 67.81 395 PRO A N 1
ATOM 3174 C CA . PRO A 1 395 ? -12.757 -4.149 31.458 1.00 67.81 395 PRO A CA 1
ATOM 3175 C C . PRO A 1 395 ? -11.640 -4.247 30.413 1.00 67.81 395 PRO A C 1
ATOM 3177 O O . PRO A 1 395 ? -10.482 -3.991 30.722 1.00 67.81 395 PRO A O 1
ATOM 3180 N N . ARG A 1 396 ? -11.988 -4.541 29.152 1.00 68.12 396 ARG A N 1
ATOM 3181 C CA . ARG A 1 396 ? -11.028 -4.707 28.045 1.00 68.12 396 ARG A CA 1
ATOM 3182 C C . ARG A 1 396 ? -10.184 -3.451 27.801 1.00 68.12 396 ARG A C 1
ATOM 3184 O O . ARG A 1 396 ? -9.044 -3.556 27.363 1.00 68.12 396 ARG A O 1
ATOM 3191 N N . PHE A 1 397 ? -10.704 -2.260 28.112 1.00 67.00 397 PHE A N 1
ATOM 3192 C CA . PHE A 1 397 ? -9.931 -1.022 27.979 1.00 67.00 397 PHE A CA 1
ATOM 3193 C C . PHE A 1 397 ? -8.814 -0.894 29.026 1.00 67.00 397 PHE A C 1
ATOM 3195 O O . PHE A 1 397 ? -7.830 -0.197 28.776 1.00 67.00 397 PHE A O 1
ATOM 3202 N N . LEU A 1 398 ? -8.935 -1.576 30.169 1.00 70.50 398 LEU A N 1
ATOM 3203 C CA . LEU A 1 398 ? -7.883 -1.646 31.186 1.00 70.50 398 LEU A CA 1
ATOM 3204 C C . LEU A 1 398 ? -6.752 -2.574 30.753 1.00 70.50 398 LEU A C 1
ATOM 3206 O O . LEU A 1 398 ? -5.587 -2.228 30.943 1.00 70.50 398 LEU A O 1
ATOM 3210 N N . ASP A 1 399 ? -7.085 -3.691 30.101 1.00 71.19 399 ASP A N 1
ATOM 3211 C CA . ASP A 1 399 ? -6.086 -4.583 29.502 1.00 71.19 399 ASP A CA 1
ATOM 3212 C C . ASP A 1 399 ? -5.216 -3.814 28.497 1.00 71.19 399 ASP A C 1
ATOM 3214 O O . ASP A 1 399 ? -3.999 -3.970 28.465 1.00 71.19 399 ASP A O 1
ATOM 3218 N N . TYR A 1 400 ? -5.809 -2.878 27.750 1.00 70.62 400 TYR A N 1
ATOM 3219 C CA . TYR A 1 400 ? -5.051 -2.018 26.842 1.00 70.62 400 TYR A CA 1
ATOM 3220 C C . TYR A 1 400 ? -4.127 -1.044 27.569 1.00 70.62 400 TYR A C 1
ATOM 3222 O O . TYR A 1 400 ? -2.986 -0.879 27.147 1.00 70.62 400 TYR A O 1
ATOM 3230 N N . LEU A 1 401 ? -4.571 -0.411 28.661 1.00 72.94 401 LEU A N 1
ATOM 3231 C CA . LEU A 1 401 ? -3.687 0.432 29.476 1.00 72.94 401 LEU A CA 1
ATOM 3232 C C . LEU A 1 401 ? -2.521 -0.380 30.059 1.00 72.94 401 LEU A C 1
ATOM 3234 O O . LEU A 1 401 ? -1.398 0.117 30.097 1.00 72.94 401 LEU A O 1
ATOM 3238 N N . SER A 1 402 ? -2.768 -1.634 30.444 1.00 74.00 402 SER A N 1
ATOM 3239 C CA . SER A 1 402 ? -1.725 -2.566 30.883 1.00 74.00 402 SER A CA 1
ATOM 3240 C C . SER A 1 402 ? -0.718 -2.868 29.765 1.00 74.00 402 SER A C 1
ATOM 3242 O O . SER A 1 402 ? 0.492 -2.715 29.959 1.00 74.00 402 SER A O 1
ATOM 3244 N N . ASP A 1 403 ? -1.209 -3.196 28.567 1.00 72.62 403 ASP A N 1
ATOM 3245 C CA . ASP A 1 403 ? -0.387 -3.483 27.386 1.00 72.62 403 ASP A CA 1
ATOM 3246 C C . ASP A 1 403 ? 0.446 -2.272 26.928 1.00 72.62 403 ASP A C 1
ATOM 3248 O O . ASP A 1 403 ? 1.522 -2.435 26.356 1.00 72.62 403 ASP A O 1
ATOM 3252 N N . LEU A 1 404 ? -0.005 -1.040 27.191 1.00 74.31 404 LEU A N 1
ATOM 3253 C CA . LEU A 1 404 ? 0.769 0.176 26.908 1.00 74.31 404 LEU A CA 1
ATOM 3254 C C . LEU A 1 404 ? 1.996 0.323 27.820 1.00 74.31 404 LEU A C 1
ATOM 3256 O O . LEU A 1 404 ? 2.994 0.930 27.425 1.00 74.31 404 LEU A O 1
ATOM 3260 N N . CYS A 1 405 ? 1.934 -0.210 29.040 1.00 72.44 405 CYS A N 1
ATOM 3261 C CA . CYS A 1 405 ? 3.004 -0.088 30.028 1.00 72.44 405 CYS A CA 1
ATOM 3262 C C . CYS A 1 405 ? 4.129 -1.103 29.837 1.00 72.44 405 CYS A C 1
ATOM 3264 O O . CYS A 1 405 ? 5.221 -0.910 30.384 1.00 72.44 405 CYS A O 1
ATOM 3266 N N . VAL A 1 406 ? 3.877 -2.173 29.080 1.00 68.69 406 VAL A N 1
ATOM 3267 C CA . VAL A 1 406 ? 4.796 -3.298 28.910 1.00 68.69 406 VAL A CA 1
ATOM 3268 C C . VAL A 1 406 ? 5.015 -3.585 27.433 1.00 68.69 406 VAL A C 1
ATOM 3270 O O . VAL A 1 406 ? 4.091 -3.786 26.660 1.00 68.69 406 VAL A O 1
ATOM 3273 N N . SER A 1 407 ? 6.276 -3.688 27.028 1.00 70.12 407 SER A N 1
ATOM 3274 C CA . SER A 1 407 ? 6.634 -4.149 25.689 1.00 70.12 407 SER A CA 1
ATOM 3275 C C . SER A 1 407 ? 7.779 -5.143 25.787 1.00 70.12 407 SER A C 1
ATOM 3277 O O . SER A 1 407 ? 8.797 -4.851 26.414 1.00 70.12 407 SER A O 1
ATOM 3279 N N . MET A 1 408 ? 7.630 -6.327 25.185 1.00 62.47 408 MET A N 1
ATOM 3280 C CA . MET A 1 408 ? 8.623 -7.408 25.246 1.00 62.47 408 MET A CA 1
ATOM 3281 C C . MET A 1 408 ? 9.002 -7.787 26.691 1.00 62.47 408 MET A C 1
ATOM 3283 O O . MET A 1 408 ? 10.182 -7.951 27.003 1.00 62.47 408 MET A O 1
ATOM 3287 N N . ASN A 1 409 ? 8.010 -7.872 27.588 1.00 68.44 409 ASN A N 1
ATOM 3288 C CA . ASN A 1 409 ? 8.184 -8.103 29.032 1.00 68.44 409 ASN A CA 1
ATOM 3289 C C . ASN A 1 409 ? 9.108 -7.094 29.742 1.00 68.44 409 ASN A C 1
ATOM 3291 O O . ASN A 1 409 ? 9.660 -7.393 30.799 1.00 68.44 409 ASN A O 1
ATOM 3295 N N . LYS A 1 410 ? 9.286 -5.895 29.178 1.00 69.69 410 LYS A N 1
ATOM 3296 C CA . LYS A 1 410 ? 9.999 -4.779 29.809 1.00 69.69 410 LYS A CA 1
ATOM 3297 C C . LYS A 1 410 ? 9.053 -3.602 29.997 1.00 69.69 410 LYS A C 1
ATOM 3299 O O . LYS A 1 410 ? 8.267 -3.294 29.100 1.00 69.69 410 LYS A O 1
ATOM 3304 N N . SER A 1 411 ? 9.149 -2.941 31.145 1.00 67.50 411 SER A N 1
ATOM 3305 C CA . SER A 1 411 ? 8.405 -1.714 31.421 1.00 67.50 411 SER A CA 1
ATOM 3306 C C . SER A 1 411 ? 8.848 -0.578 30.493 1.00 67.50 411 SER A C 1
ATOM 3308 O O . SER A 1 411 ? 10.008 -0.505 30.068 1.00 67.50 411 SER A O 1
ATOM 3310 N N . ILE A 1 412 ? 7.910 0.314 30.170 1.00 70.94 412 ILE A N 1
ATOM 3311 C CA . ILE A 1 412 ? 8.180 1.589 29.498 1.00 70.94 412 ILE A CA 1
ATOM 3312 C C . ILE A 1 412 ? 7.926 2.716 30.510 1.00 70.94 412 ILE A C 1
ATOM 3314 O O . ILE A 1 412 ? 6.781 3.155 30.645 1.00 70.94 412 ILE A O 1
ATOM 3318 N N . PRO A 1 413 ? 8.970 3.206 31.210 1.00 74.75 413 PRO A N 1
ATOM 3319 C CA . PRO A 1 413 ? 8.810 4.183 32.288 1.00 74.75 413 PRO A CA 1
ATOM 3320 C C . PRO A 1 413 ? 8.088 5.461 31.851 1.00 74.75 413 PRO A C 1
ATOM 3322 O O . PRO A 1 413 ? 7.209 5.940 32.554 1.00 74.75 413 PRO A O 1
ATOM 3325 N N . VAL A 1 414 ? 8.389 5.961 30.646 1.00 75.75 414 VAL A N 1
ATOM 3326 C CA . VAL A 1 414 ? 7.764 7.175 30.090 1.00 75.75 414 VAL A CA 1
ATOM 3327 C C . VAL A 1 414 ? 6.248 7.011 29.956 1.00 75.75 414 VAL A C 1
ATOM 3329 O O . VAL A 1 414 ? 5.485 7.895 30.327 1.00 75.75 414 VAL A O 1
ATOM 3332 N N . THR A 1 415 ? 5.785 5.866 29.452 1.00 75.00 415 THR A N 1
ATOM 3333 C CA . THR A 1 415 ? 4.350 5.602 29.282 1.00 75.00 415 THR A CA 1
ATOM 3334 C C . THR A 1 415 ? 3.665 5.355 30.625 1.00 75.00 415 THR A C 1
ATOM 3336 O O . THR A 1 415 ? 2.549 5.826 30.828 1.00 75.00 415 THR A O 1
ATOM 3339 N N . GLN A 1 416 ? 4.337 4.677 31.560 1.00 74.62 416 GLN A N 1
ATOM 3340 C CA . GLN A 1 416 ? 3.844 4.493 32.928 1.00 74.62 416 GLN A CA 1
ATOM 3341 C C . GLN A 1 416 ? 3.666 5.830 33.653 1.00 74.62 416 GLN A C 1
ATOM 3343 O O . GLN A 1 416 ? 2.634 6.040 34.281 1.00 74.62 416 GLN A O 1
ATOM 3348 N N . GLU A 1 417 ? 4.620 6.751 33.523 1.00 77.81 417 GLU A N 1
ATOM 3349 C CA . GLU A 1 417 ? 4.534 8.090 34.108 1.00 77.81 417 GLU A CA 1
ATOM 3350 C C . GLU A 1 417 ? 3.350 8.882 33.535 1.00 77.81 417 GLU A C 1
ATOM 3352 O O . GLU A 1 417 ? 2.570 9.464 34.288 1.00 77.81 417 GLU A O 1
ATOM 3357 N N . LEU A 1 418 ? 3.156 8.848 32.211 1.00 78.75 418 LEU A N 1
ATOM 3358 C CA . LEU A 1 418 ? 2.015 9.496 31.557 1.00 78.75 418 LEU A CA 1
ATOM 3359 C C . LEU A 1 418 ? 0.671 8.927 32.031 1.00 78.75 418 LEU A C 1
ATOM 3361 O O . LEU A 1 418 ? -0.251 9.692 32.310 1.00 78.75 418 LEU A O 1
ATOM 3365 N N . ILE A 1 419 ? 0.564 7.600 32.148 1.00 76.88 419 ILE A N 1
ATOM 3366 C CA . ILE A 1 419 ? -0.652 6.930 32.629 1.00 76.88 419 ILE A CA 1
ATOM 3367 C C . ILE A 1 419 ? -0.906 7.258 34.095 1.00 76.88 419 ILE A C 1
ATOM 3369 O O . ILE A 1 419 ? -2.021 7.646 34.429 1.00 76.88 419 ILE A O 1
ATOM 3373 N N . CYS A 1 420 ? 0.113 7.188 34.953 1.00 74.12 420 CYS A N 1
ATOM 3374 C CA . CYS A 1 420 ? 0.004 7.594 36.351 1.00 74.12 420 CYS A CA 1
ATOM 3375 C C . CYS A 1 420 ? -0.489 9.034 36.476 1.00 74.12 420 CYS A C 1
ATOM 3377 O O . CYS A 1 420 ? -1.460 9.277 37.181 1.00 74.12 420 CYS A O 1
ATOM 3379 N N . ASN A 1 421 ? 0.119 9.979 35.759 1.00 77.94 421 ASN A N 1
ATOM 3380 C CA . ASN A 1 421 ? -0.259 11.389 35.834 1.00 77.94 421 ASN A CA 1
ATOM 3381 C C . ASN A 1 421 ? -1.692 11.644 35.343 1.00 77.94 421 ASN A C 1
ATOM 3383 O O . ASN A 1 421 ? -2.396 12.471 35.921 1.00 77.94 421 ASN A O 1
ATOM 3387 N N . ALA A 1 422 ? -2.140 10.932 34.307 1.00 74.12 422 ALA A N 1
ATOM 3388 C CA . ALA A 1 422 ? -3.500 11.045 33.790 1.00 74.12 422 ALA A CA 1
ATOM 3389 C C . ALA A 1 422 ? -4.531 10.415 34.741 1.00 74.12 422 ALA A C 1
ATOM 3391 O O . ALA A 1 422 ? -5.549 11.029 35.061 1.00 74.12 422 ALA A O 1
ATOM 3392 N N . VAL A 1 423 ? -4.269 9.200 35.224 1.00 70.94 423 VAL A N 1
ATOM 3393 C CA . VAL A 1 423 ? -5.175 8.443 36.097 1.00 70.94 423 VAL A CA 1
ATOM 3394 C C . VAL A 1 423 ? -5.275 9.100 37.479 1.00 70.94 423 VAL A C 1
ATOM 3396 O O . VAL A 1 423 ? -6.383 9.333 37.956 1.00 70.94 423 VAL A O 1
ATOM 3399 N N . LEU A 1 424 ? -4.146 9.523 38.060 1.00 69.31 424 LEU A N 1
ATOM 3400 C CA . LEU A 1 424 ? -4.061 10.209 39.359 1.00 69.31 424 LEU A CA 1
ATOM 3401 C C . LEU A 1 424 ? -4.512 11.678 39.322 1.00 69.31 424 LEU A C 1
ATOM 3403 O O . LEU A 1 424 ? -4.476 12.365 40.344 1.00 69.31 424 LEU A O 1
ATOM 3407 N N . ASN A 1 425 ? -4.914 12.198 38.158 1.00 71.75 425 ASN A N 1
ATOM 3408 C CA . ASN A 1 425 ? -5.355 13.580 38.043 1.00 71.75 425 ASN A CA 1
ATOM 3409 C C . ASN A 1 425 ? -6.666 13.785 38.830 1.00 71.75 425 ASN A C 1
ATOM 3411 O O . ASN A 1 425 ? -7.657 13.117 38.526 1.00 71.75 425 ASN A O 1
ATOM 3415 N N . PRO A 1 426 ? -6.746 14.752 39.766 1.00 65.50 426 PRO A N 1
ATOM 3416 C CA . PRO A 1 426 ? -7.958 15.035 40.539 1.00 65.50 426 PRO A CA 1
ATOM 3417 C C . PRO A 1 426 ? -9.214 15.298 39.691 1.00 65.50 426 PRO A C 1
ATOM 3419 O O . PRO A 1 426 ? -10.324 15.046 40.146 1.00 65.50 426 PRO A O 1
ATOM 3422 N N . ALA A 1 427 ? -9.067 15.764 38.445 1.00 65.19 427 ALA A N 1
ATOM 3423 C CA . ALA A 1 427 ? -10.182 15.923 37.503 1.00 65.19 427 ALA A CA 1
ATOM 3424 C C . ALA A 1 427 ? -10.795 14.578 37.048 1.00 65.19 427 ALA A C 1
ATOM 3426 O O . ALA A 1 427 ? -11.965 14.502 36.647 1.00 65.19 427 ALA A O 1
ATOM 3427 N N . ASN A 1 428 ? -10.010 13.503 37.122 1.00 60.56 428 ASN A N 1
ATOM 3428 C CA . ASN A 1 428 ? -10.421 12.138 36.823 1.00 60.56 428 ASN A CA 1
ATOM 3429 C C . ASN A 1 428 ? -10.945 11.386 38.057 1.00 60.56 428 ASN A C 1
ATOM 3431 O O . ASN A 1 428 ? -11.789 10.503 37.895 1.00 60.56 428 ASN A O 1
ATOM 3435 N N . HIS A 1 429 ? -10.596 11.837 39.268 1.00 57.78 429 HIS A N 1
ATOM 3436 C CA . HIS A 1 429 ? -11.236 11.422 40.518 1.00 57.78 429 HIS A CA 1
ATOM 3437 C C . HIS A 1 429 ? -12.662 11.986 40.612 1.00 57.78 429 HIS A C 1
ATOM 3439 O O . HIS A 1 429 ? -12.893 13.096 41.091 1.00 57.78 429 HIS A O 1
ATOM 3445 N N . LYS A 1 430 ? -13.668 11.212 40.206 1.00 44.62 430 LYS A N 1
ATOM 3446 C CA . LYS A 1 430 ? -15.054 11.493 40.601 1.00 44.62 430 LYS A CA 1
ATOM 3447 C C . LYS A 1 430 ? -15.446 10.490 41.685 1.00 44.62 430 LYS A C 1
ATOM 3449 O O . LYS A 1 430 ? -15.765 9.363 41.351 1.00 44.62 430 LYS A O 1
ATOM 3454 N N . ARG A 1 431 ? -15.357 10.937 42.950 1.00 39.78 431 ARG A N 1
ATOM 3455 C CA . ARG A 1 431 ? -15.901 10.350 44.197 1.00 39.78 431 ARG A CA 1
ATOM 3456 C C . ARG A 1 431 ? -16.411 8.903 44.085 1.00 39.78 431 ARG A C 1
ATOM 3458 O O . ARG A 1 431 ? -17.601 8.718 43.875 1.00 39.78 431 ARG A O 1
ATOM 3465 N N . GLU A 1 432 ? -15.532 7.935 44.304 1.00 36.56 432 GLU A N 1
ATOM 3466 C CA . GLU A 1 432 ? -15.823 6.635 44.934 1.00 36.56 432 GLU A CA 1
ATOM 3467 C C . GLU A 1 432 ? -14.494 5.887 45.062 1.00 36.56 432 GLU A C 1
ATOM 3469 O O . GLU A 1 432 ? -14.115 5.119 44.196 1.00 36.56 432 GLU A O 1
ATOM 3474 N N . CYS A 1 433 ? -13.726 6.253 46.084 1.00 33.38 433 CYS A N 1
ATOM 3475 C CA . CYS A 1 433 ? -12.769 5.404 46.794 1.00 33.38 433 CYS A CA 1
ATOM 3476 C C . CYS A 1 433 ? -12.150 6.303 47.859 1.00 33.38 433 CYS A C 1
ATOM 3478 O O . CYS A 1 433 ? -11.425 7.255 47.554 1.00 33.38 433 CYS A O 1
ATOM 3480 N N . ASP A 1 434 ? -12.550 6.063 49.105 1.00 31.52 434 ASP A N 1
ATOM 3481 C CA . ASP A 1 434 ? -12.040 6.786 50.255 1.00 31.52 434 ASP A CA 1
ATOM 3482 C C . ASP A 1 434 ? -10.515 6.733 50.264 1.00 31.52 434 ASP A C 1
ATOM 3484 O O . ASP A 1 434 ? -9.877 5.684 50.189 1.00 31.52 434 ASP A O 1
ATOM 3488 N N . SER A 1 435 ? -9.945 7.926 50.341 1.00 35.84 435 SER A N 1
ATOM 3489 C CA . SER A 1 435 ? -8.532 8.214 50.493 1.00 35.84 435 SER A CA 1
ATOM 3490 C C . SER A 1 435 ? -7.956 7.506 51.715 1.00 35.84 435 SER A C 1
ATOM 3492 O O . SER A 1 435 ? -7.897 8.097 52.788 1.00 35.84 435 SER A O 1
ATOM 3494 N N . HIS A 1 436 ? -7.455 6.283 51.551 1.00 31.95 436 HIS A N 1
ATOM 3495 C CA . HIS A 1 436 ? -6.473 5.688 52.450 1.00 31.95 436 HIS A CA 1
ATOM 3496 C C . HIS A 1 436 ? -5.430 4.891 51.659 1.00 31.95 436 HIS A C 1
ATOM 3498 O O . HIS A 1 436 ? -5.729 3.880 51.041 1.00 31.95 436 HIS A O 1
ATOM 3504 N N . TYR A 1 437 ? -4.186 5.380 51.748 1.00 34.00 437 TYR A N 1
ATOM 3505 C CA . TYR A 1 437 ? -2.929 4.717 51.390 1.00 34.00 437 TYR A CA 1
ATOM 3506 C C . TYR A 1 437 ? -2.723 4.293 49.938 1.00 34.00 437 TYR A C 1
ATOM 3508 O O . TYR A 1 437 ? -3.063 3.169 49.622 1.00 34.00 437 TYR A O 1
ATOM 3516 N N . ILE A 1 438 ? -1.951 5.063 49.151 1.00 32.53 438 ILE A N 1
ATOM 3517 C CA . ILE A 1 438 ? -0.913 4.481 48.270 1.00 32.53 438 ILE A CA 1
ATOM 3518 C C . ILE A 1 438 ? 0.281 5.458 48.143 1.00 32.53 438 ILE A C 1
ATOM 3520 O O . ILE A 1 438 ? 0.330 6.305 47.257 1.00 32.53 438 ILE A O 1
ATOM 3524 N N . LYS A 1 439 ? 1.274 5.338 49.035 1.00 28.17 439 LYS A N 1
ATOM 3525 C CA . LYS A 1 439 ? 2.681 5.659 48.727 1.00 28.17 439 LYS A CA 1
ATOM 3526 C C . LYS A 1 439 ? 3.332 4.315 48.413 1.00 28.17 439 LYS A C 1
ATOM 3528 O O . LYS A 1 439 ? 3.562 3.549 49.342 1.00 28.17 439 LYS A O 1
ATOM 3533 N N . TYR A 1 440 ? 3.577 4.008 47.145 1.00 33.84 440 TYR A N 1
ATOM 3534 C CA . TYR A 1 440 ? 4.395 2.856 46.766 1.00 33.84 440 TYR A CA 1
ATOM 3535 C C . TYR A 1 440 ? 5.583 3.345 45.948 1.00 33.84 440 TYR A C 1
ATOM 3537 O O . TYR A 1 440 ? 5.429 4.123 45.008 1.00 33.84 440 TYR A O 1
ATOM 3545 N N . GLU A 1 441 ? 6.772 2.899 46.342 1.00 29.52 441 GLU A N 1
ATOM 3546 C CA . GLU A 1 441 ? 7.960 2.962 45.502 1.00 29.52 441 GLU A CA 1
ATOM 3547 C C . GLU A 1 441 ? 7.725 2.088 44.266 1.00 29.52 441 GLU A C 1
ATOM 3549 O O . GLU A 1 441 ? 7.411 0.898 44.374 1.00 29.52 441 GLU A O 1
ATOM 3554 N N . PHE A 1 442 ? 7.875 2.688 43.085 1.00 37.06 442 PHE A N 1
ATOM 3555 C CA . PHE A 1 442 ? 7.911 1.967 41.819 1.00 37.06 442 PHE A CA 1
ATOM 3556 C C . PHE A 1 442 ? 9.189 1.121 41.789 1.00 37.06 442 PHE A C 1
ATOM 3558 O O . PHE A 1 442 ? 10.256 1.597 41.417 1.00 37.06 442 PHE A O 1
ATOM 3565 N N . SER A 1 443 ? 9.088 -0.133 42.225 1.00 34.38 443 SER A N 1
ATOM 3566 C CA . SER A 1 443 ? 10.070 -1.160 41.877 1.00 34.38 443 SER A CA 1
ATOM 3567 C C . SER A 1 443 ? 9.739 -1.711 40.489 1.00 34.38 443 SER A C 1
ATOM 3569 O O . SER A 1 443 ? 8.572 -1.731 40.099 1.00 34.38 443 SER A O 1
ATOM 3571 N N . ASP A 1 444 ? 10.760 -2.154 39.754 1.00 40.09 444 ASP A N 1
ATOM 3572 C CA . ASP A 1 444 ? 10.764 -2.579 38.339 1.00 40.09 444 ASP A CA 1
ATOM 3573 C C . ASP A 1 444 ? 9.796 -3.731 37.947 1.00 40.09 444 ASP A C 1
ATOM 3575 O O . ASP A 1 444 ? 9.923 -4.333 36.880 1.00 40.09 444 ASP A O 1
ATOM 3579 N N . ASN A 1 445 ? 8.812 -4.071 38.781 1.00 39.53 445 ASN A N 1
ATOM 3580 C CA . ASN A 1 445 ? 7.926 -5.215 38.616 1.00 39.53 445 ASN A CA 1
ATOM 3581 C C . ASN A 1 445 ? 6.556 -4.823 38.034 1.00 39.53 445 ASN A C 1
ATOM 3583 O O . ASN A 1 445 ? 5.746 -4.141 38.660 1.00 39.53 445 ASN A O 1
ATOM 3587 N N . ILE A 1 446 ? 6.265 -5.375 36.853 1.00 44.81 446 ILE A N 1
ATOM 3588 C CA . ILE A 1 446 ? 5.016 -5.251 36.072 1.00 44.81 446 ILE A CA 1
ATOM 3589 C C . ILE A 1 446 ? 3.747 -5.547 36.898 1.00 44.81 446 ILE A C 1
ATOM 3591 O O . ILE A 1 446 ? 2.697 -4.941 36.687 1.00 44.81 446 ILE A O 1
ATOM 3595 N N . ILE A 1 447 ? 3.848 -6.455 37.871 1.00 40.72 447 ILE A N 1
ATOM 3596 C CA . ILE A 1 447 ? 2.727 -6.934 38.695 1.00 40.72 447 ILE A CA 1
ATOM 3597 C C . ILE A 1 447 ? 2.169 -5.820 39.597 1.00 40.72 447 ILE A C 1
ATOM 3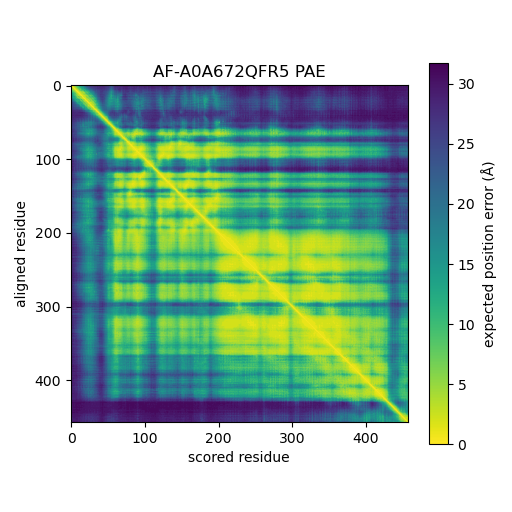599 O O . ILE A 1 447 ? 0.955 -5.720 39.768 1.00 40.72 447 ILE A O 1
ATOM 3603 N N . SER A 1 448 ? 3.033 -4.947 40.121 1.00 44.03 448 SER A N 1
ATOM 3604 C CA . SER A 1 448 ? 2.636 -3.876 41.044 1.00 44.03 448 SER A CA 1
ATOM 3605 C C . SER A 1 448 ? 1.839 -2.769 40.349 1.00 44.03 448 SER A C 1
ATOM 3607 O O . SER A 1 448 ? 0.944 -2.184 40.950 1.00 44.03 448 SER A O 1
ATOM 3609 N N . PHE A 1 449 ? 2.116 -2.510 39.067 1.00 49.94 449 PHE A N 1
ATOM 3610 C CA . PHE A 1 449 ? 1.416 -1.493 38.278 1.00 49.94 449 PHE A CA 1
ATOM 3611 C C . PHE A 1 449 ? 0.005 -1.939 37.864 1.00 49.94 449 PHE A C 1
ATOM 3613 O O . PHE A 1 449 ? -0.943 -1.162 37.957 1.00 49.94 449 PHE A O 1
ATOM 3620 N N . ASN A 1 450 ? -0.159 -3.210 37.480 1.00 41.72 450 ASN A N 1
ATOM 3621 C CA . ASN A 1 450 ? -1.473 -3.775 37.156 1.00 41.72 450 ASN A CA 1
ATOM 3622 C C . ASN A 1 450 ? -2.392 -3.829 38.380 1.00 41.72 450 ASN A C 1
ATOM 3624 O O . ASN A 1 450 ? -3.560 -3.464 38.282 1.00 41.72 450 ASN A O 1
ATOM 3628 N N . TYR A 1 451 ? -1.856 -4.201 39.547 1.00 42.03 451 TYR A N 1
ATOM 3629 C CA . TYR A 1 451 ? -2.600 -4.108 40.805 1.00 42.03 451 TYR A CA 1
ATOM 3630 C C . TYR A 1 451 ? -2.948 -2.657 41.164 1.00 42.03 451 TYR A C 1
ATOM 3632 O O . TYR A 1 451 ? -4.053 -2.403 41.627 1.00 42.03 451 TYR A O 1
ATOM 3640 N N . PHE A 1 452 ? -2.051 -1.699 40.909 1.00 49.69 452 PHE A N 1
ATOM 3641 C CA . PHE A 1 452 ? -2.306 -0.279 41.163 1.00 49.69 452 PHE A CA 1
ATOM 3642 C C . PHE A 1 452 ? -3.442 0.284 40.296 1.00 49.69 452 PHE A C 1
ATOM 3644 O O . PHE A 1 452 ? -4.331 0.929 40.837 1.00 49.69 452 PHE A O 1
ATOM 3651 N N . ILE A 1 453 ? -3.476 -0.004 38.987 1.00 49.41 453 ILE A N 1
ATOM 3652 C CA . ILE A 1 453 ? -4.571 0.448 38.105 1.00 49.41 453 ILE A CA 1
ATOM 3653 C C . ILE A 1 453 ? -5.913 -0.180 38.501 1.00 49.41 453 ILE A C 1
ATOM 3655 O O . ILE A 1 453 ? -6.918 0.524 38.527 1.00 49.41 453 ILE A O 1
ATOM 3659 N N . ILE A 1 454 ? -5.930 -1.477 38.830 1.00 43.19 454 ILE A N 1
ATOM 3660 C CA . ILE A 1 454 ? -7.153 -2.199 39.222 1.00 43.19 454 ILE A CA 1
ATOM 3661 C C . ILE A 1 454 ? -7.682 -1.731 40.587 1.00 43.19 454 ILE A C 1
ATOM 3663 O O . ILE A 1 454 ? -8.884 -1.741 40.801 1.00 43.19 454 ILE A O 1
ATOM 3667 N N . ILE A 1 455 ? -6.805 -1.341 41.519 1.00 38.22 455 ILE A N 1
ATOM 3668 C CA . ILE A 1 455 ? -7.208 -0.813 42.834 1.00 38.22 455 ILE A CA 1
ATOM 3669 C C . ILE A 1 455 ? -7.673 0.650 42.739 1.00 38.22 455 ILE A C 1
ATOM 3671 O O . ILE A 1 455 ? -8.446 1.107 43.577 1.00 38.22 455 ILE A O 1
ATOM 3675 N N . PHE A 1 456 ? -7.170 1.402 41.759 1.00 40.69 456 PHE A N 1
ATOM 3676 C CA . PHE A 1 456 ? -7.395 2.840 41.656 1.00 40.69 456 PHE A CA 1
ATOM 3677 C C . PHE A 1 456 ? -8.684 3.232 40.905 1.00 40.69 456 PHE A C 1
ATOM 3679 O O . PHE A 1 456 ? -9.235 4.302 41.172 1.00 40.69 456 PHE A O 1
ATOM 3686 N N . ILE A 1 457 ? -9.146 2.405 39.962 1.00 38.00 457 ILE A N 1
ATOM 3687 C CA . ILE A 1 457 ? -10.398 2.589 39.198 1.00 38.00 457 ILE A CA 1
ATOM 3688 C C . ILE A 1 457 ? -11.515 1.797 39.862 1.00 38.00 457 ILE A C 1
ATOM 3690 O O . ILE A 1 457 ? -12.629 2.359 39.959 1.00 38.00 457 ILE A O 1
#

Secondary structure (DSSP, 8-state):
--SHHHHHHHHHHHHHHHHHHHHHHHHHHHHHHS-------------PPPEE-----S---GGGEEEEEESSTT--S--BTT-EEEEEETTT-PEEEEEE-HHHHHHHHHHT-TTS---EEEEEES---SGGG-EEEEESS---TTSBPPTT-EEEEEETTTTEEEEEEEEES-TTSSS---EEEEEESS--TT--EE-EEPPHHHHHHHHHHHHHHHHHHHHHHHHHTT---HHHHHHHHHHHHHHHHHHHT----S--TTT---SS--HHHHHHHHHTTHHHHHHHHHHGGGS--SS--S--GGGGGSGGGHHHHHHHHHHHHHHHHHHTT-HHHHHHHHTTHHHHHHTTTSSSSHHHHHHHHHTT-HHHHHHH--HHHHHHHHHHHHHH--THHHHHHHHHHEETTEE-HHHHHHHHHHHT-TTT--S-S----------S-HHHHHHHHHHH-